Protein AF-D3AJA7-F1 (afdb_monomer_lite)

Secondary structure (DSSP, 8-state):
-HHHHHHHHHHHHHHHHHHHHHHHHHHHHHHHHHHTTSS---------PPPP----S--S-----------------------------------------------------------------------------------PPP----------PPPP----------S------S-TTHHHHHHHHHHHHHHHHHHHHTTBTTSSSEE---HHIIIIIHHHHHHHHHHHHHT--SSEESSSTT-EEHHHHIIIII--GGGGGGGGS-GGGHHHHHHHHHHHHHHHHHHHHHHHHHHHTT---TTHHHHHHHHHTSHHHHHHTT-TTTHHHHHHHHHHHHHHHHHHHH---HHHHHHHHHHHHH-HHHHHHHHHHHHHHHHHHHHHH----HHHHHHHHHHHHHHHHHHHHHHHHHHHHHHHHHHTSGGG-----SS--B-S-HHHHHHTTSTTPPPP-SSS--------THHHHHHHHHHH-SSS-HHHHHHHHHHHHHHHHHHHBHHHHHHHTTSS--SSS--TTHHHHHHHHHHHHHHHHHTTTTS-HHHHHHHHHHHHHHHHHHHHH---TT--THHHHHHHHHHHHHHHHHHHHHTT--HHHHHHHHHHHHHHHHHHHHHHHT---EEHHHHHTTHHHHHHHHHT----S------SS-SSTTGGG-

Structure (mmCIF, N/CA/C/O backbone):
data_AF-D3AJA7-F1
#
_entry.id   AF-D3AJA7-F1
#
loop_
_atom_site.group_PDB
_atom_site.id
_atom_site.type_symbol
_atom_site.label_atom_id
_atom_site.label_alt_id
_atom_site.label_comp_id
_atom_site.label_asym_id
_atom_site.label_entity_id
_atom_site.label_seq_id
_atom_site.pdbx_PDB_ins_code
_atom_site.Cartn_x
_atom_site.Cartn_y
_atom_site.Cartn_z
_atom_site.occupancy
_atom_site.B_iso_or_equiv
_atom_site.auth_seq_id
_atom_site.auth_comp_id
_atom_site.auth_asym_id
_atom_site.auth_atom_id
_atom_site.pdbx_PDB_model_num
ATOM 1 N N . MET A 1 1 ? -11.560 19.816 -73.214 1.00 52.53 1 MET A N 1
ATOM 2 C CA . MET A 1 1 ? -13.009 19.749 -72.965 1.00 52.53 1 MET A CA 1
ATOM 3 C C . MET A 1 1 ? -13.245 18.634 -71.970 1.00 52.53 1 MET A C 1
ATOM 5 O O . MET A 1 1 ? -12.706 18.800 -70.894 1.00 52.53 1 MET A O 1
ATOM 9 N N . GLU A 1 2 ? -13.870 17.495 -72.294 1.00 52.22 2 GLU A N 1
ATOM 10 C CA . GLU A 1 2 ? -14.417 16.573 -71.267 1.00 52.22 2 GLU A CA 1
ATOM 11 C C . GLU A 1 2 ? -13.467 16.217 -70.099 1.00 52.22 2 GLU A C 1
ATOM 13 O O . GLU A 1 2 ? -13.897 16.171 -68.954 1.00 52.22 2 GLU A O 1
ATOM 18 N N . ARG A 1 3 ? -12.163 16.036 -70.357 1.00 49.78 3 ARG A N 1
ATOM 19 C CA . ARG A 1 3 ? -11.159 15.722 -69.318 1.00 49.78 3 ARG A CA 1
ATOM 20 C C . ARG A 1 3 ? -10.663 16.924 -68.501 1.00 49.78 3 ARG A C 1
ATOM 22 O O . ARG A 1 3 ? -10.130 16.741 -67.416 1.00 49.78 3 ARG A O 1
ATOM 29 N N . ASP A 1 4 ? -10.797 18.130 -69.039 1.00 57.09 4 ASP A N 1
ATOM 30 C CA . ASP A 1 4 ? -10.479 19.392 -68.365 1.00 57.09 4 ASP A CA 1
ATOM 31 C C . ASP A 1 4 ? -11.672 19.828 -67.493 1.00 57.09 4 ASP A C 1
ATOM 33 O O . ASP A 1 4 ? -11.483 20.263 -66.359 1.00 57.09 4 ASP A O 1
ATOM 37 N N . ASP A 1 5 ? -12.898 19.604 -67.987 1.00 65.44 5 ASP A N 1
ATOM 38 C CA . ASP A 1 5 ? -14.156 19.874 -67.279 1.00 65.44 5 ASP A CA 1
ATOM 39 C C . ASP A 1 5 ? -14.273 19.027 -65.985 1.00 65.44 5 ASP A C 1
ATOM 41 O O . ASP A 1 5 ? -14.721 19.520 -64.946 1.00 65.44 5 ASP A O 1
ATOM 45 N N . GLU A 1 6 ? -13.812 17.766 -66.005 1.00 67.50 6 GLU A N 1
ATOM 46 C CA . GLU A 1 6 ? -13.711 16.919 -64.801 1.00 67.50 6 GLU A CA 1
ATOM 47 C C . GLU A 1 6 ? -12.672 17.433 -63.789 1.00 67.50 6 GLU A C 1
ATOM 49 O O . GLU A 1 6 ? -12.925 17.406 -62.583 1.00 67.50 6 GLU A O 1
ATOM 54 N N . ILE A 1 7 ? -11.522 17.938 -64.254 1.00 71.81 7 ILE A N 1
ATOM 55 C CA . ILE A 1 7 ? -10.470 18.481 -63.379 1.00 71.81 7 ILE A CA 1
ATOM 56 C C . ILE A 1 7 ? -10.940 19.782 -62.716 1.00 71.81 7 ILE A C 1
ATOM 58 O O . ILE A 1 7 ? -10.755 19.947 -61.508 1.00 71.81 7 ILE A O 1
ATOM 62 N N . GLU A 1 8 ? -11.599 20.678 -63.459 1.00 73.00 8 GLU A N 1
ATOM 63 C CA . GLU A 1 8 ? -12.176 21.902 -62.887 1.00 73.00 8 GLU A CA 1
ATOM 64 C C . GLU A 1 8 ? -13.274 21.570 -61.859 1.00 73.00 8 GLU A C 1
ATOM 66 O O . GLU A 1 8 ? -13.312 22.174 -60.784 1.00 73.00 8 GLU A O 1
ATOM 71 N N . LYS A 1 9 ? -14.109 20.550 -62.117 1.00 76.06 9 LYS A N 1
ATOM 72 C CA . LYS A 1 9 ? -15.113 20.070 -61.151 1.00 76.06 9 LYS A CA 1
ATOM 73 C C . LYS A 1 9 ? -14.478 19.541 -59.860 1.00 76.06 9 LYS A C 1
ATOM 75 O O . LYS A 1 9 ? -14.893 19.953 -58.778 1.00 76.06 9 LYS A O 1
ATOM 80 N N . ILE A 1 10 ? -13.465 18.676 -59.960 1.00 77.06 10 ILE A N 1
ATOM 81 C CA . ILE A 1 10 ? -12.766 18.106 -58.792 1.00 77.06 10 ILE A CA 1
ATOM 82 C C . ILE A 1 10 ? -12.056 19.203 -57.988 1.00 77.06 10 ILE A C 1
ATOM 84 O O . ILE A 1 10 ? -12.138 19.211 -56.760 1.00 77.06 10 ILE A O 1
ATOM 88 N N . SER A 1 11 ? -11.414 20.167 -58.659 1.00 73.12 11 SER A N 1
ATOM 89 C CA . SER A 1 11 ? -10.784 21.316 -57.993 1.00 73.12 11 SER A CA 1
ATOM 90 C C . SER A 1 11 ? -11.795 22.132 -57.181 1.00 73.12 11 SER A C 1
ATOM 92 O O . SER A 1 11 ? -11.486 22.581 -56.080 1.00 73.12 11 SER A O 1
ATOM 94 N N . LYS A 1 12 ? -13.014 22.296 -57.702 1.00 78.88 12 LYS A N 1
ATOM 95 C CA . LYS A 1 12 ? -14.083 23.082 -57.075 1.00 78.88 12 LYS A CA 1
ATOM 96 C C . LYS A 1 12 ? -14.707 22.380 -55.869 1.00 78.88 12 LYS A C 1
ATOM 98 O O . LYS A 1 12 ? -14.936 23.013 -54.844 1.00 78.88 12 LYS A O 1
ATOM 103 N N . GLU A 1 13 ? -14.909 21.065 -55.960 1.00 78.88 13 GLU A N 1
ATOM 104 C CA . GLU A 1 13 ? -15.339 20.242 -54.820 1.00 78.88 13 GLU A CA 1
ATOM 105 C C . GLU A 1 13 ? -14.287 20.258 -53.690 1.00 78.88 13 GLU A C 1
ATOM 107 O O . GLU A 1 13 ? -14.645 20.346 -52.515 1.00 78.88 13 GLU A O 1
ATOM 112 N N . LEU A 1 14 ? -12.992 20.279 -54.030 1.00 71.19 14 LEU A N 1
ATOM 113 C CA . LEU A 1 14 ? -11.893 20.461 -53.071 1.00 71.19 14 LEU A CA 1
ATOM 114 C C . LEU A 1 14 ? -11.886 21.848 -52.405 1.00 71.19 14 LEU A C 1
ATOM 116 O O . LEU A 1 14 ? -11.694 21.929 -51.189 1.00 71.19 14 LEU A O 1
ATOM 120 N N . GLU A 1 15 ? -12.120 22.927 -53.158 1.00 77.69 15 GLU A N 1
ATOM 121 C CA . GLU A 1 15 ? -12.237 24.280 -52.593 1.00 77.69 15 GLU A CA 1
ATOM 122 C C . GLU A 1 15 ? -13.431 24.407 -51.634 1.00 77.69 15 GLU A C 1
ATOM 124 O O . GLU A 1 15 ? -13.269 24.948 -50.538 1.00 77.69 15 GLU A O 1
ATOM 129 N N . ASP A 1 16 ? -14.602 23.861 -51.979 1.00 77.00 16 ASP A N 1
ATOM 130 C CA . ASP A 1 16 ? -15.779 23.896 -51.099 1.00 77.00 16 ASP A CA 1
ATOM 131 C C . ASP A 1 16 ? -15.587 23.034 -49.830 1.00 77.00 16 ASP A C 1
ATOM 133 O O . ASP A 1 16 ? -16.001 23.444 -48.740 1.00 77.00 16 ASP A O 1
ATOM 137 N N . ILE A 1 17 ? -14.890 21.891 -49.911 1.00 74.69 17 ILE A N 1
ATOM 138 C CA . ILE A 1 17 ? -14.510 21.081 -48.733 1.00 74.69 17 ILE A CA 1
ATOM 139 C C . ILE A 1 17 ? -13.532 21.839 -47.821 1.00 74.69 17 ILE A C 1
ATOM 141 O O . ILE A 1 17 ? -13.727 21.881 -46.598 1.00 74.69 17 ILE A O 1
ATOM 145 N N . LEU A 1 18 ? -12.497 22.471 -48.384 1.00 66.06 18 LEU A N 1
ATOM 146 C CA . LEU A 1 18 ? -11.562 23.309 -47.622 1.00 66.06 18 LEU A CA 1
ATOM 147 C C . LEU A 1 18 ? -12.278 24.501 -46.975 1.00 66.06 18 LEU A C 1
ATOM 149 O O . LEU A 1 18 ? -12.030 24.816 -45.807 1.00 66.06 18 LEU A O 1
ATOM 153 N N . ARG A 1 19 ? -13.219 25.118 -47.692 1.00 68.31 19 ARG A N 1
ATOM 154 C CA . ARG A 1 19 ? -14.025 26.232 -47.194 1.00 68.31 19 ARG A CA 1
ATOM 155 C C . ARG A 1 19 ? -14.917 25.816 -46.027 1.00 68.31 19 ARG A C 1
ATOM 157 O O . ARG A 1 19 ? -14.822 26.438 -44.968 1.00 68.31 19 ARG A O 1
ATOM 164 N N . MET A 1 20 ? -15.688 24.735 -46.164 1.00 67.00 20 MET A N 1
ATOM 165 C CA . MET A 1 20 ? -16.503 24.184 -45.071 1.00 67.00 20 MET A CA 1
ATOM 166 C C . MET A 1 20 ? -15.651 23.800 -43.853 1.00 67.00 20 MET A C 1
ATOM 168 O O . MET A 1 20 ? -16.057 24.030 -42.713 1.00 67.00 20 MET A O 1
ATOM 172 N N . THR A 1 21 ? -14.438 23.285 -44.073 1.00 60.31 21 THR A N 1
ATOM 173 C CA . THR A 1 21 ? -13.483 22.978 -42.996 1.00 60.31 21 THR A CA 1
ATOM 174 C C . THR A 1 21 ? -13.000 24.252 -42.289 1.00 60.31 21 THR A C 1
ATOM 176 O O . THR A 1 21 ? -12.935 24.285 -41.057 1.00 60.31 21 THR A O 1
ATOM 179 N N . SER A 1 22 ? -12.734 25.329 -43.036 1.00 58.16 22 SER A N 1
ATOM 180 C CA . SER A 1 22 ? -12.351 26.631 -42.473 1.00 58.16 22 SER A CA 1
ATOM 181 C C . SER A 1 22 ? -13.490 27.295 -41.686 1.00 58.16 22 SER A C 1
ATOM 183 O O . SER A 1 22 ? -13.262 27.806 -40.590 1.00 58.16 22 SER A O 1
ATOM 185 N N . GLU A 1 23 ? -14.729 27.230 -42.187 1.00 63.06 23 GLU A N 1
ATOM 186 C CA . GLU A 1 23 ? -15.913 27.805 -41.537 1.00 63.06 23 GLU A CA 1
ATOM 187 C C . GLU A 1 23 ? -16.284 27.010 -40.273 1.00 63.06 23 GLU A C 1
ATOM 189 O O . GLU A 1 23 ? -16.563 27.606 -39.229 1.00 63.06 23 GLU A O 1
ATOM 194 N N . LYS A 1 24 ? -16.153 25.674 -40.299 1.00 53.88 24 LYS A N 1
ATOM 195 C CA . LYS A 1 24 ? -16.289 24.825 -39.105 1.00 53.88 24 LYS A CA 1
ATOM 196 C C . LYS A 1 24 ? -15.238 25.178 -38.046 1.00 53.88 24 LYS A C 1
ATOM 198 O O . LYS A 1 24 ? -15.613 25.400 -36.895 1.00 53.88 24 LYS A O 1
ATOM 203 N N . LYS A 1 25 ? -13.960 25.319 -38.428 1.00 45.94 25 LYS A N 1
ATOM 204 C CA . LYS A 1 25 ? -12.872 25.701 -37.505 1.00 45.94 25 LYS A CA 1
ATOM 205 C C . LYS A 1 25 ? -13.099 27.086 -36.880 1.00 45.94 25 LYS A C 1
ATOM 207 O O . LYS A 1 25 ? -12.955 27.248 -35.668 1.00 45.94 25 LYS A O 1
ATOM 212 N N . ARG A 1 26 ? -13.563 28.047 -37.682 1.00 44.53 26 ARG A N 1
ATOM 213 C CA . ARG A 1 26 ? -13.934 29.394 -37.228 1.00 44.53 26 ARG A CA 1
ATOM 214 C C . ARG A 1 26 ? -15.110 29.383 -36.246 1.00 44.53 26 ARG A C 1
ATOM 216 O O . ARG A 1 26 ? -15.057 30.083 -35.242 1.00 44.53 26 ARG A O 1
ATOM 223 N N . SER A 1 27 ? -16.123 28.540 -36.470 1.00 42.38 27 SER A N 1
ATOM 224 C CA . SER A 1 27 ? -17.245 28.384 -35.527 1.00 42.38 27 SER A CA 1
ATOM 225 C C . SER A 1 27 ? -16.817 27.803 -34.170 1.00 42.38 27 SER A C 1
ATOM 227 O O . SER A 1 27 ? -17.319 28.237 -33.131 1.00 42.38 27 SER A O 1
ATOM 229 N N . SER A 1 28 ? -15.842 26.881 -34.140 1.00 41.78 28 SER A N 1
ATOM 230 C CA . SER A 1 28 ? -15.259 26.392 -32.881 1.00 41.78 28 SER A CA 1
ATOM 231 C C . SER A 1 28 ? -14.443 27.468 -32.157 1.00 41.78 28 SER A C 1
ATOM 233 O O . SER A 1 28 ? -14.598 27.620 -30.947 1.00 41.78 28 SER A O 1
ATOM 235 N N . GLU A 1 29 ? -13.649 28.265 -32.879 1.00 42.56 29 GLU A N 1
ATOM 236 C CA . GLU A 1 29 ? -12.887 29.390 -32.310 1.00 42.56 29 GLU A CA 1
ATOM 237 C C . GLU A 1 29 ? -13.812 30.495 -31.762 1.00 42.56 29 GLU A C 1
ATOM 239 O O . GLU A 1 29 ? -13.568 31.029 -30.676 1.00 42.56 29 GLU A O 1
ATOM 244 N N . GLU A 1 30 ? -14.917 30.807 -32.446 1.00 41.81 30 GLU A N 1
ATOM 245 C CA . GLU A 1 30 ? -15.933 31.749 -31.953 1.00 41.81 30 GLU A CA 1
ATOM 246 C C . GLU A 1 30 ? -16.659 31.200 -30.706 1.00 41.81 30 GLU A C 1
ATOM 248 O O . GLU A 1 30 ? -16.821 31.933 -29.727 1.00 41.81 30 GLU A O 1
ATOM 253 N N . THR A 1 31 ? -16.977 29.898 -30.667 1.00 41.03 31 THR A N 1
ATOM 254 C CA . THR A 1 31 ? -17.593 29.236 -29.494 1.00 41.03 31 THR A CA 1
ATOM 255 C C . THR A 1 31 ? -16.651 29.202 -28.278 1.00 41.03 31 THR A C 1
ATOM 257 O O . THR A 1 31 ? -17.079 29.430 -27.142 1.00 41.03 31 THR A O 1
ATOM 260 N N . GLU A 1 32 ? -15.352 28.961 -28.484 1.00 39.91 32 GLU A N 1
ATOM 261 C CA . GLU A 1 32 ? -14.335 29.111 -27.432 1.00 39.91 32 GLU A CA 1
ATOM 262 C C . GLU A 1 32 ? -14.218 30.563 -26.950 1.00 39.91 32 GLU A C 1
ATOM 264 O O . GLU A 1 32 ? -14.095 30.817 -25.749 1.00 39.91 32 GLU A O 1
ATOM 269 N N . THR A 1 33 ? -14.270 31.522 -27.876 1.00 37.59 33 THR A N 1
ATOM 270 C CA . THR A 1 33 ? -14.135 32.952 -27.573 1.00 37.59 33 THR A CA 1
ATOM 271 C C . THR A 1 33 ? -15.334 33.487 -26.787 1.00 37.59 33 THR A C 1
ATOM 273 O O . THR A 1 33 ? -15.154 34.349 -25.924 1.00 37.59 33 THR A O 1
ATOM 276 N N . GLU A 1 34 ? -16.546 32.969 -27.011 1.00 35.19 34 GLU A N 1
ATOM 277 C CA . GLU A 1 34 ? -17.700 33.270 -26.152 1.00 35.19 34 GLU A CA 1
ATOM 278 C C . GLU A 1 34 ? -17.560 32.659 -24.753 1.00 35.19 34 GLU A C 1
ATOM 280 O O . GLU A 1 34 ? -17.741 33.375 -23.765 1.00 35.19 34 GLU A O 1
ATOM 285 N N . LYS A 1 35 ? -17.139 31.391 -24.631 1.00 36.75 35 LYS A N 1
ATOM 286 C CA . LYS A 1 35 ? -16.870 30.780 -23.313 1.00 36.75 35 LYS A CA 1
ATOM 287 C C . LYS A 1 35 ? -15.794 31.543 -22.525 1.00 36.75 35 LYS A C 1
ATOM 289 O O . LYS A 1 35 ? -15.940 31.732 -21.318 1.00 36.75 35 LYS A O 1
ATOM 294 N N . LYS A 1 36 ? -14.754 32.048 -23.197 1.00 35.28 36 LYS A N 1
ATOM 295 C CA . LYS A 1 36 ? -13.668 32.843 -22.588 1.00 35.28 36 LYS A CA 1
ATOM 296 C C . LYS A 1 36 ? -14.061 34.283 -22.203 1.00 35.28 36 LYS A C 1
ATOM 298 O O . LYS A 1 36 ? -13.282 34.939 -21.518 1.00 35.28 36 LYS A O 1
ATOM 303 N N . LYS A 1 37 ? -15.252 34.782 -22.569 1.00 30.97 37 LYS A N 1
ATOM 304 C CA . LYS A 1 37 ? -15.730 36.140 -22.212 1.00 30.97 37 LYS A CA 1
ATOM 305 C C . LYS A 1 37 ? -16.478 36.244 -20.876 1.00 30.97 37 LYS A C 1
ATOM 307 O O . LYS A 1 37 ? -16.827 37.351 -20.474 1.00 30.97 37 LYS A O 1
ATOM 312 N N . LEU A 1 38 ? -16.735 35.130 -20.188 1.00 32.12 38 LEU A N 1
ATOM 313 C CA . LEU A 1 38 ? -17.608 35.082 -19.003 1.00 32.12 38 LEU A CA 1
ATOM 314 C C . LEU A 1 38 ? -16.889 35.200 -17.642 1.00 32.12 38 LEU A C 1
ATOM 316 O O . LEU A 1 38 ? -17.522 35.039 -16.601 1.00 32.12 38 LEU A O 1
ATOM 320 N N . ILE A 1 39 ? -15.591 35.526 -17.632 1.00 32.84 39 ILE A N 1
ATOM 321 C CA . ILE A 1 39 ? -14.811 35.834 -16.420 1.00 32.84 39 ILE A CA 1
ATOM 322 C C . ILE A 1 39 ? -14.049 37.154 -16.652 1.00 32.84 39 ILE A C 1
ATOM 324 O O . ILE A 1 39 ? -13.351 37.267 -17.661 1.00 32.84 39 ILE A O 1
ATOM 328 N N . PRO A 1 40 ? -14.169 38.167 -15.770 1.00 27.66 40 PRO A N 1
ATOM 329 C CA . PRO A 1 40 ? -13.496 39.450 -15.956 1.00 27.66 40 PRO A CA 1
ATOM 330 C C . PRO A 1 40 ? -11.992 39.361 -15.663 1.00 27.66 40 PRO A C 1
ATOM 332 O O . PRO A 1 40 ? -11.565 38.699 -14.719 1.00 27.66 40 PRO A O 1
ATOM 335 N N . SER A 1 41 ? -11.202 40.095 -16.446 1.00 27.59 41 SER A N 1
ATOM 336 C CA . SER A 1 41 ? -9.765 40.299 -16.245 1.00 27.59 41 SER A CA 1
ATOM 337 C C . SER A 1 41 ? -9.478 41.794 -16.131 1.00 27.59 41 SER A C 1
ATOM 339 O O . SER A 1 41 ? -9.967 42.573 -16.951 1.00 27.59 41 SER A O 1
ATOM 341 N N . GLU A 1 42 ? -8.677 42.193 -15.142 1.00 29.75 42 GLU A N 1
ATOM 342 C CA . GLU A 1 42 ? -8.142 43.551 -15.035 1.00 29.75 42 GLU A CA 1
ATOM 343 C C . GLU A 1 42 ? -6.626 43.570 -15.267 1.00 29.75 42 GLU A C 1
ATOM 345 O O . GLU A 1 42 ? -5.869 42.989 -14.499 1.00 29.75 42 GLU A O 1
ATOM 350 N N . ASN A 1 43 ? -6.229 44.351 -16.278 1.00 29.31 43 ASN A N 1
ATOM 351 C CA . ASN A 1 43 ? -5.001 45.153 -16.369 1.00 29.31 43 ASN A CA 1
ATOM 352 C C . ASN A 1 43 ? -3.621 44.463 -16.261 1.00 29.31 43 ASN A C 1
ATOM 354 O O . ASN A 1 43 ? -3.245 43.899 -15.240 1.00 29.31 43 ASN A O 1
ATOM 358 N N . GLY A 1 44 ? -2.771 44.677 -17.276 1.00 26.58 44 GLY A N 1
ATOM 359 C CA . GLY A 1 44 ? -1.339 44.354 -17.187 1.00 26.58 44 GLY A CA 1
ATOM 360 C C . GLY A 1 44 ? -0.633 44.179 -18.530 1.00 26.58 44 GLY A C 1
ATOM 361 O O . GLY A 1 44 ? -0.200 43.080 -18.857 1.00 26.58 44 GLY A O 1
ATOM 362 N N . THR A 1 45 ? -0.513 45.237 -19.335 1.00 26.97 45 THR A N 1
ATOM 363 C CA . THR A 1 45 ? 0.275 45.182 -20.578 1.00 26.97 45 THR A CA 1
ATOM 364 C C . THR A 1 45 ? 1.775 45.196 -20.302 1.00 26.97 45 THR A C 1
ATOM 366 O O . THR A 1 45 ? 2.250 46.149 -19.690 1.00 26.97 45 THR A O 1
ATOM 369 N N . ASP A 1 46 ? 2.528 44.289 -20.928 1.00 26.61 46 ASP A N 1
ATOM 370 C CA . ASP A 1 46 ? 3.694 44.727 -21.704 1.00 26.61 46 ASP A CA 1
ATOM 371 C C . ASP A 1 46 ? 4.035 43.758 -22.853 1.00 26.61 46 ASP A C 1
ATOM 373 O O . ASP A 1 46 ? 3.705 42.572 -22.798 1.00 26.61 46 ASP A O 1
ATOM 377 N N . LYS A 1 47 ? 4.673 44.259 -23.918 1.00 29.73 47 LYS A N 1
ATOM 378 C CA . LYS A 1 47 ? 5.068 43.463 -25.099 1.00 29.73 47 LYS A CA 1
ATOM 379 C C . LYS A 1 47 ? 6.586 43.340 -25.198 1.00 29.73 47 LYS A C 1
ATOM 381 O O . LYS A 1 47 ? 7.261 44.331 -25.467 1.00 29.73 47 LYS A O 1
ATOM 386 N N . LYS A 1 48 ? 7.111 42.111 -25.160 1.00 26.34 48 LYS A N 1
ATOM 387 C CA . LYS A 1 48 ? 8.440 41.786 -25.710 1.00 26.34 48 LYS A CA 1
ATOM 388 C C . LYS A 1 48 ? 8.403 40.483 -26.501 1.00 26.34 48 LYS A C 1
ATOM 390 O O . LYS A 1 48 ? 7.908 39.471 -26.022 1.00 26.34 48 LYS A O 1
ATOM 395 N N . THR A 1 49 ? 8.936 40.530 -27.716 1.00 25.17 49 THR A N 1
ATOM 396 C CA . THR A 1 49 ? 9.219 39.360 -28.555 1.00 25.17 49 THR A CA 1
ATOM 397 C C . THR A 1 49 ? 10.463 38.632 -28.037 1.00 25.17 49 THR A C 1
ATOM 399 O O . THR A 1 49 ? 11.470 39.310 -27.807 1.00 25.17 49 THR A O 1
ATOM 402 N N . PRO A 1 50 ? 10.455 37.296 -27.898 1.00 25.52 50 PRO A N 1
ATOM 403 C CA . PRO A 1 50 ? 11.670 36.543 -27.614 1.00 25.52 50 PRO A CA 1
ATOM 404 C C . PRO A 1 50 ? 12.565 36.462 -28.860 1.00 25.52 50 PRO A C 1
ATOM 406 O O . PRO A 1 50 ? 12.090 36.256 -29.977 1.00 25.52 50 PRO A O 1
ATOM 409 N N . SER A 1 51 ? 13.872 36.616 -28.663 1.00 21.55 51 SER A N 1
ATOM 410 C CA . SER A 1 51 ? 14.907 36.230 -29.627 1.00 21.55 51 SER A CA 1
ATOM 411 C C . SER A 1 51 ? 15.255 34.750 -29.448 1.00 21.55 51 SER A C 1
ATOM 413 O O . SER A 1 51 ? 15.308 34.281 -28.315 1.00 21.55 51 SER A O 1
ATOM 415 N N . ALA A 1 52 ? 15.531 34.027 -30.534 1.00 26.66 52 ALA A N 1
ATOM 416 C CA . ALA A 1 52 ? 15.850 32.600 -30.471 1.00 26.66 52 ALA A CA 1
ATOM 417 C C . ALA A 1 52 ? 17.221 32.319 -29.824 1.00 26.66 52 ALA A C 1
ATOM 419 O O . ALA A 1 52 ? 18.226 32.901 -30.238 1.00 26.66 52 ALA A O 1
ATOM 420 N N . SER A 1 53 ? 17.269 31.379 -28.873 1.00 21.83 53 SER A N 1
ATOM 421 C CA . SER A 1 53 ? 18.509 30.741 -28.407 1.00 21.83 53 SER A CA 1
ATOM 422 C C . SER A 1 53 ? 18.241 29.459 -27.601 1.00 21.83 53 SER A C 1
ATOM 424 O O . SER A 1 53 ? 17.819 29.569 -26.455 1.00 21.83 53 SER A O 1
ATOM 426 N N . LEU A 1 54 ? 18.600 28.303 -28.181 1.00 23.36 54 LEU A N 1
ATOM 427 C CA . LEU A 1 54 ? 18.777 26.970 -27.564 1.00 23.36 54 LEU A CA 1
ATOM 428 C C . LEU A 1 54 ? 17.552 26.335 -26.863 1.00 23.36 54 LEU A C 1
ATOM 430 O O . LEU A 1 54 ? 16.864 26.952 -26.063 1.00 23.36 54 LEU A O 1
ATOM 434 N N . GLU A 1 55 ? 17.295 25.070 -27.201 1.00 25.84 55 GLU A N 1
ATOM 435 C CA . GLU A 1 55 ? 15.992 24.407 -27.037 1.00 25.84 55 GLU A CA 1
ATOM 436 C C . GLU A 1 55 ? 15.880 23.515 -25.785 1.00 25.84 55 GLU A C 1
ATOM 438 O O . GLU A 1 55 ? 16.873 23.091 -25.189 1.00 25.84 55 GLU A O 1
ATOM 443 N N . ASP A 1 56 ? 14.632 23.249 -25.394 1.00 24.95 56 ASP A N 1
ATOM 444 C CA . ASP A 1 56 ? 14.223 22.655 -24.120 1.00 24.95 56 ASP A CA 1
ATOM 445 C C . ASP A 1 56 ? 14.690 21.209 -23.870 1.00 24.95 56 ASP A C 1
ATOM 447 O O . ASP A 1 56 ? 14.487 20.302 -24.677 1.00 24.95 56 ASP A O 1
ATOM 451 N N . PHE A 1 57 ? 15.197 20.953 -22.659 1.00 27.38 57 PHE A N 1
ATOM 452 C CA . PHE A 1 57 ? 15.632 19.623 -22.205 1.00 27.38 57 PHE A CA 1
ATOM 453 C C . PHE A 1 57 ? 14.550 18.874 -21.391 1.00 27.38 57 PHE A C 1
ATOM 455 O O . PHE A 1 57 ? 14.847 18.211 -20.398 1.00 27.38 57 PHE A O 1
ATOM 462 N N . SER A 1 58 ? 13.273 19.008 -21.774 1.00 26.81 58 SER A N 1
ATOM 463 C CA . SER A 1 58 ? 12.105 18.528 -21.002 1.00 26.81 58 SER A CA 1
ATOM 464 C C . SER A 1 58 ? 11.232 17.466 -21.701 1.00 26.81 58 SER A C 1
ATOM 466 O O . SER A 1 58 ? 10.347 16.889 -21.069 1.00 26.81 58 SER A O 1
ATOM 468 N N . LEU A 1 59 ? 11.486 17.137 -22.976 1.00 26.34 59 LEU A N 1
ATOM 469 C CA . LEU A 1 59 ? 10.637 16.255 -23.803 1.00 26.34 59 LEU A CA 1
ATOM 470 C C . LEU A 1 59 ? 10.838 14.733 -23.580 1.00 26.34 59 LEU A C 1
ATOM 472 O O . LEU A 1 59 ? 11.109 13.955 -24.507 1.00 26.34 59 LEU A O 1
ATOM 476 N N . ILE A 1 60 ? 10.637 14.271 -22.339 1.00 27.55 60 ILE A N 1
ATOM 477 C CA . ILE A 1 60 ? 10.452 12.836 -22.014 1.00 27.55 60 ILE A CA 1
ATOM 478 C C . ILE A 1 60 ? 9.173 12.574 -21.186 1.00 27.55 60 ILE A C 1
ATOM 480 O O . ILE A 1 60 ? 9.097 11.620 -20.419 1.00 27.55 60 ILE A O 1
ATOM 484 N N . LEU A 1 61 ? 8.127 13.373 -21.407 1.00 29.81 61 LEU A N 1
ATOM 485 C CA . LEU A 1 61 ? 6.733 12.987 -21.156 1.00 29.81 61 LEU A CA 1
ATOM 486 C C . LEU A 1 61 ? 5.888 13.433 -22.350 1.00 29.81 61 LEU A C 1
ATOM 488 O O . LEU A 1 61 ? 5.320 14.517 -22.356 1.00 29.81 61 LEU A O 1
ATOM 492 N N . ASP A 1 62 ? 5.870 12.587 -23.375 1.00 23.80 62 ASP A N 1
ATOM 493 C CA . ASP A 1 62 ? 5.038 12.744 -24.564 1.00 23.80 62 ASP A CA 1
ATOM 494 C C . ASP A 1 62 ? 4.239 11.444 -24.701 1.00 23.80 62 ASP A C 1
ATOM 496 O O . ASP A 1 62 ? 4.797 10.393 -25.035 1.00 23.80 62 ASP A O 1
ATOM 500 N N . LEU A 1 63 ? 2.978 11.490 -24.269 1.00 28.81 63 LEU A N 1
ATOM 501 C CA . LEU A 1 63 ? 2.042 10.370 -24.331 1.00 28.81 63 LEU A CA 1
ATOM 502 C C . LEU A 1 63 ? 1.337 10.455 -25.682 1.00 28.81 63 LEU A C 1
ATOM 504 O O . LEU A 1 63 ? 0.486 11.318 -25.870 1.00 28.81 63 LEU A O 1
ATOM 508 N N . GLY A 1 64 ? 1.707 9.581 -26.617 1.00 24.47 64 GLY A N 1
ATOM 509 C CA . GLY A 1 64 ? 1.024 9.509 -27.907 1.00 24.47 64 GLY A CA 1
ATOM 510 C C . GLY A 1 64 ? -0.440 9.110 -27.726 1.00 24.47 64 GLY A C 1
ATOM 511 O O . GLY A 1 64 ? -0.724 8.150 -27.006 1.00 24.47 64 GLY A O 1
ATOM 512 N N . ASP A 1 65 ? -1.346 9.834 -28.386 1.00 24.19 65 ASP A N 1
ATOM 513 C CA . ASP A 1 65 ? -2.784 9.557 -28.366 1.00 24.19 65 ASP A CA 1
ATOM 514 C C . ASP A 1 65 ? -3.072 8.111 -28.800 1.00 24.19 65 ASP A C 1
ATOM 516 O O . ASP A 1 65 ? -2.794 7.700 -29.930 1.00 24.19 65 ASP A O 1
ATOM 520 N N . GLY A 1 66 ? -3.630 7.326 -27.878 1.00 25.11 66 GLY A N 1
ATOM 521 C CA . GLY A 1 66 ? -4.073 5.961 -28.132 1.00 25.11 66 GLY A CA 1
ATOM 522 C C . GLY A 1 66 ? -5.536 5.936 -28.553 1.00 25.11 66 GLY A C 1
ATOM 523 O O . GLY A 1 66 ? -6.408 5.800 -27.697 1.00 25.11 66 GLY A O 1
ATOM 524 N N . ASP A 1 67 ? -5.806 6.039 -29.857 1.00 23.02 67 ASP A N 1
ATOM 525 C CA . ASP A 1 67 ? -7.160 5.879 -30.406 1.00 23.02 67 ASP A CA 1
ATOM 526 C C . ASP A 1 67 ? -7.746 4.508 -30.020 1.00 23.02 67 ASP A C 1
ATOM 528 O O . ASP A 1 67 ? -7.275 3.451 -30.455 1.00 23.02 67 ASP A O 1
ATOM 532 N N . VAL A 1 68 ? -8.806 4.518 -29.206 1.00 23.22 68 VAL A N 1
ATOM 533 C CA . VAL A 1 68 ? -9.514 3.306 -28.770 1.00 23.22 68 VAL A CA 1
ATOM 534 C C . VAL A 1 68 ? -10.417 2.812 -29.900 1.00 23.22 68 VAL A C 1
ATOM 536 O O . VAL A 1 68 ? -11.619 3.078 -29.940 1.00 23.22 68 VAL A O 1
ATOM 539 N N . VAL A 1 69 ? -9.836 2.062 -30.837 1.00 22.98 69 VAL A N 1
ATOM 540 C CA . VAL A 1 69 ? -10.596 1.362 -31.879 1.00 22.98 69 VAL A CA 1
ATOM 541 C C . VAL A 1 69 ? -11.226 0.101 -31.285 1.00 22.98 69 VAL A C 1
ATOM 543 O O . VAL A 1 69 ? -10.577 -0.929 -31.108 1.00 22.98 69 VAL A O 1
ATOM 546 N N . SER A 1 70 ? -12.521 0.182 -30.985 1.00 22.80 70 SER A N 1
ATOM 547 C CA . SER A 1 70 ? -13.348 -0.966 -30.609 1.00 22.80 70 SER A CA 1
ATOM 548 C C . SER A 1 70 ? -13.368 -2.024 -31.720 1.00 22.80 70 SER A C 1
ATOM 550 O O . SER A 1 70 ? -13.613 -1.691 -32.880 1.00 22.80 70 SER A O 1
ATOM 552 N N . SER A 1 71 ? -13.177 -3.301 -31.377 1.00 21.55 71 SER A N 1
ATOM 553 C CA . SER A 1 71 ? -13.300 -4.403 -32.337 1.00 21.55 71 SER A CA 1
ATOM 554 C C . SER A 1 71 ? -14.755 -4.620 -32.755 1.00 21.55 71 SER A C 1
ATOM 556 O O . SER A 1 71 ? -15.564 -5.057 -31.934 1.00 21.55 71 SER A O 1
ATOM 558 N N . ASP A 1 72 ? -15.056 -4.392 -34.032 1.00 22.19 72 ASP A N 1
ATOM 559 C CA . ASP A 1 72 ? -16.331 -4.765 -34.648 1.00 22.19 72 ASP A CA 1
ATOM 560 C C . ASP A 1 72 ? -16.150 -5.936 -35.630 1.00 22.19 72 ASP A C 1
ATOM 562 O O . ASP A 1 72 ? -15.063 -6.153 -36.174 1.00 22.19 72 ASP A O 1
ATOM 566 N N . SER A 1 73 ? -17.194 -6.747 -35.804 1.00 23.86 73 SER A N 1
ATOM 567 C CA . SER A 1 73 ? -17.078 -8.081 -36.420 1.00 23.86 73 SER A CA 1
ATOM 568 C C . SER A 1 73 ? -17.404 -8.085 -37.916 1.00 23.86 73 SER A C 1
ATOM 570 O O . SER A 1 73 ? -18.463 -7.612 -38.321 1.00 23.86 73 SER A O 1
ATOM 572 N N . ALA A 1 74 ? -16.550 -8.709 -38.735 1.00 23.30 74 ALA A N 1
ATOM 573 C CA . ALA A 1 74 ? -16.808 -8.930 -40.159 1.00 23.30 74 ALA A CA 1
ATOM 574 C C . ALA A 1 74 ? -16.416 -10.352 -40.598 1.00 23.30 74 ALA A C 1
ATOM 576 O O . ALA A 1 74 ? -15.246 -10.732 -40.575 1.00 23.30 74 ALA A O 1
ATOM 577 N N . GLU A 1 75 ? -17.407 -11.138 -41.019 1.00 23.30 75 GLU A N 1
ATOM 578 C CA . GLU A 1 75 ? -17.212 -12.461 -41.620 1.00 23.30 75 GLU A CA 1
ATOM 579 C C . GLU A 1 75 ? -16.720 -12.334 -43.071 1.00 23.30 75 GLU A C 1
ATOM 581 O O . GLU A 1 75 ? -17.256 -11.538 -43.843 1.00 23.30 75 GLU A O 1
ATOM 586 N N . VAL A 1 76 ? -15.775 -13.181 -43.494 1.00 23.67 76 VAL A N 1
ATOM 587 C CA . VAL A 1 76 ? -15.470 -13.396 -44.921 1.00 23.67 76 VAL A CA 1
ATOM 588 C C . VAL A 1 76 ? -15.327 -14.894 -45.189 1.00 23.67 76 VAL A C 1
ATOM 590 O O . VAL A 1 76 ? -14.451 -15.557 -44.639 1.00 23.67 76 VAL A O 1
ATOM 593 N N . SER A 1 77 ? -16.200 -15.428 -46.046 1.00 23.12 77 SER A N 1
ATOM 594 C CA . SER A 1 77 ? -16.138 -16.813 -46.541 1.00 23.12 77 SER A CA 1
ATOM 595 C C . SER A 1 77 ? -15.267 -16.925 -47.805 1.00 23.12 77 SER A C 1
ATOM 597 O O . SER A 1 77 ? -15.126 -15.940 -48.531 1.00 23.12 77 SER A O 1
ATOM 599 N N . PRO A 1 78 ? -14.674 -18.100 -48.096 1.00 27.52 78 PRO A N 1
ATOM 600 C CA . PRO A 1 78 ? -13.603 -18.213 -49.083 1.00 27.52 78 PRO A CA 1
ATOM 601 C C . PRO A 1 78 ? -14.070 -18.401 -50.535 1.00 27.52 78 PRO A C 1
ATOM 603 O O . PRO A 1 78 ? -15.032 -19.111 -50.826 1.00 27.52 78 PRO A O 1
ATOM 606 N N . ALA A 1 79 ? -13.256 -17.876 -51.448 1.00 24.61 79 ALA A N 1
ATOM 607 C CA . ALA A 1 79 ? -13.025 -18.397 -52.794 1.00 24.61 79 ALA A CA 1
ATOM 608 C C . ALA A 1 79 ? -11.493 -18.464 -52.988 1.00 24.61 79 ALA A C 1
ATOM 610 O O . ALA A 1 79 ? -10.774 -17.660 -52.401 1.00 24.61 79 ALA A O 1
ATOM 611 N N . GLY A 1 80 ? -10.905 -19.387 -53.746 1.00 23.62 80 GLY A N 1
ATOM 612 C CA . GLY A 1 80 ? -11.490 -20.312 -54.717 1.00 23.62 80 GLY A CA 1
ATOM 613 C C . GLY A 1 80 ? -10.741 -20.150 -56.041 1.00 23.62 80 GLY A C 1
ATOM 614 O O . GLY A 1 80 ? -11.034 -19.226 -56.795 1.00 23.62 80 GLY A O 1
ATOM 615 N N . GLY A 1 81 ? -9.740 -20.997 -56.288 1.00 24.61 81 GLY A N 1
ATOM 616 C CA . GLY A 1 81 ? -8.846 -20.876 -57.442 1.00 24.61 81 GLY A CA 1
ATOM 617 C C . GLY A 1 81 ? -7.670 -21.845 -57.354 1.00 24.61 81 GLY A C 1
ATOM 618 O O . GLY A 1 81 ? -6.708 -21.597 -56.631 1.00 24.61 81 GLY A O 1
ATOM 619 N N . ASP A 1 82 ? -7.775 -22.955 -58.075 1.00 24.67 82 ASP A N 1
ATOM 620 C CA . ASP A 1 82 ? -6.853 -24.088 -58.007 1.00 24.67 82 ASP A CA 1
ATOM 621 C C . ASP A 1 82 ? -5.546 -23.862 -58.783 1.00 24.67 82 ASP A C 1
ATOM 623 O O . ASP A 1 82 ? -5.522 -23.163 -59.804 1.00 24.67 82 ASP A O 1
ATOM 627 N N . ARG A 1 83 ? -4.486 -24.575 -58.374 1.00 25.12 83 ARG A N 1
ATOM 628 C CA . ARG A 1 83 ? -3.557 -25.240 -59.305 1.00 25.12 83 ARG A CA 1
ATOM 629 C C . ARG A 1 83 ? -2.749 -26.338 -58.617 1.00 25.12 83 ARG A C 1
ATOM 631 O O . ARG A 1 83 ? -2.185 -26.130 -57.549 1.00 25.12 83 ARG A O 1
ATOM 638 N N . GLU A 1 84 ? -2.718 -27.495 -59.263 1.00 25.84 84 GLU A N 1
ATOM 639 C CA . GLU A 1 84 ? -1.988 -28.694 -58.853 1.00 25.84 84 GLU A CA 1
ATOM 640 C C . GLU A 1 84 ? -0.546 -28.658 -59.384 1.00 25.84 84 GLU A C 1
ATOM 642 O O . GLU A 1 84 ? -0.334 -28.223 -60.514 1.00 25.84 84 GLU A O 1
ATOM 647 N N . GLU A 1 85 ? 0.417 -29.188 -58.621 1.00 24.94 85 GLU A N 1
ATOM 648 C CA . GLU A 1 85 ? 1.508 -30.032 -59.144 1.00 24.94 85 GLU A CA 1
ATOM 649 C C . GLU A 1 85 ? 2.199 -30.789 -57.984 1.00 24.94 85 GLU A C 1
ATOM 651 O O . GLU A 1 85 ? 2.458 -30.227 -56.921 1.00 24.94 85 GLU A O 1
ATOM 656 N N . GLU A 1 86 ? 2.460 -32.086 -58.172 1.00 24.56 86 GLU A N 1
ATOM 657 C CA . GLU A 1 86 ? 2.975 -33.044 -57.171 1.00 24.56 86 GLU A CA 1
ATOM 658 C C . GLU A 1 86 ? 3.640 -34.234 -57.915 1.00 24.56 86 GLU A C 1
ATOM 660 O O . GLU A 1 86 ? 3.309 -34.441 -59.088 1.00 24.56 86 GLU A O 1
ATOM 665 N N . PRO A 1 87 ? 4.456 -35.120 -57.296 1.00 37.47 87 PRO A N 1
ATOM 666 C CA . PRO A 1 87 ? 5.400 -34.981 -56.175 1.00 37.47 87 PRO A CA 1
ATOM 667 C C . PRO A 1 87 ? 6.864 -35.345 -56.574 1.00 37.47 87 PRO A C 1
ATOM 669 O O . PRO A 1 87 ? 7.131 -35.789 -57.689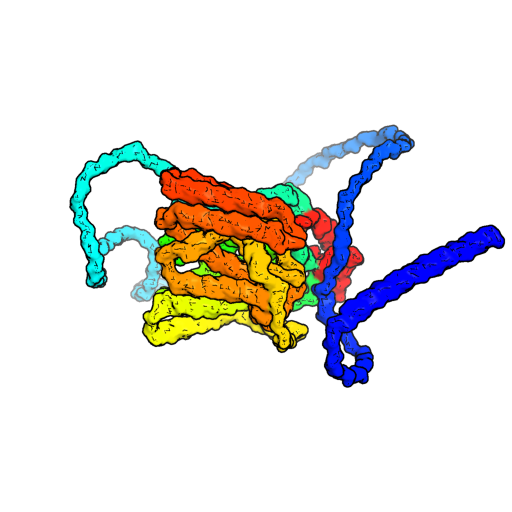 1.00 37.47 87 PRO A O 1
ATOM 672 N N . GLY A 1 88 ? 7.836 -35.212 -55.649 1.00 25.39 88 GLY A N 1
ATOM 673 C CA . GLY A 1 88 ? 9.280 -35.186 -55.981 1.00 25.39 88 GLY A CA 1
ATOM 674 C C . GLY A 1 88 ? 10.293 -35.995 -55.139 1.00 25.39 88 GLY A C 1
ATOM 675 O O . GLY A 1 88 ? 11.400 -35.513 -54.955 1.00 25.39 88 GLY A O 1
ATOM 676 N N . THR A 1 89 ? 9.985 -37.234 -54.730 1.00 24.55 89 THR A N 1
ATOM 677 C CA . THR A 1 89 ? 10.955 -38.300 -54.319 1.00 24.55 89 THR A CA 1
ATOM 678 C C . THR A 1 89 ? 11.783 -38.151 -53.014 1.00 24.55 89 THR A C 1
ATOM 680 O O . THR A 1 89 ? 12.350 -37.119 -52.682 1.00 24.55 89 THR A O 1
ATOM 683 N N . VAL A 1 90 ? 11.904 -39.273 -52.290 1.00 26.53 90 VAL A N 1
ATOM 684 C CA . VAL A 1 90 ? 12.653 -39.485 -51.030 1.00 26.53 90 VAL A CA 1
ATOM 685 C C . VAL A 1 90 ? 14.090 -39.969 -51.284 1.00 26.53 90 VAL A C 1
ATOM 687 O O . VAL A 1 90 ? 14.251 -40.861 -52.113 1.00 26.53 90 VAL A O 1
ATOM 690 N N . GLN A 1 91 ? 15.086 -39.535 -50.485 1.00 25.14 91 GLN A N 1
ATOM 691 C CA . GLN A 1 91 ? 16.134 -40.437 -49.945 1.00 25.14 91 GLN A CA 1
ATOM 692 C C . GLN A 1 91 ? 17.038 -39.826 -48.852 1.00 25.14 91 GLN A C 1
ATOM 694 O O . GLN A 1 91 ? 17.507 -38.698 -48.960 1.00 25.14 91 GLN A O 1
ATOM 699 N N . SER A 1 92 ? 17.334 -40.636 -47.828 1.00 25.22 92 SER A N 1
ATOM 700 C CA . SER A 1 92 ? 18.532 -40.525 -46.973 1.00 25.22 92 SER A CA 1
ATOM 701 C C . SER A 1 92 ? 19.670 -41.378 -47.562 1.00 25.22 92 SER A C 1
ATOM 703 O O . SER A 1 92 ? 19.420 -42.190 -48.456 1.00 25.22 92 SER A O 1
ATOM 705 N N . PRO A 1 93 ? 20.901 -41.271 -47.034 1.00 35.06 93 PRO A N 1
ATOM 706 C CA . PRO A 1 93 ? 21.397 -42.418 -46.257 1.00 35.06 93 PRO A CA 1
ATOM 707 C C . PRO A 1 93 ? 22.182 -42.022 -44.988 1.00 35.06 93 PRO A C 1
ATOM 709 O O . PRO A 1 93 ? 22.343 -40.844 -44.679 1.00 35.06 93 PRO A O 1
ATOM 712 N N . ALA A 1 94 ? 22.658 -43.030 -44.252 1.00 26.39 94 ALA A N 1
ATOM 713 C CA . ALA A 1 94 ? 23.445 -42.910 -43.024 1.00 26.39 94 ALA A CA 1
ATOM 714 C C . ALA A 1 94 ? 24.662 -43.870 -43.041 1.00 26.39 94 ALA A C 1
ATOM 716 O O . ALA A 1 94 ? 24.877 -44.566 -44.030 1.00 26.39 94 ALA A O 1
ATOM 717 N N . GLU A 1 95 ? 25.373 -43.939 -41.906 1.00 28.83 95 GLU A N 1
ATOM 718 C CA . GLU A 1 95 ? 26.449 -44.891 -41.541 1.00 28.83 95 GLU A CA 1
ATOM 719 C C . GLU A 1 95 ? 27.850 -44.672 -42.160 1.00 28.83 95 GLU A C 1
ATOM 721 O O . GLU A 1 95 ? 27.994 -44.273 -43.312 1.00 28.83 95 GLU A O 1
ATOM 726 N N . GLY A 1 96 ? 28.911 -44.929 -41.367 1.00 26.06 96 GLY A N 1
ATOM 727 C CA . GLY A 1 96 ? 30.309 -44.780 -41.821 1.00 26.06 96 GLY A CA 1
ATOM 728 C C . GLY A 1 96 ? 31.415 -44.576 -40.763 1.00 26.06 96 GLY A C 1
ATOM 729 O O . GLY A 1 96 ? 32.283 -43.734 -40.970 1.00 26.06 96 GLY A O 1
ATOM 730 N N . GLY A 1 97 ? 31.418 -45.306 -39.637 1.00 23.72 97 GLY A N 1
ATOM 731 C CA . GLY A 1 97 ? 32.627 -45.468 -38.787 1.00 23.72 97 GLY A CA 1
ATOM 732 C C . GLY A 1 97 ? 33.441 -46.723 -39.181 1.00 23.72 97 GLY A C 1
ATOM 733 O O . GLY A 1 97 ? 33.135 -47.288 -40.234 1.00 23.72 97 GLY A O 1
ATOM 734 N N . PRO A 1 98 ? 34.366 -47.264 -38.343 1.00 42.66 98 PRO A N 1
ATOM 735 C CA . PRO A 1 98 ? 34.801 -46.796 -37.005 1.00 42.66 98 PRO A CA 1
ATOM 736 C C . PRO A 1 98 ? 36.322 -47.026 -36.664 1.00 42.66 98 PRO A C 1
ATOM 738 O O . PRO A 1 98 ? 37.049 -47.566 -37.488 1.00 42.66 98 PRO A O 1
ATOM 741 N N . VAL A 1 99 ? 36.747 -46.765 -35.399 1.00 27.97 99 VAL A N 1
ATOM 742 C CA . VAL A 1 99 ? 37.974 -47.311 -34.703 1.00 27.97 99 VAL A CA 1
ATOM 743 C C . VAL A 1 99 ? 39.347 -46.812 -35.262 1.00 27.97 99 VAL A C 1
ATOM 745 O O . VAL A 1 99 ? 39.413 -46.412 -36.414 1.00 27.97 99 VAL A O 1
ATOM 748 N N . SER A 1 100 ? 40.494 -46.664 -34.559 1.00 26.23 100 SER A N 1
ATOM 749 C CA . SER A 1 100 ? 41.087 -47.063 -33.241 1.00 26.23 100 SER A CA 1
ATOM 750 C C . SER A 1 100 ? 42.032 -45.926 -32.748 1.00 26.23 100 SER A C 1
ATOM 752 O O . SER A 1 100 ? 42.614 -45.267 -33.601 1.00 26.23 100 SER A O 1
ATOM 754 N N . SER A 1 101 ? 42.107 -45.508 -31.470 1.00 25.94 101 SER A N 1
ATOM 755 C CA . SER A 1 101 ? 42.767 -46.077 -30.255 1.00 25.94 101 SER A CA 1
ATOM 756 C C . SER A 1 101 ? 44.260 -45.711 -30.049 1.00 25.94 101 SER A C 1
ATOM 758 O O . SER A 1 101 ? 44.958 -45.450 -31.015 1.00 25.94 101 SER A O 1
ATOM 760 N N . GLU A 1 102 ? 44.724 -45.761 -28.784 1.00 28.08 102 GLU A N 1
ATOM 761 C CA . GLU A 1 102 ? 46.075 -45.397 -28.265 1.00 28.08 102 GLU A CA 1
ATOM 762 C C . GLU A 1 102 ? 46.411 -43.879 -28.213 1.00 28.08 102 GLU A C 1
ATOM 764 O O . GLU A 1 102 ? 45.877 -43.090 -28.982 1.00 28.08 102 GLU A O 1
ATOM 769 N N . GLY A 1 103 ? 47.257 -43.371 -27.297 1.00 25.27 103 GLY A N 1
ATOM 770 C CA . GLY A 1 103 ? 47.757 -43.988 -26.055 1.00 25.27 103 GLY A CA 1
ATOM 771 C C . GLY A 1 103 ? 49.150 -43.529 -25.573 1.00 25.27 103 GLY A C 1
ATOM 772 O O . GLY A 1 103 ? 50.144 -44.088 -26.011 1.00 25.27 103 GLY A O 1
ATOM 773 N N . GLY A 1 104 ? 49.221 -42.644 -24.564 1.00 25.73 104 GLY A N 1
ATOM 774 C CA . GLY A 1 104 ? 50.319 -42.648 -23.573 1.00 25.73 104 GLY A CA 1
ATOM 775 C C . GLY A 1 104 ? 51.449 -41.592 -23.635 1.00 25.73 104 GLY A C 1
ATOM 776 O O . GLY A 1 104 ? 52.246 -41.559 -24.560 1.00 25.73 104 GLY A O 1
ATOM 777 N N . GLN A 1 105 ? 51.595 -40.892 -22.499 1.00 27.17 105 GLN A N 1
ATOM 778 C CA . GLN A 1 105 ? 52.848 -40.498 -21.816 1.00 27.17 105 GLN A CA 1
ATOM 779 C C . GLN A 1 105 ? 53.761 -39.354 -22.325 1.00 27.17 105 GLN A C 1
ATOM 781 O O . GLN A 1 105 ? 53.758 -38.923 -23.471 1.00 27.17 105 GLN A O 1
ATOM 786 N N . VAL A 1 106 ? 54.526 -38.852 -21.345 1.00 29.44 106 VAL A N 1
ATOM 787 C CA . VAL A 1 106 ? 55.439 -37.694 -21.318 1.00 29.44 106 VAL A CA 1
ATOM 788 C C . VAL A 1 106 ? 56.874 -38.198 -21.083 1.00 29.44 106 VAL A C 1
ATOM 790 O O . VAL A 1 106 ? 57.041 -39.236 -20.438 1.00 29.44 106 VAL A O 1
ATOM 793 N N . PRO A 1 107 ? 57.909 -37.461 -21.523 1.00 37.66 107 PRO A N 1
ATOM 794 C CA . PRO A 1 107 ? 59.160 -37.366 -20.761 1.00 37.66 107 PRO A CA 1
ATOM 795 C C . PRO A 1 107 ? 59.585 -35.906 -20.480 1.00 37.66 107 PRO A C 1
ATOM 797 O O . PRO A 1 107 ? 59.001 -34.965 -21.013 1.00 37.66 107 PRO A O 1
ATOM 800 N N . ASP A 1 108 ? 60.592 -35.731 -19.620 1.00 26.53 108 ASP A N 1
ATOM 801 C CA . ASP A 1 108 ? 60.863 -34.498 -18.857 1.00 26.53 108 ASP A CA 1
ATOM 802 C C . ASP A 1 108 ? 62.367 -34.090 -18.859 1.00 26.53 108 ASP A C 1
ATOM 804 O O . ASP A 1 108 ? 63.225 -34.901 -19.215 1.00 26.53 108 ASP A O 1
ATOM 808 N N . ALA A 1 109 ? 62.652 -32.875 -18.363 1.00 28.28 109 ALA A N 1
ATOM 809 C CA . ALA A 1 109 ? 63.904 -32.362 -17.765 1.00 28.28 109 ALA A CA 1
ATOM 810 C C . ALA A 1 109 ? 65.114 -31.823 -18.598 1.00 28.28 109 ALA A C 1
ATOM 812 O O . ALA A 1 109 ? 65.500 -32.351 -19.637 1.00 28.28 109 ALA A O 1
ATOM 813 N N . ALA A 1 110 ? 65.785 -30.834 -17.959 1.00 27.31 110 ALA A N 1
ATOM 814 C CA . ALA A 1 110 ? 67.228 -30.463 -17.968 1.00 27.31 110 ALA A CA 1
ATOM 815 C C . ALA A 1 110 ? 67.810 -29.359 -18.916 1.00 27.31 110 ALA A C 1
ATOM 817 O O . ALA A 1 110 ? 68.298 -29.653 -20.001 1.00 27.31 110 ALA A O 1
ATOM 818 N N . GLU A 1 111 ? 67.787 -28.087 -18.457 1.00 27.77 111 GLU A N 1
ATOM 819 C CA . GLU A 1 111 ? 68.908 -27.223 -17.936 1.00 27.77 111 GLU A CA 1
ATOM 820 C C . GLU A 1 111 ? 70.416 -27.448 -18.323 1.00 27.77 111 GLU A C 1
ATOM 822 O O . GLU A 1 111 ? 70.698 -28.458 -18.966 1.00 27.77 111 GLU A O 1
ATOM 827 N N . PRO A 1 112 ? 71.434 -26.597 -17.934 1.00 46.25 112 PRO A N 1
ATOM 828 C CA . PRO A 1 112 ? 71.486 -25.445 -16.975 1.00 46.25 112 PRO A CA 1
ATOM 829 C C . PRO A 1 112 ? 72.311 -24.173 -17.412 1.00 46.25 112 PRO A C 1
ATOM 831 O O . PRO A 1 112 ? 72.780 -24.103 -18.547 1.00 46.25 112 PRO A O 1
ATOM 834 N N . LEU A 1 113 ? 72.570 -23.243 -16.449 1.00 27.00 113 LEU A N 1
ATOM 835 C CA . LEU A 1 113 ? 73.663 -22.215 -16.283 1.00 27.00 113 LEU A CA 1
ATOM 836 C C . LEU A 1 113 ? 73.194 -20.727 -16.201 1.00 27.00 113 LEU A C 1
ATOM 838 O O . LEU A 1 113 ? 72.366 -20.316 -17.002 1.00 27.00 113 LEU A O 1
ATOM 842 N N . SER A 1 114 ? 73.711 -19.833 -15.323 1.00 27.12 114 SER A N 1
ATOM 843 C CA . SER A 1 114 ? 74.692 -19.966 -14.209 1.00 27.12 114 SER A CA 1
ATOM 844 C C . SER A 1 114 ? 74.799 -18.728 -13.269 1.00 27.12 114 SER A C 1
ATOM 846 O O . SER A 1 114 ? 75.038 -17.636 -13.779 1.00 27.12 114 SER A O 1
ATOM 848 N N . GLY A 1 115 ? 74.830 -18.935 -11.935 1.00 27.12 115 GLY A N 1
ATOM 849 C CA . GLY A 1 115 ? 75.500 -18.074 -10.915 1.00 27.12 115 GLY A CA 1
ATOM 850 C C . GLY A 1 115 ? 74.887 -16.692 -10.588 1.00 27.12 115 GLY A C 1
ATOM 851 O O . GLY A 1 115 ? 74.156 -16.152 -11.406 1.00 27.12 115 GLY A O 1
ATOM 852 N N . LEU A 1 116 ? 75.138 -16.002 -9.459 1.00 27.48 116 LEU A N 1
ATOM 853 C CA . LEU A 1 116 ? 75.818 -16.186 -8.141 1.00 27.48 116 LEU A CA 1
ATOM 854 C C . LEU A 1 116 ? 75.289 -15.025 -7.229 1.00 27.48 116 LEU A C 1
ATOM 856 O O . LEU A 1 116 ? 74.745 -14.071 -7.784 1.00 27.48 116 LEU A O 1
ATOM 860 N N . ASP A 1 117 ? 75.365 -14.918 -5.892 1.00 26.73 117 ASP A N 1
ATOM 861 C CA . ASP A 1 117 ? 75.883 -15.656 -4.708 1.00 26.73 117 ASP A CA 1
ATOM 862 C C . ASP A 1 117 ? 74.934 -15.263 -3.525 1.00 26.73 117 ASP A C 1
ATOM 864 O O . ASP A 1 117 ? 74.395 -14.157 -3.549 1.00 26.73 117 ASP A O 1
ATOM 868 N N . SER A 1 118 ? 74.484 -16.099 -2.573 1.00 24.97 118 SER A N 1
ATOM 869 C CA . SER A 1 118 ? 75.124 -16.931 -1.522 1.00 24.97 118 SER A CA 1
ATOM 870 C C . SER A 1 118 ? 75.431 -16.229 -0.170 1.00 24.97 118 SER A C 1
ATOM 872 O O . SER A 1 118 ? 76.320 -15.393 -0.073 1.00 24.97 118 SER A O 1
ATOM 874 N N . VAL A 1 119 ? 74.677 -16.610 0.882 1.00 25.30 119 VAL A N 1
ATOM 875 C CA . VAL A 1 119 ? 75.072 -16.856 2.299 1.00 25.30 119 VAL A CA 1
ATOM 876 C C . VAL A 1 119 ? 74.016 -17.821 2.882 1.00 25.30 119 VAL A C 1
ATOM 878 O O . VAL A 1 119 ? 72.841 -17.710 2.534 1.00 25.30 119 VAL A O 1
ATOM 881 N N . GLN A 1 120 ? 74.416 -18.773 3.731 1.00 24.06 120 GLN A N 1
ATOM 882 C CA . GLN A 1 120 ? 73.580 -19.862 4.264 1.00 24.06 120 GLN A CA 1
ATOM 883 C C . GLN A 1 120 ? 74.116 -20.317 5.633 1.00 24.06 120 GLN A C 1
ATOM 885 O O . GLN A 1 120 ? 75.333 -20.385 5.778 1.00 24.06 120 GLN A O 1
ATOM 890 N N . GLU A 1 121 ? 73.249 -20.694 6.585 1.00 24.53 121 GLU A N 1
ATOM 891 C CA . GLU A 1 121 ? 73.596 -21.611 7.693 1.00 24.53 121 GLU A CA 1
ATOM 892 C C . GLU A 1 121 ? 72.336 -22.197 8.379 1.00 24.53 121 GLU A C 1
ATOM 894 O O . GLU A 1 121 ? 71.366 -21.480 8.605 1.00 24.53 121 GLU A O 1
ATOM 899 N N . ASP A 1 122 ? 72.384 -23.495 8.703 1.00 24.69 122 ASP A N 1
ATOM 900 C CA . ASP A 1 122 ? 71.380 -24.347 9.381 1.00 24.69 122 ASP A CA 1
ATOM 901 C C . ASP A 1 122 ? 72.154 -25.436 10.176 1.00 24.69 122 ASP A C 1
ATOM 903 O O . ASP A 1 122 ? 73.302 -25.726 9.823 1.00 24.69 122 ASP A O 1
ATOM 907 N N . PRO A 1 123 ? 71.535 -26.201 11.097 1.00 44.06 123 PRO A N 1
ATOM 908 C CA . PRO A 1 123 ? 70.939 -25.826 12.380 1.00 44.06 123 PRO A CA 1
ATOM 909 C C . PRO A 1 123 ? 71.739 -26.479 13.548 1.00 44.06 123 PRO A C 1
ATOM 911 O O . PRO A 1 123 ? 72.869 -26.936 13.351 1.00 44.06 123 PRO A O 1
ATOM 914 N N . PRO A 1 124 ? 71.196 -26.559 14.780 1.00 29.80 124 PRO A N 1
ATOM 915 C CA . PRO A 1 124 ? 71.006 -27.912 15.341 1.00 29.80 124 PRO A CA 1
ATOM 916 C C . PRO A 1 124 ? 69.758 -28.093 16.234 1.00 29.80 124 PRO A C 1
ATOM 918 O O . PRO A 1 124 ? 69.219 -27.141 16.793 1.00 29.80 124 PRO A O 1
ATOM 921 N N . ASP A 1 125 ? 69.350 -29.353 16.415 1.00 28.27 125 ASP A N 1
ATOM 922 C CA . ASP A 1 125 ? 68.205 -29.773 17.236 1.00 28.27 125 ASP A CA 1
ATOM 923 C C . ASP A 1 125 ? 68.468 -29.858 18.759 1.00 28.27 125 ASP A C 1
ATOM 925 O O . ASP A 1 125 ? 69.588 -30.092 19.215 1.00 28.27 125 ASP A O 1
ATOM 929 N N . LEU A 1 126 ? 67.348 -29.866 19.501 1.00 25.61 126 LEU A N 1
ATOM 930 C CA . LEU A 1 126 ? 67.111 -30.567 20.779 1.00 25.61 126 LEU A CA 1
ATOM 931 C C . LEU A 1 126 ? 67.680 -29.969 22.092 1.00 25.61 126 LEU A C 1
ATOM 933 O O . LEU A 1 126 ? 68.835 -30.185 22.444 1.00 25.61 126 LEU A O 1
ATOM 937 N N . PHE A 1 127 ? 66.808 -29.372 22.923 1.00 24.80 127 PHE A N 1
ATOM 938 C CA . PHE A 1 127 ? 66.232 -30.037 24.118 1.00 24.80 127 PHE A CA 1
ATOM 939 C C . PHE A 1 127 ? 65.094 -29.207 24.771 1.00 24.80 127 PHE A C 1
ATOM 941 O O . PHE A 1 127 ? 64.822 -28.082 24.364 1.00 24.80 127 PHE A O 1
ATOM 948 N N . LEU A 1 128 ? 64.378 -29.810 25.731 1.00 26.97 128 LEU A N 1
ATOM 949 C CA . LEU A 1 128 ? 63.089 -29.368 26.300 1.00 26.97 128 LEU A CA 1
ATOM 950 C C . LEU A 1 128 ? 63.231 -28.478 27.554 1.00 26.97 128 LEU A C 1
ATOM 952 O O . LEU A 1 128 ? 64.047 -28.794 28.413 1.00 26.97 128 LEU A O 1
ATOM 956 N N . GLU A 1 129 ? 62.371 -27.461 27.718 1.00 24.91 129 GLU A N 1
ATOM 957 C CA . GLU A 1 129 ? 61.225 -27.451 28.668 1.00 24.91 129 GLU A CA 1
ATOM 958 C C . GLU A 1 129 ? 60.386 -26.138 28.545 1.00 24.91 129 GLU A C 1
ATOM 960 O O . GLU A 1 129 ? 60.840 -25.206 27.876 1.00 24.91 129 GLU A O 1
ATOM 965 N N . PRO A 1 130 ? 59.130 -26.070 29.053 1.00 29.03 130 PRO A N 1
ATOM 966 C CA . PRO A 1 130 ? 58.097 -25.178 28.492 1.00 29.03 130 PRO A CA 1
ATOM 967 C C . PRO A 1 130 ? 57.741 -23.924 29.319 1.00 29.03 130 PRO A C 1
ATOM 969 O O . PRO A 1 130 ? 57.865 -23.915 30.541 1.00 29.03 130 PRO A O 1
ATOM 972 N N . VAL A 1 131 ? 57.152 -22.919 28.649 1.00 26.70 131 VAL A N 1
ATOM 973 C CA . VAL A 1 131 ? 56.294 -21.882 29.262 1.00 26.70 131 VAL A CA 1
ATOM 974 C C . VAL A 1 131 ? 55.087 -21.581 28.356 1.00 26.70 131 VAL A C 1
ATOM 976 O O . VAL A 1 131 ? 55.240 -21.020 27.278 1.00 26.70 131 VAL A O 1
ATOM 979 N N . GLU A 1 132 ? 53.913 -21.988 28.838 1.00 24.47 132 GLU A N 1
ATOM 980 C CA . GLU A 1 132 ? 52.567 -21.404 28.669 1.00 24.47 132 GLU A CA 1
ATOM 981 C C . GLU A 1 132 ? 52.213 -20.633 27.374 1.00 24.47 132 GLU A C 1
ATOM 983 O O . GLU A 1 132 ? 52.513 -19.451 27.208 1.00 24.47 132 GLU A O 1
ATOM 988 N N . SER A 1 133 ? 51.377 -21.268 26.545 1.00 24.70 133 SER A N 1
ATOM 989 C CA . SER A 1 133 ? 50.407 -20.601 25.666 1.00 24.70 133 SER A CA 1
ATOM 990 C C . SER A 1 133 ? 49.060 -21.320 25.791 1.00 24.70 133 SER A C 1
ATOM 992 O O . SER A 1 133 ? 48.954 -22.473 25.377 1.00 24.70 133 SER A O 1
ATOM 994 N N . GLU A 1 134 ? 48.046 -20.681 26.383 1.00 25.73 134 GLU A N 1
ATOM 995 C CA . GLU A 1 134 ? 46.708 -21.281 26.482 1.00 25.73 134 GLU A CA 1
ATOM 996 C C . GLU A 1 134 ? 45.981 -21.224 25.134 1.00 25.73 134 GLU A C 1
ATOM 998 O O . GLU A 1 134 ? 45.639 -20.154 24.628 1.00 25.73 134 GLU A O 1
ATOM 1003 N N . GLU A 1 135 ? 45.725 -22.405 24.582 1.00 23.59 135 GLU A N 1
ATOM 1004 C CA . GLU A 1 135 ? 44.847 -22.655 23.447 1.00 23.59 135 GLU A CA 1
ATOM 1005 C C . GLU A 1 135 ? 43.663 -23.481 23.970 1.00 23.59 135 GLU A C 1
ATOM 1007 O O . GLU A 1 135 ? 43.864 -24.480 24.660 1.00 23.59 135 GLU A O 1
ATOM 1012 N N . TYR A 1 136 ? 42.432 -23.050 23.684 1.00 26.61 136 TYR A N 1
ATOM 1013 C CA . TYR A 1 136 ? 41.215 -23.772 24.061 1.00 26.61 136 TYR A CA 1
ATOM 1014 C C . TYR A 1 136 ? 40.308 -23.907 22.842 1.00 26.61 136 TYR A C 1
ATOM 1016 O O . TYR A 1 136 ? 39.603 -22.967 22.472 1.00 26.61 136 TYR A O 1
ATOM 1024 N N . ASP A 1 137 ? 40.346 -25.091 22.236 1.00 23.39 137 ASP A N 1
ATOM 1025 C CA . ASP A 1 137 ? 39.354 -25.547 21.265 1.00 23.39 137 ASP A CA 1
ATOM 1026 C C . ASP A 1 137 ? 38.285 -26.417 21.965 1.00 23.39 137 ASP A C 1
ATOM 1028 O O . ASP A 1 137 ? 38.409 -26.752 23.147 1.00 23.39 137 ASP A O 1
ATOM 1032 N N . TYR A 1 138 ? 37.197 -26.726 21.264 1.00 29.48 138 TYR A N 1
ATOM 1033 C CA . TYR A 1 138 ? 35.993 -27.346 21.834 1.00 29.48 138 TYR A CA 1
ATOM 1034 C C . TYR A 1 138 ? 36.126 -28.852 22.112 1.00 29.48 138 TYR A C 1
ATOM 1036 O O . TYR A 1 138 ? 36.638 -29.587 21.274 1.00 29.48 138 TYR A O 1
ATOM 1044 N N . GLU A 1 139 ? 35.461 -29.331 23.172 1.00 25.30 139 GLU A N 1
ATOM 1045 C CA . GLU A 1 139 ? 34.571 -30.502 23.071 1.00 25.30 139 GLU A CA 1
ATOM 1046 C C . GLU A 1 139 ? 33.487 -30.501 24.179 1.00 25.30 139 GLU A C 1
ATOM 1048 O O . GLU A 1 139 ? 33.456 -29.613 25.034 1.00 25.30 139 GLU A O 1
ATOM 1053 N N . GLU A 1 140 ? 32.536 -31.435 24.091 1.00 28.66 140 GLU A N 1
ATOM 1054 C CA . GLU A 1 140 ? 31.360 -31.587 24.973 1.00 28.66 140 GLU A CA 1
ATOM 1055 C C . GLU A 1 140 ? 31.792 -32.125 26.374 1.00 28.66 140 GLU A C 1
ATOM 1057 O O . GLU A 1 140 ? 32.864 -32.706 26.512 1.00 28.66 140 GLU A O 1
ATOM 1062 N N . ASP A 1 141 ? 31.068 -31.965 27.494 1.00 24.69 141 ASP A N 1
ATOM 1063 C CA . ASP A 1 141 ? 29.647 -32.291 27.665 1.00 24.69 141 ASP A CA 1
ATOM 1064 C C . ASP A 1 141 ? 29.051 -31.830 29.036 1.00 24.69 141 ASP A C 1
ATOM 1066 O O . ASP A 1 141 ? 29.777 -31.620 30.007 1.00 24.69 141 ASP A O 1
ATOM 1070 N N . LEU A 1 142 ? 27.710 -31.812 29.110 1.00 25.58 142 LEU A N 1
ATOM 1071 C CA . LEU A 1 142 ? 26.814 -31.946 30.289 1.00 25.58 142 LEU A CA 1
ATOM 1072 C C . LEU A 1 142 ? 26.600 -30.878 31.414 1.00 25.58 142 LEU A C 1
ATOM 1074 O O . LEU A 1 142 ? 27.493 -30.256 31.972 1.00 25.58 142 LEU A O 1
ATOM 1078 N N . GLU A 1 143 ? 25.314 -30.867 31.815 1.00 24.89 143 GLU A N 1
ATOM 1079 C CA . GLU A 1 143 ? 24.639 -30.470 33.077 1.00 24.89 143 GLU A CA 1
ATOM 1080 C C . GLU A 1 143 ? 24.427 -28.985 33.485 1.00 24.89 143 GLU A C 1
ATOM 1082 O O . GLU A 1 143 ? 25.334 -28.183 33.685 1.00 24.89 143 GLU A O 1
ATOM 1087 N N . PHE A 1 144 ? 23.139 -28.648 33.686 1.00 26.39 144 PHE A N 1
ATOM 1088 C CA . PHE A 1 144 ? 22.621 -27.364 34.181 1.00 26.39 144 PHE A CA 1
ATOM 1089 C C . PHE A 1 144 ? 22.356 -27.420 35.701 1.00 26.39 144 PHE A C 1
ATOM 1091 O O . PHE A 1 144 ? 21.698 -28.363 36.144 1.00 26.39 144 PHE A O 1
ATOM 1098 N N . PRO A 1 145 ? 22.731 -26.393 36.487 1.00 28.14 145 PRO A N 1
ATOM 1099 C CA . PRO A 1 145 ? 22.213 -26.174 37.841 1.00 28.14 145 PRO A CA 1
ATOM 1100 C C . PRO A 1 145 ? 20.947 -25.283 37.866 1.00 28.14 145 PRO A C 1
ATOM 1102 O O . PRO A 1 145 ? 20.709 -24.483 36.960 1.00 28.14 145 PRO A O 1
ATOM 1105 N N . ASP A 1 146 ? 20.138 -25.434 38.920 1.00 27.38 146 ASP A N 1
ATOM 1106 C CA . ASP A 1 146 ? 18.753 -24.937 39.026 1.00 27.38 146 ASP A CA 1
ATOM 1107 C C . ASP A 1 146 ? 18.550 -23.421 39.267 1.00 27.38 146 ASP A C 1
ATOM 1109 O O . ASP A 1 146 ? 19.460 -22.666 39.610 1.00 27.38 146 ASP A O 1
ATOM 1113 N N . GLN A 1 147 ? 17.292 -22.980 39.114 1.00 32.16 147 GLN A N 1
ATOM 1114 C CA . GLN A 1 147 ? 16.834 -21.601 39.326 1.00 32.16 147 GLN A CA 1
ATOM 1115 C C . GLN A 1 147 ? 16.368 -21.316 40.769 1.00 32.16 147 GLN A C 1
ATOM 1117 O O . GLN A 1 147 ? 15.254 -21.681 41.124 1.00 32.16 147 GLN A O 1
ATOM 1122 N N . GLU A 1 148 ? 17.121 -20.520 41.531 1.00 27.30 148 GLU A N 1
ATOM 1123 C CA . GLU A 1 148 ? 16.656 -19.694 42.669 1.00 27.30 148 GLU A CA 1
ATOM 1124 C C . GLU A 1 148 ? 17.684 -18.558 42.887 1.00 27.30 148 GLU A C 1
ATOM 1126 O O . GLU A 1 148 ? 18.874 -18.763 42.670 1.00 27.30 148 GLU A O 1
ATOM 1131 N N . ALA A 1 149 ? 17.360 -17.335 43.315 1.00 25.30 149 ALA A N 1
ATOM 1132 C CA . ALA A 1 149 ? 16.118 -16.560 43.265 1.00 25.30 149 ALA A CA 1
ATOM 1133 C C . ALA A 1 149 ? 16.500 -15.064 43.383 1.00 25.30 149 ALA A C 1
ATOM 1135 O O . ALA A 1 149 ? 17.489 -14.741 44.040 1.00 25.30 149 ALA A O 1
ATOM 1136 N N . LEU A 1 150 ? 15.738 -14.137 42.788 1.00 25.28 150 LEU A N 1
ATOM 1137 C CA . LEU A 1 150 ? 15.867 -12.697 43.073 1.00 25.28 150 LEU A CA 1
ATOM 1138 C C . LEU A 1 150 ? 14.524 -11.980 42.881 1.00 25.28 150 LEU A C 1
ATOM 1140 O O . LEU A 1 150 ? 13.772 -12.274 41.953 1.00 25.28 150 LEU A O 1
ATOM 1144 N N . GLU A 1 151 ? 14.213 -11.078 43.806 1.00 24.77 151 GLU A N 1
ATOM 1145 C CA . GLU A 1 151 ? 12.845 -10.646 44.105 1.00 24.77 151 GLU A CA 1
ATOM 1146 C C . GLU A 1 151 ? 12.353 -9.495 43.209 1.00 24.77 151 GLU A C 1
ATOM 1148 O O . GLU A 1 151 ? 13.103 -8.582 42.863 1.00 24.77 151 GLU A O 1
ATOM 1153 N N . PHE A 1 152 ? 11.048 -9.484 42.918 1.00 25.94 152 PHE A N 1
ATOM 1154 C CA . PHE A 1 152 ? 10.317 -8.291 42.480 1.00 25.94 152 PHE A CA 1
ATOM 1155 C C . PHE A 1 152 ? 9.100 -8.094 43.388 1.00 25.94 152 PHE A C 1
ATOM 1157 O O . PHE A 1 152 ? 8.357 -9.034 43.647 1.00 25.94 152 PHE A O 1
ATOM 1164 N N . SER A 1 153 ? 8.924 -6.873 43.892 1.00 24.70 153 SER A N 1
ATOM 1165 C CA . SER A 1 153 ? 7.973 -6.544 44.961 1.00 24.70 153 SER A CA 1
ATOM 1166 C C . SER A 1 153 ? 6.512 -6.485 44.502 1.00 24.70 153 SER A C 1
ATOM 1168 O O . SER A 1 153 ? 6.206 -5.795 43.525 1.00 24.70 153 SER A O 1
ATOM 1170 N N . ASP A 1 154 ? 5.614 -7.097 45.274 1.00 26.56 154 ASP A N 1
ATOM 1171 C CA . ASP A 1 154 ? 4.163 -7.074 45.061 1.00 26.56 154 ASP A CA 1
ATOM 1172 C C . ASP A 1 154 ? 3.527 -5.674 45.127 1.00 26.56 154 ASP A C 1
ATOM 1174 O O . ASP A 1 154 ? 3.860 -4.860 45.991 1.00 26.56 154 ASP A O 1
ATOM 1178 N N . GLN A 1 155 ? 2.503 -5.454 44.291 1.00 25.58 155 GLN A N 1
ATOM 1179 C CA . GLN A 1 155 ? 1.397 -4.523 44.560 1.00 25.58 155 GLN A CA 1
ATOM 1180 C 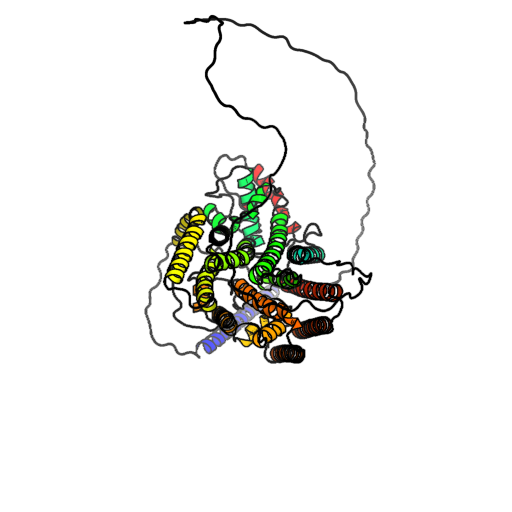C . GLN A 1 155 ? 0.058 -5.116 44.080 1.00 25.58 155 GLN A C 1
ATOM 1182 O O . GLN A 1 155 ? -0.363 -4.895 42.949 1.00 25.58 155 GLN A O 1
ATOM 1187 N N . GLU A 1 156 ? -0.568 -5.883 44.977 1.00 28.88 156 GLU A N 1
ATOM 1188 C CA . GLU A 1 156 ? -2.004 -6.215 45.097 1.00 28.88 156 GLU A CA 1
ATOM 1189 C C . GLU A 1 156 ? -2.890 -6.203 43.822 1.00 28.88 156 GLU A C 1
ATOM 1191 O O . GLU A 1 156 ? -3.466 -5.178 43.452 1.00 28.88 156 GLU A O 1
ATOM 1196 N N . GLU A 1 157 ? -3.171 -7.390 43.262 1.00 25.14 157 GLU A N 1
ATOM 1197 C CA . GLU A 1 157 ? -4.455 -7.652 42.582 1.00 25.14 157 GLU A CA 1
ATOM 1198 C C . GLU A 1 157 ? -5.475 -8.277 43.565 1.00 25.14 157 GLU A C 1
ATOM 1200 O O . GLU A 1 157 ? -5.092 -9.058 44.440 1.00 25.14 157 GLU A O 1
ATOM 1205 N N . PRO A 1 158 ? -6.785 -7.970 43.452 1.00 27.98 158 PRO A N 1
ATOM 1206 C CA . PRO A 1 158 ? -7.804 -8.492 44.363 1.00 27.98 158 PRO A CA 1
ATOM 1207 C C . PRO A 1 158 ? -8.182 -9.950 44.049 1.00 27.98 158 PRO A C 1
ATOM 1209 O O . PRO A 1 158 ? -8.576 -10.284 42.931 1.00 27.98 158 PRO A O 1
ATOM 1212 N N . ALA A 1 159 ? -8.130 -10.811 45.068 1.00 24.98 159 ALA A N 1
ATOM 1213 C CA . ALA A 1 159 ? -8.399 -12.243 44.939 1.00 24.98 159 ALA A CA 1
ATOM 1214 C C . ALA A 1 159 ? -9.859 -12.581 44.561 1.00 24.98 159 ALA A C 1
ATOM 1216 O O . ALA A 1 159 ? -10.811 -12.005 45.093 1.00 24.98 159 ALA A O 1
ATOM 1217 N N . TYR A 1 160 ? -10.024 -13.602 43.713 1.00 27.88 160 TYR A N 1
ATOM 1218 C CA . TYR A 1 160 ? -11.291 -14.310 43.487 1.00 27.88 160 TYR A CA 1
ATOM 1219 C C . TYR A 1 160 ? -11.300 -15.637 44.275 1.00 27.88 160 TYR A C 1
ATOM 1221 O O . TYR A 1 160 ? -10.295 -16.340 44.315 1.00 27.88 160 TYR A O 1
ATOM 1229 N N . ASP A 1 161 ? -12.428 -15.975 44.912 1.00 26.59 161 ASP A N 1
ATOM 1230 C CA . ASP A 1 161 ? -12.576 -17.136 45.815 1.00 26.59 161 ASP A CA 1
ATOM 1231 C C . ASP A 1 161 ? -12.737 -18.457 45.030 1.00 26.59 161 ASP A C 1
ATOM 1233 O O . ASP A 1 161 ? -13.756 -18.685 44.371 1.00 26.59 161 ASP A O 1
ATOM 1237 N N . GLU A 1 162 ? -11.739 -19.346 45.097 1.00 28.91 162 GLU A N 1
ATOM 1238 C CA . GLU A 1 162 ? -11.775 -20.676 44.465 1.00 28.91 162 GLU A CA 1
ATOM 1239 C C . GLU A 1 162 ? -12.698 -21.656 45.213 1.00 28.91 162 GLU A C 1
ATOM 1241 O O . GLU A 1 162 ? -12.249 -22.540 45.950 1.00 28.91 162 GLU A O 1
ATOM 1246 N N . ARG A 1 163 ? -14.017 -21.550 44.995 1.00 29.64 163 ARG A N 1
ATOM 1247 C CA . ARG A 1 163 ? -14.992 -22.553 45.470 1.00 29.64 163 ARG A CA 1
ATOM 1248 C C . ARG A 1 163 ? -16.151 -22.822 44.507 1.00 29.64 163 ARG A C 1
ATOM 1250 O O . ARG A 1 163 ? -17.272 -22.390 44.754 1.00 29.64 163 ARG A O 1
ATOM 1257 N N . ASP A 1 164 ? -15.924 -23.675 43.509 1.00 29.86 164 ASP A N 1
ATOM 1258 C CA . ASP A 1 164 ? -16.767 -24.878 43.378 1.00 29.86 164 ASP A CA 1
ATOM 1259 C C . ASP A 1 164 ? -16.047 -26.007 42.614 1.00 29.86 164 ASP A C 1
ATOM 1261 O O . ASP A 1 164 ? -15.138 -25.776 41.816 1.00 29.86 164 ASP A O 1
ATOM 1265 N N . GLY A 1 165 ? -16.424 -27.255 42.888 1.00 26.39 165 GLY A N 1
ATOM 1266 C CA . GLY A 1 165 ? -15.684 -28.444 42.472 1.00 26.39 165 GLY A CA 1
ATOM 1267 C C . GLY A 1 165 ? -16.202 -29.156 41.216 1.00 26.39 165 GLY A C 1
ATOM 1268 O O . GLY A 1 165 ? -17.382 -29.136 40.878 1.00 26.39 165 GLY A O 1
ATOM 1269 N N . LYS A 1 166 ? -15.290 -29.909 40.582 1.00 34.56 166 LYS A N 1
ATOM 1270 C CA . LYS A 1 166 ? -15.552 -31.093 39.732 1.00 34.56 166 LYS A CA 1
ATOM 1271 C C . LYS A 1 166 ? -16.776 -31.008 38.798 1.00 34.56 166 LYS A C 1
ATOM 1273 O O . LYS A 1 166 ? -17.786 -31.680 39.019 1.00 34.56 166 LYS A O 1
ATOM 1278 N N . ARG A 1 167 ? -16.622 -30.360 37.636 1.00 28.38 167 ARG A N 1
ATOM 1279 C CA . ARG A 1 167 ? -17.425 -30.706 36.445 1.00 28.38 167 ARG A CA 1
ATOM 1280 C C . ARG A 1 167 ? -16.619 -31.533 35.446 1.00 28.38 167 ARG A C 1
ATOM 1282 O O . ARG A 1 167 ? -15.423 -31.344 35.266 1.00 28.38 167 ARG A O 1
ATOM 1289 N N . ARG A 1 168 ? -17.304 -32.538 34.898 1.00 27.41 168 ARG A N 1
ATOM 1290 C CA . ARG A 1 168 ? -16.763 -33.694 34.169 1.00 27.41 168 ARG A CA 1
ATOM 1291 C C . ARG A 1 168 ? -15.859 -33.291 32.998 1.00 27.41 168 ARG A C 1
ATOM 1293 O O . ARG A 1 168 ? -16.216 -32.426 32.208 1.00 27.41 168 ARG A O 1
ATOM 1300 N N . ARG A 1 169 ? -14.745 -34.018 32.854 1.00 32.47 169 ARG A N 1
ATOM 1301 C CA . ARG A 1 169 ? -13.890 -34.067 31.658 1.00 32.47 169 ARG A CA 1
ATOM 1302 C C . ARG A 1 169 ? -14.674 -34.735 30.523 1.00 32.47 169 ARG A C 1
ATOM 1304 O O . ARG A 1 169 ? -14.603 -35.951 30.369 1.00 32.47 169 ARG A O 1
ATOM 1311 N N . ASP A 1 170 ? -15.488 -33.960 29.811 1.00 31.61 170 ASP A N 1
ATOM 1312 C CA . ASP A 1 170 ? -16.354 -34.484 28.752 1.00 31.61 170 ASP A CA 1
ATOM 1313 C C . ASP A 1 170 ? -15.567 -34.671 27.443 1.00 31.61 170 ASP A C 1
ATOM 1315 O O . ASP A 1 170 ? -14.852 -33.776 26.985 1.00 31.61 170 ASP A O 1
ATOM 1319 N N . GLY A 1 171 ? -15.633 -35.878 26.885 1.00 35.69 171 GLY A N 1
ATOM 1320 C CA . GLY A 1 171 ? -14.648 -36.409 25.938 1.00 35.69 171 GLY A CA 1
ATOM 1321 C C . GLY A 1 171 ? -14.849 -35.958 24.494 1.00 35.69 171 GLY A C 1
ATOM 1322 O O . GLY A 1 171 ? -15.089 -36.794 23.623 1.00 35.69 171 GLY A O 1
ATOM 1323 N N . ARG A 1 172 ? -14.763 -34.651 24.219 1.00 34.84 172 ARG A N 1
ATOM 1324 C CA . ARG A 1 172 ? -14.851 -34.128 22.846 1.00 34.84 172 ARG A CA 1
ATOM 1325 C C . ARG A 1 172 ? -13.887 -32.971 22.595 1.00 34.84 172 ARG A C 1
ATOM 1327 O O . ARG A 1 172 ? -14.290 -31.816 22.478 1.00 34.84 172 ARG A O 1
ATOM 1334 N N . GLU A 1 173 ? -12.605 -33.310 22.468 1.00 39.25 173 GLU A N 1
ATOM 1335 C CA . GLU A 1 173 ? -11.597 -32.407 21.908 1.00 39.25 173 GLU A CA 1
ATOM 1336 C C . GLU A 1 173 ? -12.016 -32.015 20.485 1.00 39.25 173 GLU A C 1
ATOM 1338 O O . GLU A 1 173 ? -11.970 -32.807 19.542 1.00 39.25 173 GLU A O 1
ATOM 1343 N N . SER A 1 174 ? -12.503 -30.785 20.332 1.00 45.56 174 SER A N 1
ATOM 1344 C CA . SER A 1 174 ? -12.878 -30.244 19.034 1.00 45.56 174 SER A CA 1
ATOM 1345 C C . SER A 1 174 ? -11.604 -29.937 18.254 1.00 45.56 174 SER A C 1
ATOM 1347 O O . SER A 1 174 ? -10.885 -28.992 18.575 1.00 45.56 174 SER A O 1
ATOM 1349 N N . ILE A 1 175 ? -11.321 -30.754 17.231 1.00 47.59 175 ILE A N 1
ATOM 1350 C CA . ILE A 1 175 ? -10.126 -30.626 16.386 1.00 47.59 175 ILE A CA 1
ATOM 1351 C C . ILE A 1 175 ? -10.018 -29.179 15.893 1.00 47.59 175 ILE A C 1
ATOM 1353 O O . ILE A 1 175 ? -10.803 -28.702 15.065 1.00 47.59 175 ILE A O 1
ATOM 1357 N N . CYS A 1 176 ? -9.047 -28.458 16.450 1.00 56.00 176 CYS A N 1
ATOM 1358 C CA . CYS A 1 176 ? -8.871 -27.035 16.220 1.00 56.00 176 CYS A CA 1
ATOM 1359 C C . CYS A 1 176 ? -8.105 -26.822 14.912 1.00 56.00 176 CYS A C 1
ATOM 1361 O O . CYS A 1 176 ? -6.927 -26.476 14.923 1.00 56.00 176 CYS A O 1
ATOM 1363 N N . LEU A 1 177 ? -8.801 -27.060 13.794 1.00 73.44 177 LEU A N 1
ATOM 1364 C CA . LEU A 1 177 ? -8.272 -27.027 12.425 1.00 73.44 177 LEU A CA 1
ATOM 1365 C C . LEU A 1 177 ? -7.481 -25.748 12.098 1.00 73.44 177 LEU A C 1
ATOM 1367 O O . LEU A 1 177 ? -6.561 -25.794 11.295 1.00 73.44 177 LEU A O 1
ATOM 1371 N N . ILE A 1 178 ? -7.847 -24.624 12.723 1.00 80.75 178 ILE A N 1
ATOM 1372 C CA . ILE A 1 178 ? -7.216 -23.315 12.541 1.00 80.75 178 ILE A CA 1
ATOM 1373 C C . ILE A 1 178 ? -6.546 -22.904 13.851 1.00 80.75 178 ILE A C 1
ATOM 1375 O O . ILE A 1 178 ? -7.208 -22.801 14.893 1.00 80.75 178 ILE A O 1
ATOM 1379 N N . ARG A 1 179 ? -5.242 -22.639 13.793 1.00 82.94 179 ARG A N 1
ATOM 1380 C CA . ARG A 1 179 ? -4.419 -22.153 14.903 1.00 82.94 179 ARG A CA 1
ATOM 1381 C C . ARG A 1 179 ? -4.223 -20.628 14.824 1.00 82.94 179 ARG A C 1
ATOM 1383 O O . ARG A 1 179 ? -4.247 -20.046 13.742 1.00 82.94 179 ARG A O 1
ATOM 1390 N N . PRO A 1 180 ? -3.931 -19.966 15.959 1.00 73.56 180 PRO A N 1
ATOM 1391 C CA . PRO A 1 180 ? -3.465 -18.576 16.007 1.00 73.56 180 PRO A CA 1
ATOM 1392 C C . PRO A 1 180 ? -2.322 -18.214 15.046 1.00 73.56 180 PRO A C 1
ATOM 1394 O O . PRO A 1 180 ? -2.282 -17.100 14.524 1.00 73.56 180 PRO A O 1
ATOM 1397 N N . SER A 1 181 ? -1.377 -19.124 14.801 1.00 79.50 181 SER A N 1
ATOM 1398 C CA . SER A 1 181 ? -0.274 -18.940 13.842 1.00 79.50 181 SER A CA 1
ATOM 1399 C C . SER A 1 181 ? -0.774 -18.561 12.447 1.00 79.50 181 SER A C 1
ATOM 1401 O O . SER A 1 181 ? -0.231 -17.660 11.805 1.00 79.50 181 SER A O 1
ATOM 1403 N N . ASP A 1 182 ? -1.859 -19.202 12.029 1.00 90.75 182 ASP A N 1
ATOM 1404 C CA . ASP A 1 182 ? -2.244 -19.351 10.630 1.00 90.75 182 ASP A CA 1
ATOM 1405 C C . ASP A 1 182 ? -2.823 -18.052 10.056 1.00 90.75 182 ASP A C 1
ATOM 1407 O O . ASP A 1 182 ? -2.846 -17.871 8.845 1.00 90.75 182 ASP A O 1
ATOM 1411 N N . GLY A 1 183 ? -3.213 -17.101 10.914 1.00 94.00 183 GLY A N 1
ATOM 1412 C CA . GLY A 1 183 ? -3.655 -15.771 10.489 1.00 94.00 183 GLY A CA 1
ATOM 1413 C C . GLY A 1 183 ? -2.552 -14.941 9.816 1.00 94.00 183 GLY A C 1
ATOM 1414 O O . GLY A 1 183 ? -2.850 -14.150 8.927 1.00 94.00 183 GLY A O 1
ATOM 1415 N N . LEU A 1 184 ? -1.276 -15.143 10.178 1.00 96.56 184 LEU A N 1
ATOM 1416 C CA . LEU A 1 184 ? -0.151 -14.525 9.455 1.00 96.56 184 LEU A CA 1
ATOM 1417 C C . LEU A 1 184 ? 0.124 -15.245 8.128 1.00 96.56 184 LEU A C 1
ATOM 1419 O O . LEU A 1 184 ? 0.390 -14.600 7.120 1.00 96.56 184 LEU A O 1
ATOM 1423 N N . VAL A 1 185 ? 0.014 -16.576 8.125 1.00 96.69 185 VAL A N 1
ATOM 1424 C CA . VAL A 1 185 ? 0.190 -17.411 6.927 1.00 96.69 185 VAL A CA 1
ATOM 1425 C C . VAL A 1 185 ? -0.870 -17.051 5.881 1.00 96.69 185 VAL A C 1
ATOM 1427 O O . VAL A 1 185 ? -0.532 -16.787 4.732 1.00 96.69 185 VAL A O 1
ATOM 1430 N N . ALA A 1 186 ? -2.136 -16.930 6.287 1.00 97.00 186 ALA A N 1
ATOM 1431 C CA . ALA A 1 186 ? -3.228 -16.489 5.426 1.00 97.00 186 ALA A CA 1
ATOM 1432 C C . ALA A 1 186 ? -3.038 -15.048 4.919 1.00 97.00 186 ALA A C 1
ATOM 1434 O O . ALA A 1 186 ? -3.261 -14.799 3.737 1.00 97.00 186 ALA A O 1
ATOM 1435 N N . ALA A 1 187 ? -2.571 -14.119 5.765 1.00 97.69 187 ALA A N 1
ATOM 1436 C CA . ALA A 1 187 ? -2.294 -12.736 5.359 1.00 97.69 187 ALA A CA 1
ATOM 1437 C C . ALA A 1 187 ? -1.222 -12.614 4.258 1.00 97.69 187 ALA A C 1
ATOM 1439 O O . ALA A 1 187 ? -1.261 -11.658 3.489 1.00 97.69 187 ALA A O 1
ATOM 1440 N N . PHE A 1 188 ? -0.288 -13.571 4.178 1.00 98.25 188 PHE A N 1
ATOM 1441 C CA . PHE A 1 188 ? 0.699 -13.662 3.100 1.00 98.25 188 PHE A CA 1
ATOM 1442 C C . PHE A 1 188 ? 0.165 -14.431 1.883 1.00 98.25 188 PHE A C 1
ATOM 1444 O O . PHE A 1 188 ? 0.160 -13.917 0.766 1.00 98.25 188 PHE A O 1
ATOM 1451 N N . PHE A 1 189 ? -0.280 -15.676 2.087 1.00 98.31 189 PHE A N 1
ATOM 1452 C CA . PHE A 1 189 ? -0.566 -16.595 0.985 1.00 98.31 189 PHE A CA 1
ATOM 1453 C C . PHE A 1 189 ? -1.892 -16.318 0.277 1.00 98.31 189 PHE A C 1
ATOM 1455 O O . PHE A 1 189 ? -1.978 -16.592 -0.914 1.00 98.31 189 PHE A O 1
ATOM 1462 N N . VAL A 1 190 ? -2.916 -15.774 0.944 1.00 98.25 190 VAL A N 1
ATOM 1463 C CA . VAL A 1 190 ? -4.209 -15.522 0.280 1.00 98.25 190 VAL A CA 1
ATOM 1464 C C . VAL A 1 190 ? -4.096 -14.424 -0.789 1.00 98.25 190 VAL A C 1
ATOM 1466 O O . VAL A 1 190 ? -4.507 -14.698 -1.916 1.00 98.25 190 VAL A O 1
ATOM 1469 N N . PRO A 1 191 ? -3.475 -13.250 -0.539 1.00 98.31 191 PRO A N 1
ATOM 1470 C CA . PRO A 1 191 ? -3.231 -12.262 -1.593 1.00 98.31 191 PRO A CA 1
ATOM 1471 C C . PRO A 1 191 ? -2.369 -12.802 -2.739 1.00 98.31 191 PRO A C 1
ATOM 1473 O O . PRO A 1 191 ? -2.677 -12.554 -3.901 1.00 98.31 191 PRO A O 1
ATOM 1476 N N . VAL A 1 192 ? -1.334 -13.593 -2.426 1.00 98.31 192 VAL A N 1
ATOM 1477 C CA . VAL A 1 192 ? -0.482 -14.245 -3.436 1.00 98.31 192 VAL A CA 1
ATOM 1478 C C . VAL A 1 192 ? -1.299 -15.203 -4.306 1.00 98.31 192 VAL A C 1
ATOM 1480 O O . VAL A 1 192 ? -1.270 -15.085 -5.525 1.00 98.31 192 VAL A O 1
ATOM 1483 N N . ILE A 1 193 ? -2.073 -16.113 -3.707 1.00 98.12 193 ILE A N 1
ATOM 1484 C CA . ILE A 1 193 ? -2.897 -17.088 -4.439 1.00 98.12 193 ILE A CA 1
ATOM 1485 C C . ILE A 1 193 ? -3.953 -16.381 -5.299 1.00 98.12 193 ILE A C 1
ATOM 1487 O O . ILE A 1 193 ? -4.146 -16.775 -6.446 1.00 98.12 193 ILE A O 1
ATOM 1491 N N . ILE A 1 194 ? -4.585 -15.316 -4.792 1.00 97.94 194 ILE A N 1
ATOM 1492 C CA . ILE A 1 194 ? -5.518 -14.489 -5.571 1.00 97.94 194 ILE A CA 1
ATOM 1493 C C . ILE A 1 194 ? -4.816 -13.904 -6.803 1.00 97.94 194 ILE A C 1
ATOM 1495 O O . ILE A 1 194 ? -5.292 -14.106 -7.917 1.00 97.94 194 ILE A O 1
ATOM 1499 N N . MET A 1 195 ? -3.661 -13.252 -6.636 1.00 97.06 195 MET A N 1
ATOM 1500 C CA . MET A 1 195 ? -2.913 -12.680 -7.762 1.00 97.06 195 MET A CA 1
ATOM 1501 C C . MET A 1 195 ? -2.470 -13.742 -8.780 1.00 97.06 195 MET A C 1
ATOM 1503 O O . MET A 1 195 ? -2.606 -13.516 -9.978 1.00 97.06 195 MET A O 1
ATOM 1507 N N . ILE A 1 196 ? -2.009 -14.916 -8.333 1.00 96.69 196 ILE A N 1
ATOM 1508 C CA . ILE A 1 196 ? -1.633 -16.030 -9.224 1.00 96.69 196 ILE A CA 1
ATOM 1509 C C . ILE A 1 196 ? -2.844 -16.562 -10.007 1.00 96.69 196 ILE A C 1
ATOM 1511 O O . ILE A 1 196 ? -2.721 -16.831 -11.201 1.00 96.69 196 ILE A O 1
ATOM 1515 N N . ILE A 1 197 ? -4.020 -16.673 -9.378 1.00 96.31 197 ILE A N 1
ATOM 1516 C CA . ILE A 1 197 ? -5.261 -17.072 -10.063 1.00 96.31 197 ILE A CA 1
ATOM 1517 C C . ILE A 1 197 ? -5.662 -16.026 -11.111 1.00 96.31 197 ILE A C 1
ATOM 1519 O O . ILE A 1 197 ? -5.995 -16.402 -12.234 1.00 96.31 197 ILE A O 1
ATOM 1523 N N . ILE A 1 198 ? -5.588 -14.731 -10.786 1.00 95.00 198 ILE A N 1
ATOM 1524 C CA . ILE A 1 198 ? -5.902 -13.655 -11.739 1.00 95.00 198 ILE A CA 1
ATOM 1525 C C . ILE A 1 198 ? -4.894 -13.654 -12.898 1.00 95.00 198 ILE A C 1
ATOM 1527 O O . ILE A 1 198 ? -5.293 -13.517 -14.050 1.00 95.00 198 ILE A O 1
ATOM 1531 N N . PHE A 1 199 ? -3.604 -13.873 -12.630 1.00 94.38 199 PHE A N 1
ATOM 1532 C CA . PHE A 1 199 ? -2.575 -13.976 -13.669 1.00 94.38 199 PHE A CA 1
ATOM 1533 C C . PHE A 1 199 ? -2.820 -15.170 -14.603 1.00 94.38 199 PHE A C 1
ATOM 1535 O O . PHE A 1 199 ? -2.729 -15.009 -15.818 1.00 94.38 199 PHE A O 1
ATOM 1542 N N . ALA A 1 200 ? -3.226 -16.326 -14.068 1.00 94.75 200 ALA A N 1
ATOM 1543 C CA . ALA A 1 200 ? -3.625 -17.476 -14.880 1.00 94.75 200 ALA A CA 1
ATOM 1544 C C . ALA A 1 200 ? -4.893 -17.205 -15.714 1.00 94.75 200 ALA A C 1
ATOM 1546 O O . ALA A 1 200 ? -4.940 -17.554 -16.890 1.00 94.75 200 ALA A O 1
ATOM 1547 N N . GLN A 1 201 ? -5.902 -16.533 -15.145 1.00 94.56 201 GLN A N 1
ATOM 1548 C CA . GLN A 1 201 ? -7.120 -16.124 -15.866 1.00 94.56 201 GLN A CA 1
ATOM 1549 C C . GLN A 1 201 ? -6.852 -15.089 -16.969 1.00 94.56 201 GLN A C 1
ATOM 1551 O O . GLN A 1 201 ? -7.559 -15.066 -17.973 1.00 94.56 201 GLN A O 1
ATOM 1556 N N . ARG A 1 202 ? -5.841 -14.234 -16.782 1.00 92.38 202 ARG A N 1
ATOM 1557 C CA . ARG A 1 202 ? -5.414 -13.193 -17.729 1.00 92.38 202 ARG A CA 1
ATOM 1558 C C . ARG A 1 202 ? -4.332 -13.673 -18.711 1.00 92.38 202 ARG A C 1
ATOM 1560 O O . ARG A 1 202 ? -3.816 -12.860 -19.465 1.00 92.38 202 ARG A O 1
ATOM 1567 N N . GLY A 1 203 ? -3.977 -14.963 -18.705 1.00 93.25 203 GLY A N 1
ATOM 1568 C CA . GLY A 1 203 ? -2.986 -15.542 -19.623 1.00 93.25 203 GLY A CA 1
ATOM 1569 C C . GLY A 1 203 ? -1.556 -15.024 -19.434 1.00 93.25 203 GLY A C 1
ATOM 1570 O O . GLY A 1 203 ? -0.752 -15.120 -20.359 1.00 93.25 203 GLY A O 1
ATOM 1571 N N . ILE A 1 204 ? -1.230 -14.458 -18.268 1.00 93.50 204 ILE A N 1
ATOM 1572 C CA . ILE A 1 204 ? 0.098 -13.901 -17.987 1.00 93.50 204 ILE A CA 1
ATOM 1573 C C . ILE A 1 204 ? 1.112 -15.045 -17.857 1.00 93.50 204 ILE A C 1
ATOM 1575 O O . ILE A 1 204 ? 0.851 -16.046 -17.183 1.00 93.50 204 ILE A O 1
ATOM 1579 N N . PHE A 1 205 ? 2.271 -14.901 -18.501 1.00 91.19 205 PHE A N 1
ATOM 1580 C CA . PHE A 1 205 ? 3.325 -15.915 -18.543 1.00 91.19 205 PHE A CA 1
ATOM 1581 C C . PHE A 1 205 ? 3.708 -16.433 -17.137 1.00 91.19 205 PHE A C 1
ATOM 1583 O O . PHE A 1 205 ? 3.881 -15.624 -16.223 1.00 91.19 205 PHE A O 1
ATOM 1590 N N . PRO A 1 206 ? 3.857 -17.763 -16.935 1.00 90.94 206 PRO A N 1
ATOM 1591 C CA . PRO A 1 206 ? 3.904 -18.833 -17.936 1.00 90.94 206 PRO A CA 1
ATOM 1592 C C . PRO A 1 206 ? 2.536 -19.466 -18.253 1.00 90.94 206 PRO A C 1
ATOM 1594 O O . PRO A 1 206 ? 2.488 -20.531 -18.863 1.00 90.94 206 PRO A O 1
ATOM 1597 N N . PHE A 1 207 ? 1.419 -18.860 -17.834 1.00 92.88 207 PHE A N 1
ATOM 1598 C CA . PHE A 1 207 ? 0.074 -19.381 -18.126 1.00 92.88 207 PHE A CA 1
ATOM 1599 C C . PHE A 1 207 ? -0.426 -19.025 -19.540 1.00 92.88 207 PHE A C 1
ATOM 1601 O O . PHE A 1 207 ? -1.462 -19.532 -19.967 1.00 92.88 207 PHE A O 1
ATOM 1608 N N . GLY A 1 208 ? 0.306 -18.175 -20.261 1.00 91.31 208 GLY A N 1
ATOM 1609 C CA . GLY A 1 208 ? 0.053 -17.777 -21.643 1.00 91.31 208 GLY A CA 1
ATOM 1610 C C . GLY A 1 208 ? 1.096 -16.768 -22.139 1.00 91.31 208 GLY A C 1
ATOM 1611 O O . GLY A 1 208 ? 2.164 -16.622 -21.544 1.00 91.31 208 GLY A O 1
ATOM 1612 N N . GLU A 1 209 ? 0.770 -16.075 -23.229 1.00 91.88 209 GLU A N 1
ATOM 1613 C CA . GLU A 1 209 ? 1.656 -15.143 -23.947 1.00 91.88 209 GLU A CA 1
ATOM 1614 C C . GLU A 1 209 ? 1.534 -13.672 -23.493 1.00 91.88 209 GLU A C 1
ATOM 1616 O O . GLU A 1 209 ? 2.130 -12.779 -24.099 1.00 91.88 209 GLU A O 1
ATOM 1621 N N . GLU A 1 210 ? 0.777 -13.392 -22.430 1.00 93.31 210 GLU A N 1
ATOM 1622 C CA . GLU A 1 210 ? 0.587 -12.036 -21.907 1.00 93.31 210 GLU A CA 1
ATOM 1623 C C . GLU A 1 210 ? 1.593 -11.685 -20.797 1.00 93.31 210 GLU A C 1
ATOM 1625 O O . GLU A 1 210 ? 2.243 -12.538 -20.186 1.00 93.31 210 GLU A O 1
ATOM 1630 N N . SER A 1 211 ? 1.713 -10.392 -20.515 1.00 90.00 211 SER A N 1
ATOM 1631 C CA . SER A 1 211 ? 2.587 -9.815 -19.497 1.00 90.00 211 SER A CA 1
ATOM 1632 C C . SER A 1 211 ? 1.845 -8.777 -18.654 1.00 90.00 211 SER A C 1
ATOM 1634 O O . SER A 1 211 ? 0.903 -8.140 -19.121 1.00 90.00 211 SER A O 1
ATOM 1636 N N . PHE A 1 212 ? 2.308 -8.562 -17.419 1.00 89.62 212 PHE A N 1
ATOM 1637 C CA . PHE A 1 212 ? 1.834 -7.490 -16.534 1.00 89.62 212 PHE A CA 1
ATOM 1638 C C . PHE A 1 212 ? 2.508 -6.128 -16.821 1.00 89.62 212 PHE A C 1
ATOM 1640 O O . PHE A 1 212 ? 2.239 -5.146 -16.126 1.00 89.62 212 PHE A O 1
ATOM 1647 N N . LEU A 1 213 ? 3.399 -6.050 -17.823 1.00 87.50 213 LEU A N 1
ATOM 1648 C CA . LEU A 1 213 ? 4.016 -4.798 -18.276 1.00 87.50 213 LEU A CA 1
ATOM 1649 C C . LEU A 1 213 ? 2.967 -3.813 -18.804 1.00 87.50 213 LEU A C 1
ATOM 1651 O O . LEU A 1 213 ? 2.172 -4.139 -19.679 1.00 87.50 213 LEU A O 1
ATOM 1655 N N . ARG A 1 214 ? 3.013 -2.578 -18.302 1.00 85.38 214 ARG A N 1
ATOM 1656 C CA . ARG A 1 214 ? 2.141 -1.468 -18.708 1.00 85.38 214 ARG A CA 1
ATOM 1657 C C . ARG A 1 214 ? 2.731 -0.130 -18.283 1.00 85.38 214 ARG A C 1
ATOM 1659 O O . ARG A 1 214 ? 3.524 -0.091 -17.339 1.00 85.38 214 ARG A O 1
ATOM 1666 N N . THR A 1 215 ? 2.336 0.939 -18.972 1.00 86.12 215 THR A N 1
ATOM 1667 C CA . THR A 1 215 ? 2.712 2.329 -18.656 1.00 86.12 215 THR A CA 1
ATOM 1668 C C . THR A 1 215 ? 4.233 2.442 -18.426 1.00 86.12 215 THR A C 1
ATOM 1670 O O . THR A 1 215 ? 5.020 1.861 -19.179 1.00 86.12 215 THR A O 1
ATOM 1673 N N . ASP A 1 216 ? 4.684 3.121 -17.373 1.00 88.19 216 ASP A N 1
ATOM 1674 C CA . ASP A 1 216 ? 6.107 3.303 -17.069 1.00 88.19 216 ASP A CA 1
ATOM 1675 C C . ASP A 1 216 ? 6.862 1.976 -16.867 1.00 88.19 216 ASP A C 1
ATOM 1677 O O . ASP A 1 216 ? 8.046 1.880 -17.194 1.00 88.19 216 ASP A O 1
ATOM 1681 N N . MET A 1 217 ? 6.192 0.909 -16.410 1.00 90.06 217 MET A N 1
ATOM 1682 C CA . MET A 1 217 ? 6.844 -0.394 -16.246 1.00 90.06 217 MET A CA 1
ATOM 1683 C C . MET A 1 217 ? 7.243 -1.016 -17.593 1.00 90.06 217 MET A C 1
ATOM 1685 O O . MET A 1 217 ? 8.290 -1.656 -17.676 1.00 90.06 217 MET A O 1
ATOM 1689 N N . TYR A 1 218 ? 6.461 -0.766 -18.648 1.00 90.06 218 TYR A N 1
ATOM 1690 C CA . TYR A 1 218 ? 6.749 -1.174 -20.029 1.00 90.06 218 TYR A CA 1
ATOM 1691 C C . TYR A 1 218 ? 7.834 -0.299 -20.681 1.00 90.06 218 TYR A C 1
ATOM 1693 O O . TYR A 1 218 ? 8.781 -0.822 -21.277 1.00 90.06 218 TYR A O 1
ATOM 1701 N N . HIS A 1 219 ? 7.709 1.031 -20.568 1.00 87.88 219 HIS A N 1
ATOM 1702 C CA . HIS A 1 219 ? 8.567 1.984 -21.289 1.00 87.88 219 HIS A CA 1
ATOM 1703 C C . HIS A 1 219 ? 9.891 2.319 -20.583 1.00 87.88 219 HIS A C 1
ATOM 1705 O O . HIS A 1 219 ? 10.835 2.761 -21.243 1.00 87.88 219 HIS A O 1
ATOM 1711 N N . GLN A 1 220 ? 9.965 2.160 -19.259 1.00 89.75 220 GLN A N 1
ATOM 1712 C CA . GLN A 1 220 ? 11.100 2.590 -18.437 1.00 89.75 220 GLN A CA 1
ATOM 1713 C C . GLN A 1 220 ? 11.624 1.463 -17.543 1.00 89.75 220 GLN A C 1
ATOM 1715 O O . GLN A 1 220 ? 12.795 1.103 -17.646 1.00 89.75 220 GLN A O 1
ATOM 1720 N N . TYR A 1 221 ? 10.784 0.877 -16.681 1.00 92.81 221 TYR A N 1
ATOM 1721 C CA . TYR A 1 221 ? 11.313 0.049 -15.589 1.00 92.81 221 TYR A CA 1
ATOM 1722 C C . TYR A 1 221 ? 11.880 -1.281 -16.094 1.00 92.81 221 TYR A C 1
ATOM 1724 O O . TYR A 1 221 ? 12.937 -1.688 -15.628 1.00 92.81 221 TYR A O 1
ATOM 1732 N N . ALA A 1 222 ? 11.245 -1.939 -17.068 1.00 92.62 222 ALA A N 1
ATOM 1733 C CA . ALA A 1 222 ? 11.777 -3.181 -17.628 1.00 92.62 222 ALA A CA 1
ATOM 1734 C C . ALA A 1 222 ? 13.141 -2.991 -18.342 1.00 92.62 222 ALA A C 1
ATOM 1736 O O . ALA A 1 222 ? 14.069 -3.737 -18.019 1.00 92.62 222 ALA A O 1
ATOM 1737 N N . PRO A 1 223 ? 13.348 -1.952 -19.182 1.00 91.81 223 PRO A N 1
ATOM 1738 C CA . PRO A 1 223 ? 14.682 -1.542 -19.633 1.00 91.81 223 PRO A CA 1
ATOM 1739 C C . PRO A 1 223 ? 15.675 -1.261 -18.491 1.00 91.81 223 PRO A C 1
ATOM 1741 O O . PRO A 1 223 ? 16.814 -1.723 -18.540 1.00 91.81 223 PRO A O 1
ATOM 1744 N N . PHE A 1 224 ? 15.262 -0.550 -17.433 1.00 93.62 224 PHE A N 1
ATOM 1745 C CA . PHE A 1 224 ? 16.148 -0.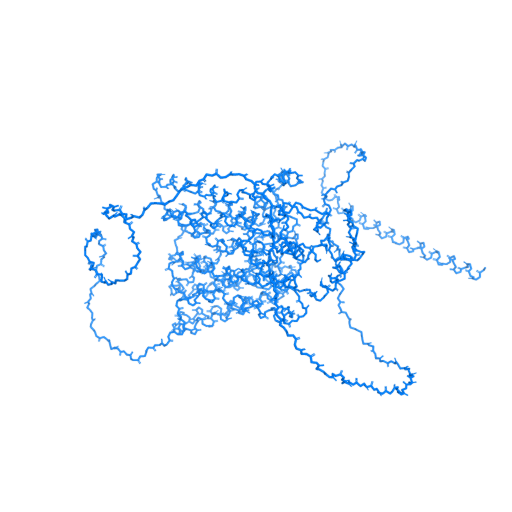230 -16.302 1.00 93.62 224 PHE A CA 1
ATOM 1746 C C . PHE A 1 224 ? 16.566 -1.480 -15.511 1.00 93.62 224 PHE A C 1
ATOM 1748 O O . PHE A 1 224 ? 17.716 -1.577 -15.085 1.00 93.62 224 PHE A O 1
ATOM 1755 N N . PHE A 1 225 ? 15.663 -2.450 -15.340 1.00 94.38 225 PHE A N 1
ATOM 1756 C CA . PHE A 1 225 ? 15.975 -3.750 -14.743 1.00 94.38 225 PHE A CA 1
ATOM 1757 C C . PHE A 1 225 ? 16.885 -4.588 -15.660 1.00 94.38 225 PHE A C 1
ATOM 1759 O O . PHE A 1 225 ? 17.785 -5.250 -15.150 1.00 94.38 225 PHE A O 1
ATOM 1766 N N . SER A 1 226 ? 16.718 -4.528 -16.987 1.00 92.88 226 SER A N 1
ATOM 1767 C CA . SER A 1 226 ? 17.610 -5.204 -17.944 1.00 92.88 226 SER A CA 1
ATOM 1768 C C . SER A 1 226 ? 19.057 -4.707 -17.841 1.00 92.88 226 SER A C 1
ATOM 1770 O O . SER A 1 226 ? 19.970 -5.505 -17.618 1.00 92.88 226 SER A O 1
ATOM 1772 N N . GLU A 1 227 ? 19.269 -3.389 -17.870 1.00 93.06 227 GLU A N 1
ATOM 1773 C CA . GLU A 1 227 ? 20.599 -2.799 -17.660 1.00 93.06 227 GLU A CA 1
ATOM 1774 C C . GLU A 1 227 ? 21.138 -3.073 -16.239 1.00 93.06 227 GLU A C 1
ATOM 1776 O O . GLU A 1 227 ? 22.322 -3.349 -16.060 1.00 93.06 227 GLU A O 1
ATOM 1781 N N . PHE A 1 228 ? 20.292 -3.065 -15.203 1.00 94.25 228 PHE A N 1
ATOM 1782 C CA . PHE A 1 228 ? 20.728 -3.402 -13.841 1.00 94.25 228 PHE A CA 1
ATOM 1783 C C . PHE A 1 228 ? 21.204 -4.859 -13.722 1.00 94.25 228 PHE A C 1
ATOM 1785 O O . PHE A 1 228 ? 22.254 -5.110 -13.128 1.00 94.25 228 PHE A O 1
ATOM 1792 N N . GLN A 1 229 ? 20.483 -5.810 -14.327 1.00 94.75 229 GLN A N 1
ATOM 1793 C CA . GLN A 1 229 ? 20.877 -7.222 -14.395 1.00 94.75 229 GLN A CA 1
ATOM 1794 C C . GLN A 1 229 ? 22.203 -7.385 -15.145 1.00 94.75 229 GLN A C 1
ATOM 1796 O O . GLN A 1 229 ? 23.100 -8.083 -14.663 1.00 94.75 229 GLN A O 1
ATOM 1801 N N . HIS A 1 230 ? 22.356 -6.691 -16.275 1.00 91.69 230 HIS A N 1
ATOM 1802 C CA . HIS A 1 230 ? 23.576 -6.697 -17.074 1.00 91.69 230 HIS A CA 1
ATOM 1803 C C . HIS A 1 230 ? 24.773 -6.149 -16.278 1.00 91.69 230 HIS A C 1
ATOM 1805 O O . HIS A 1 230 ? 25.775 -6.851 -16.127 1.00 91.69 230 HIS A O 1
ATOM 1811 N N . LYS A 1 231 ? 24.650 -4.965 -15.656 1.00 93.12 231 LYS A N 1
ATOM 1812 C CA . LYS A 1 231 ? 25.700 -4.388 -14.795 1.00 93.12 231 LYS A CA 1
ATOM 1813 C C . LYS A 1 231 ? 26.088 -5.305 -13.632 1.00 93.12 231 LYS A C 1
ATOM 1815 O O . LYS A 1 231 ? 27.282 -5.462 -13.379 1.00 93.12 231 LYS A O 1
ATOM 1820 N N . LEU A 1 232 ? 25.111 -5.915 -12.952 1.00 92.44 232 LEU A N 1
ATOM 1821 C CA . LEU A 1 232 ? 25.341 -6.845 -11.835 1.00 92.44 232 LEU A CA 1
ATOM 1822 C C . LEU A 1 232 ? 26.091 -8.117 -12.255 1.00 92.44 232 LEU A C 1
ATOM 1824 O O . LEU A 1 232 ? 26.877 -8.640 -11.470 1.00 92.44 232 LEU A O 1
ATOM 1828 N N . THR A 1 233 ? 25.846 -8.621 -13.467 1.00 92.19 233 THR A N 1
ATOM 1829 C CA . THR A 1 233 ? 26.411 -9.895 -13.946 1.00 92.19 233 THR A CA 1
ATOM 1830 C C . THR A 1 233 ? 27.716 -9.737 -14.730 1.00 92.19 233 THR A C 1
ATOM 1832 O O . THR A 1 233 ? 28.541 -10.646 -14.699 1.00 92.19 233 THR A O 1
ATOM 1835 N N . HIS A 1 234 ? 27.932 -8.591 -15.385 1.00 89.94 234 HIS A N 1
ATOM 1836 C CA . HIS A 1 234 ? 29.088 -8.334 -16.259 1.00 89.94 234 HIS A CA 1
ATOM 1837 C C . HIS A 1 234 ? 30.060 -7.265 -15.712 1.00 89.94 234 HIS A C 1
ATOM 1839 O O . HIS A 1 234 ? 31.090 -7.003 -16.328 1.00 89.94 234 HIS A O 1
ATOM 1845 N N . GLY A 1 235 ? 29.779 -6.660 -14.548 1.00 85.00 235 GLY A N 1
ATOM 1846 C CA . GLY A 1 235 ? 30.695 -5.729 -13.868 1.00 85.00 235 GLY A CA 1
ATOM 1847 C C . GLY A 1 235 ? 30.640 -4.279 -14.369 1.00 85.00 235 GLY A C 1
ATOM 1848 O O . GLY A 1 235 ? 31.660 -3.592 -14.406 1.00 85.00 235 GLY A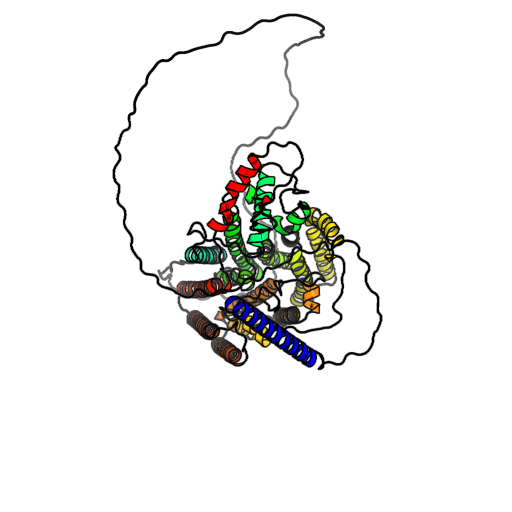 O 1
ATOM 1849 N N . GLY A 1 236 ? 29.459 -3.805 -14.775 1.00 86.44 236 GLY A N 1
ATOM 1850 C CA . GLY A 1 236 ? 29.274 -2.464 -15.343 1.00 86.44 236 GLY A CA 1
ATOM 1851 C C . GLY A 1 236 ? 29.277 -1.318 -14.315 1.00 86.44 236 GLY A C 1
ATOM 1852 O O . GLY A 1 236 ? 29.000 -1.504 -13.133 1.00 86.44 236 GLY A O 1
ATOM 1853 N N . SER A 1 237 ? 29.547 -0.089 -14.776 1.00 88.62 237 SER A N 1
ATOM 1854 C CA . SER A 1 237 ? 29.571 1.106 -13.912 1.00 88.62 237 SER A CA 1
ATOM 1855 C C . SER A 1 237 ? 28.188 1.468 -13.361 1.00 88.62 237 SER A C 1
ATOM 1857 O O . SER A 1 237 ? 27.261 1.732 -14.124 1.00 88.62 237 SER A O 1
ATOM 1859 N N . PHE A 1 238 ? 28.073 1.585 -12.037 1.00 88.75 238 PHE A N 1
ATOM 1860 C CA . PHE A 1 238 ? 26.858 2.058 -11.356 1.00 88.75 238 PHE A CA 1
ATOM 1861 C C . PHE A 1 238 ? 26.693 3.587 -11.356 1.00 88.75 238 PHE A C 1
ATOM 1863 O O . PHE A 1 238 ? 25.670 4.086 -10.898 1.00 88.75 238 PHE A O 1
ATOM 1870 N N . LEU A 1 239 ? 27.667 4.345 -11.874 1.00 89.62 239 LEU A N 1
ATOM 1871 C CA . LEU A 1 239 ? 27.579 5.809 -11.963 1.00 89.62 239 LEU A CA 1
ATOM 1872 C C . LEU A 1 239 ? 26.910 6.276 -13.264 1.00 89.62 239 LEU A C 1
ATOM 1874 O O . LEU A 1 239 ? 26.218 7.292 -13.275 1.00 89.62 239 LEU A O 1
ATOM 1878 N N . TYR A 1 240 ? 27.102 5.542 -14.363 1.00 90.44 240 TYR A N 1
ATOM 1879 C CA . TYR A 1 240 ? 26.624 5.927 -15.691 1.00 90.44 240 TYR A CA 1
ATOM 1880 C C . TYR A 1 240 ? 26.281 4.696 -16.547 1.00 90.44 240 TYR A C 1
ATOM 1882 O O . TYR A 1 240 ? 26.896 3.634 -16.417 1.00 90.44 240 TYR A O 1
ATOM 1890 N N . SER A 1 241 ? 25.298 4.844 -17.430 1.00 90.62 241 SER A N 1
ATOM 1891 C CA . SER A 1 241 ? 24.949 3.880 -18.482 1.00 90.62 241 SER A CA 1
ATOM 1892 C C . SER A 1 241 ? 25.008 4.598 -19.822 1.00 90.62 241 SER A C 1
ATOM 1894 O O . SER A 1 241 ? 24.566 5.745 -19.900 1.00 90.62 241 SER A O 1
ATOM 1896 N N . TRP A 1 242 ? 25.543 3.956 -20.860 1.00 88.19 242 TRP A N 1
ATOM 1897 C CA . TRP A 1 242 ? 25.519 4.486 -22.232 1.00 88.19 242 TRP A CA 1
ATOM 1898 C C . TRP A 1 242 ? 24.311 3.975 -23.031 1.00 88.19 242 TRP A C 1
ATOM 1900 O O . TRP A 1 242 ? 23.938 4.578 -24.042 1.00 88.19 242 TRP A O 1
ATOM 1910 N N . ASP A 1 243 ? 23.716 2.904 -22.515 1.00 85.00 243 ASP A N 1
ATOM 1911 C CA . ASP A 1 243 ? 22.879 1.900 -23.169 1.00 85.00 243 ASP A CA 1
ATOM 1912 C C . ASP A 1 243 ? 21.381 2.192 -22.946 1.00 85.00 243 ASP A C 1
ATOM 1914 O O . ASP A 1 243 ? 20.520 1.856 -23.759 1.00 85.00 243 ASP A O 1
ATOM 1918 N N . VAL A 1 244 ? 21.071 2.919 -21.866 1.00 86.38 244 VAL A N 1
ATOM 1919 C CA . VAL A 1 244 ? 19.755 3.514 -21.607 1.00 86.38 244 VAL A CA 1
ATOM 1920 C C . VAL A 1 244 ? 19.675 4.910 -22.245 1.00 86.38 244 VAL A C 1
ATOM 1922 O O . VAL A 1 244 ? 20.427 5.822 -21.892 1.00 86.38 244 VAL A O 1
ATOM 1925 N N . GLY A 1 245 ? 18.723 5.104 -23.162 1.00 82.69 245 GLY A N 1
ATOM 1926 C CA . GLY A 1 245 ? 18.437 6.396 -23.797 1.00 82.69 245 GLY A CA 1
ATOM 1927 C C . GLY A 1 245 ? 19.619 6.959 -24.600 1.00 82.69 245 GLY A C 1
ATOM 1928 O O . GLY A 1 245 ? 20.234 6.263 -25.401 1.00 82.69 245 GLY A O 1
ATOM 1929 N N . MET A 1 246 ? 19.955 8.236 -24.381 1.00 82.31 246 MET A N 1
ATOM 1930 C CA . MET A 1 246 ? 21.180 8.859 -24.919 1.00 82.31 246 MET A CA 1
ATOM 1931 C C . MET A 1 246 ? 22.363 8.771 -23.937 1.00 82.31 246 MET A C 1
ATOM 1933 O O . MET A 1 246 ? 23.308 9.555 -24.020 1.00 82.31 246 MET A O 1
ATOM 1937 N N . GLY A 1 247 ? 22.336 7.804 -23.022 1.00 87.19 247 GLY A N 1
ATOM 1938 C CA . GLY A 1 247 ? 23.215 7.725 -21.862 1.00 87.19 247 GLY A CA 1
ATOM 1939 C C . GLY A 1 247 ? 22.678 8.534 -20.675 1.00 87.19 247 GLY A C 1
ATOM 1940 O O . GLY A 1 247 ? 22.156 9.639 -20.838 1.00 87.19 247 GLY A O 1
ATOM 1941 N N . VAL A 1 248 ? 22.779 7.971 -19.470 1.00 87.50 248 VAL A N 1
ATOM 1942 C CA . VAL A 1 248 ? 22.124 8.484 -18.253 1.00 87.50 248 VAL A CA 1
ATOM 1943 C C . VAL A 1 248 ? 23.005 8.353 -17.014 1.00 87.50 248 VAL A C 1
ATOM 1945 O O . VAL A 1 248 ? 23.790 7.413 -16.880 1.00 87.50 248 VAL A O 1
ATOM 1948 N N . ASN A 1 249 ? 22.812 9.268 -16.057 1.00 89.06 249 ASN A N 1
ATOM 1949 C CA . ASN A 1 249 ? 23.311 9.121 -14.689 1.00 89.06 249 ASN A CA 1
ATOM 1950 C C . ASN A 1 249 ? 22.635 7.899 -14.043 1.00 89.06 249 ASN A C 1
ATOM 1952 O O . ASN A 1 249 ? 21.479 7.961 -13.619 1.00 89.06 249 ASN A O 1
ATOM 1956 N N . PHE A 1 250 ? 23.358 6.779 -13.990 1.00 90.19 250 PHE A N 1
ATOM 1957 C CA . PHE A 1 250 ? 22.812 5.524 -13.486 1.00 90.19 250 PHE A CA 1
ATOM 1958 C C . PHE A 1 250 ? 22.702 5.522 -11.958 1.00 90.19 250 PHE A C 1
ATOM 1960 O O . PHE A 1 250 ? 21.839 4.832 -11.429 1.00 90.19 250 PHE A O 1
ATOM 1967 N N . ALA A 1 251 ? 23.489 6.336 -11.245 1.00 88.44 251 ALA A N 1
ATOM 1968 C CA . ALA A 1 251 ? 23.364 6.459 -9.793 1.00 88.44 251 ALA A CA 1
ATOM 1969 C C . ALA A 1 251 ? 22.025 7.109 -9.397 1.00 88.44 251 ALA A C 1
ATOM 1971 O O . ALA A 1 251 ? 21.350 6.604 -8.502 1.00 88.44 251 ALA A O 1
ATOM 1972 N N . ALA A 1 252 ? 21.608 8.163 -10.109 1.00 86.00 252 ALA A N 1
ATOM 1973 C CA . ALA A 1 252 ? 20.299 8.806 -9.939 1.00 86.00 252 ALA A CA 1
ATOM 1974 C C . ALA A 1 252 ? 19.137 7.863 -10.309 1.00 86.00 252 ALA A C 1
ATOM 1976 O O . ALA A 1 252 ? 18.199 7.653 -9.539 1.00 86.00 252 ALA A O 1
ATOM 1977 N N . LEU A 1 253 ? 19.243 7.202 -11.468 1.00 88.81 253 LEU A N 1
ATOM 1978 C CA . LEU A 1 253 ? 18.273 6.199 -11.918 1.00 88.81 253 LEU A CA 1
ATOM 1979 C C . LEU A 1 253 ? 18.132 5.056 -10.895 1.00 88.81 253 LEU A C 1
ATOM 1981 O O . LEU A 1 253 ? 17.019 4.667 -10.537 1.00 88.81 253 LEU A O 1
ATOM 1985 N N . TYR A 1 254 ? 19.253 4.557 -10.370 1.00 90.25 254 TYR A N 1
ATOM 1986 C CA . TYR A 1 254 ? 19.269 3.530 -9.336 1.00 90.25 254 TYR A CA 1
ATOM 1987 C C . TYR A 1 254 ? 18.604 4.017 -8.040 1.00 90.25 254 TYR A C 1
ATOM 1989 O O . TYR A 1 254 ? 17.749 3.309 -7.503 1.00 90.25 254 TYR A O 1
ATOM 1997 N N . ALA A 1 255 ? 18.934 5.233 -7.587 1.00 87.62 255 ALA A N 1
ATOM 1998 C CA . ALA A 1 255 ? 18.410 5.851 -6.366 1.00 87.62 255 ALA A CA 1
ATOM 1999 C C . ALA A 1 255 ? 16.875 5.953 -6.323 1.00 87.62 255 ALA A C 1
ATOM 2001 O O . ALA A 1 255 ? 16.287 5.820 -5.250 1.00 87.62 255 ALA A O 1
ATOM 2002 N N . TYR A 1 256 ? 16.224 6.180 -7.470 1.00 86.44 256 TYR A N 1
ATOM 2003 C CA . TYR A 1 256 ? 14.763 6.278 -7.546 1.00 86.44 256 TYR A CA 1
ATOM 2004 C C . TYR A 1 256 ? 14.071 4.944 -7.872 1.00 86.44 256 TYR A C 1
ATOM 2006 O O . TYR A 1 256 ? 13.061 4.606 -7.245 1.00 86.44 256 TYR A O 1
ATOM 2014 N N . TYR A 1 257 ? 14.580 4.205 -8.868 1.00 90.88 257 TYR A N 1
ATOM 2015 C CA . TYR A 1 257 ? 13.865 3.079 -9.491 1.00 90.88 257 TYR A CA 1
ATOM 2016 C C . TYR A 1 257 ? 14.317 1.692 -9.017 1.00 90.88 257 TYR A C 1
ATOM 2018 O O . TYR A 1 257 ? 13.524 0.750 -9.076 1.00 90.88 257 TYR A O 1
ATOM 2026 N N . LEU A 1 258 ? 15.574 1.533 -8.582 1.00 92.44 258 LEU A N 1
ATOM 2027 C CA . LEU A 1 258 ? 16.202 0.211 -8.427 1.00 92.44 258 LEU A CA 1
ATOM 2028 C C . LEU A 1 258 ? 16.701 -0.104 -7.010 1.00 92.44 258 LEU A C 1
ATOM 2030 O O . LEU A 1 258 ? 16.895 -1.281 -6.713 1.00 92.44 258 LEU A O 1
ATOM 2034 N N . ALA A 1 259 ? 16.859 0.889 -6.132 1.00 91.44 259 ALA A N 1
ATOM 2035 C CA . ALA A 1 259 ? 17.514 0.763 -4.823 1.00 91.44 259 ALA A CA 1
ATOM 2036 C C . ALA A 1 259 ? 16.810 -0.127 -3.767 1.00 91.44 259 ALA A C 1
ATOM 2038 O O . ALA A 1 259 ? 17.324 -0.279 -2.657 1.00 91.44 259 ALA A O 1
ATOM 2039 N N . SER A 1 260 ? 15.674 -0.759 -4.090 1.00 92.00 260 SER A N 1
ATOM 2040 C CA . SER A 1 260 ? 15.062 -1.795 -3.242 1.00 92.00 260 SER A CA 1
ATOM 2041 C C . SER A 1 260 ? 16.045 -2.953 -2.985 1.00 92.00 260 SER A C 1
ATOM 2043 O O . SER A 1 260 ? 16.544 -3.555 -3.942 1.00 92.00 260 SER A O 1
ATOM 2045 N N . PRO A 1 261 ? 16.265 -3.366 -1.720 1.00 88.50 261 PRO A N 1
ATOM 2046 C CA . PRO A 1 261 ? 17.091 -4.531 -1.397 1.00 88.50 261 PRO A CA 1
ATOM 2047 C C . PRO A 1 261 ? 16.624 -5.834 -2.063 1.00 88.50 261 PRO A C 1
ATOM 2049 O O . PRO A 1 261 ? 17.435 -6.721 -2.312 1.00 88.50 261 PRO A O 1
ATOM 2052 N N . LEU A 1 262 ? 15.330 -5.960 -2.384 1.00 91.44 262 LEU A N 1
ATOM 2053 C CA . LEU A 1 262 ? 14.782 -7.146 -3.051 1.00 91.44 262 LEU A CA 1
ATOM 2054 C C . LEU A 1 262 ? 15.169 -7.221 -4.536 1.00 91.44 262 LEU A C 1
ATOM 2056 O O . LEU A 1 262 ? 15.227 -8.318 -5.092 1.00 91.44 262 LEU A O 1
ATOM 2060 N N . ASN A 1 263 ? 15.496 -6.091 -5.170 1.00 93.31 263 ASN A N 1
ATOM 2061 C CA . ASN A 1 263 ? 15.939 -6.067 -6.565 1.00 93.31 263 ASN A CA 1
ATOM 2062 C C . ASN A 1 263 ? 17.334 -6.690 -6.745 1.00 93.31 263 ASN A C 1
ATOM 2064 O O . ASN A 1 263 ? 17.653 -7.131 -7.842 1.00 93.31 263 ASN A O 1
ATOM 2068 N N . TRP A 1 264 ? 18.153 -6.803 -5.693 1.00 90.69 264 TRP A N 1
ATOM 2069 C CA . TRP A 1 264 ? 19.471 -7.456 -5.773 1.00 90.69 264 TRP A CA 1
ATOM 2070 C C . TRP A 1 264 ? 19.383 -8.961 -6.075 1.00 90.69 264 TRP A C 1
ATOM 2072 O O . TRP A 1 264 ? 20.325 -9.538 -6.616 1.00 90.69 264 TRP A O 1
ATOM 2082 N N . LEU A 1 265 ? 18.226 -9.590 -5.831 1.00 92.81 265 LEU A N 1
ATOM 2083 C CA . LEU A 1 265 ? 17.947 -10.968 -6.254 1.00 92.81 265 LEU A CA 1
ATOM 2084 C C . LEU A 1 265 ? 17.920 -11.129 -7.789 1.00 92.81 265 LEU A C 1
ATOM 2086 O O . LEU A 1 265 ? 18.019 -12.251 -8.282 1.00 92.81 265 LEU A O 1
ATOM 2090 N N . LEU A 1 266 ? 17.845 -10.028 -8.549 1.00 93.12 266 LEU A N 1
ATOM 2091 C CA . LEU A 1 266 ? 17.922 -10.023 -10.012 1.00 93.12 266 LEU A CA 1
ATOM 2092 C C . LEU A 1 266 ? 19.281 -10.526 -10.534 1.00 93.12 266 LEU A C 1
ATOM 2094 O O . LEU A 1 266 ? 19.339 -11.046 -11.643 1.00 93.12 266 LEU A O 1
ATOM 2098 N N . ALA A 1 267 ? 20.349 -10.472 -9.726 1.00 90.62 267 ALA A N 1
ATOM 2099 C CA . ALA A 1 267 ? 21.641 -11.086 -10.058 1.00 90.62 267 ALA A CA 1
ATOM 2100 C C . ALA A 1 267 ? 21.556 -12.615 -10.268 1.00 90.62 267 ALA A C 1
ATOM 2102 O O . ALA A 1 267 ? 22.415 -13.194 -10.926 1.00 90.62 267 ALA A O 1
ATOM 2103 N N . LEU A 1 268 ? 20.516 -13.268 -9.731 1.00 92.00 268 LEU A N 1
ATOM 2104 C CA . LEU A 1 268 ? 20.235 -14.698 -9.915 1.00 92.00 268 LEU A CA 1
ATOM 2105 C C . LEU A 1 268 ? 19.267 -14.972 -11.085 1.00 92.00 268 LEU A C 1
ATOM 2107 O O . LEU A 1 268 ? 18.938 -16.126 -11.356 1.00 92.00 268 LEU A O 1
ATOM 2111 N N . CYS A 1 269 ? 18.770 -13.930 -11.759 1.00 92.75 269 CYS A N 1
ATOM 2112 C CA . CYS A 1 269 ? 17.780 -14.035 -12.826 1.00 92.75 269 CYS A CA 1
ATOM 2113 C C . CYS A 1 269 ? 18.451 -14.021 -14.215 1.00 92.75 269 CYS A C 1
ATOM 2115 O O . CYS A 1 269 ? 19.219 -13.100 -14.505 1.00 92.75 269 CYS A O 1
ATOM 2117 N N . PRO A 1 270 ? 18.158 -14.983 -15.112 1.00 91.12 270 PRO A N 1
ATOM 2118 C CA . PRO A 1 270 ? 18.571 -14.906 -16.514 1.00 91.12 270 PRO A CA 1
ATOM 2119 C C . PRO A 1 270 ? 17.881 -13.745 -17.249 1.00 91.12 270 PRO A C 1
ATOM 2121 O O . PRO A 1 270 ? 16.690 -13.511 -17.044 1.00 91.12 270 PRO A O 1
ATOM 2124 N N . LYS A 1 271 ? 18.584 -13.077 -18.179 1.00 86.44 271 LYS A N 1
ATOM 2125 C CA . LYS A 1 271 ? 18.073 -11.898 -18.918 1.00 86.44 271 LYS A CA 1
ATOM 2126 C C . LYS A 1 271 ? 16.712 -12.133 -19.602 1.00 86.44 271 LYS A C 1
ATOM 2128 O O . LYS A 1 271 ? 15.863 -11.248 -19.625 1.00 86.44 271 LYS A O 1
ATOM 2133 N N . ALA A 1 272 ? 16.463 -13.358 -20.073 1.00 87.81 272 ALA A N 1
ATOM 2134 C CA . ALA A 1 272 ? 15.209 -13.771 -20.712 1.00 87.81 272 ALA A CA 1
ATOM 2135 C C . ALA A 1 272 ? 13.967 -13.802 -19.786 1.00 87.81 272 ALA A C 1
ATOM 2137 O O . ALA A 1 272 ? 12.851 -13.918 -20.296 1.00 87.81 272 ALA A O 1
ATOM 2138 N N . TYR A 1 273 ? 14.149 -13.707 -18.459 1.00 92.19 273 TYR A N 1
ATOM 2139 C CA . TYR A 1 273 ? 13.086 -13.810 -17.445 1.00 92.19 273 TYR A CA 1
ATOM 2140 C C . TYR A 1 273 ? 12.945 -12.568 -16.544 1.00 92.19 273 TYR A C 1
ATOM 2142 O O . TYR A 1 273 ? 12.294 -12.618 -15.500 1.00 92.19 273 TYR A O 1
ATOM 2150 N N . ILE A 1 274 ? 13.532 -11.429 -16.928 1.00 93.44 274 ILE A N 1
ATOM 2151 C CA . ILE A 1 274 ? 13.476 -10.186 -16.133 1.00 93.44 274 ILE A CA 1
ATOM 2152 C C . ILE A 1 274 ? 12.034 -9.665 -15.994 1.00 93.44 274 ILE A C 1
ATOM 2154 O O . ILE A 1 274 ? 11.634 -9.205 -14.924 1.00 93.44 274 ILE A O 1
ATOM 2158 N N . ILE A 1 275 ? 11.231 -9.806 -17.052 1.00 93.19 275 ILE A N 1
ATOM 2159 C CA . ILE A 1 275 ? 9.807 -9.439 -17.087 1.00 93.19 275 ILE A CA 1
ATOM 2160 C C . ILE A 1 275 ? 9.020 -10.242 -16.040 1.00 93.19 275 ILE A C 1
ATOM 2162 O O . ILE A 1 275 ? 8.215 -9.694 -15.279 1.00 93.19 275 ILE A O 1
ATOM 2166 N N . GLU A 1 276 ? 9.300 -11.540 -15.958 1.00 94.00 276 GLU A N 1
ATOM 2167 C CA . GLU A 1 276 ? 8.689 -12.467 -15.007 1.00 94.00 276 GLU A CA 1
ATOM 2168 C C . GLU A 1 276 ? 9.160 -12.179 -13.583 1.00 94.00 276 GLU A C 1
ATOM 2170 O O . GLU A 1 276 ? 8.338 -12.132 -12.669 1.00 94.00 276 GLU A O 1
ATOM 2175 N N . PHE A 1 277 ? 10.457 -11.916 -13.388 1.00 95.06 277 PHE A N 1
ATOM 2176 C CA . PHE A 1 277 ? 11.008 -11.519 -12.092 1.00 95.06 277 PHE A CA 1
ATOM 2177 C C . PHE A 1 277 ? 10.292 -10.282 -11.542 1.00 95.06 277 PHE A C 1
ATOM 2179 O O . PHE A 1 277 ? 9.828 -10.312 -10.405 1.00 95.06 277 PHE A O 1
ATOM 2186 N N . MET A 1 278 ? 10.130 -9.223 -12.343 1.00 94.69 278 MET A N 1
ATOM 2187 C CA . MET A 1 278 ? 9.390 -8.021 -11.933 1.00 94.69 278 MET A CA 1
ATOM 2188 C C . MET A 1 278 ? 7.927 -8.345 -11.595 1.00 94.69 278 MET A C 1
ATOM 2190 O O . MET A 1 278 ? 7.427 -7.956 -10.537 1.00 94.69 278 MET A O 1
ATOM 2194 N N . THR A 1 279 ? 7.262 -9.110 -12.464 1.00 93.81 279 THR A N 1
ATOM 2195 C CA . THR A 1 279 ? 5.849 -9.498 -12.326 1.00 93.81 279 THR A CA 1
ATOM 2196 C C . THR A 1 279 ? 5.595 -10.301 -11.043 1.00 93.81 279 THR A C 1
ATOM 2198 O O . THR A 1 279 ? 4.677 -9.986 -10.282 1.00 93.81 279 THR A O 1
ATOM 2201 N N . TYR A 1 280 ? 6.439 -11.288 -10.730 1.00 95.00 280 TYR A N 1
ATOM 2202 C CA . TYR A 1 280 ? 6.317 -12.084 -9.505 1.00 95.00 280 TYR A CA 1
ATOM 2203 C C . TYR A 1 280 ? 6.856 -11.379 -8.257 1.00 95.00 280 TYR A C 1
ATOM 2205 O O . TYR A 1 280 ? 6.328 -11.600 -7.165 1.00 95.00 280 TYR A O 1
ATOM 2213 N N . MET A 1 281 ? 7.828 -10.474 -8.394 1.00 96.00 281 MET A N 1
ATOM 2214 C CA . MET A 1 281 ? 8.283 -9.617 -7.296 1.00 96.00 281 MET A CA 1
ATOM 2215 C C . MET A 1 281 ? 7.162 -8.685 -6.810 1.00 96.00 281 MET A C 1
ATOM 2217 O O . MET A 1 281 ? 7.022 -8.486 -5.603 1.00 96.00 281 MET A O 1
ATOM 2221 N N . ILE A 1 282 ? 6.305 -8.179 -7.705 1.00 95.75 282 ILE A N 1
ATOM 2222 C CA . ILE A 1 282 ? 5.097 -7.427 -7.321 1.00 95.75 282 ILE A CA 1
ATOM 2223 C C . ILE A 1 282 ? 4.158 -8.305 -6.480 1.00 95.75 282 ILE A C 1
ATOM 2225 O O . ILE A 1 282 ? 3.781 -7.910 -5.377 1.00 95.75 282 ILE A O 1
ATOM 2229 N N . VAL A 1 283 ? 3.846 -9.525 -6.933 1.00 96.94 283 VAL A N 1
ATOM 2230 C CA . VAL A 1 283 ? 3.000 -10.476 -6.178 1.00 96.94 283 VAL A CA 1
ATOM 2231 C C . VAL A 1 283 ? 3.603 -10.813 -4.807 1.00 96.94 283 VAL A C 1
ATOM 2233 O O . VAL A 1 283 ? 2.887 -10.866 -3.803 1.00 96.94 283 VAL A O 1
ATOM 2236 N N . PHE A 1 284 ? 4.924 -10.976 -4.731 1.00 97.69 284 PHE A N 1
ATOM 2237 C CA . PHE A 1 284 ? 5.637 -11.218 -3.479 1.00 97.69 284 PHE A CA 1
ATOM 2238 C C . PHE A 1 284 ? 5.566 -10.013 -2.524 1.00 97.69 284 PHE A C 1
ATOM 2240 O O . PHE A 1 284 ? 5.225 -10.186 -1.350 1.00 97.69 284 PHE A O 1
ATOM 2247 N N . LYS A 1 285 ? 5.793 -8.784 -3.013 1.00 97.88 285 LYS A N 1
ATOM 2248 C CA . LYS A 1 285 ? 5.657 -7.546 -2.218 1.00 97.88 285 LYS A CA 1
ATOM 2249 C C . LYS A 1 285 ? 4.207 -7.299 -1.763 1.00 97.88 285 LYS A C 1
ATOM 2251 O O . LYS A 1 285 ? 4.003 -6.818 -0.646 1.00 97.88 285 LYS A O 1
ATOM 2256 N N . ILE A 1 286 ? 3.202 -7.696 -2.551 1.00 98.00 286 ILE A N 1
ATOM 2257 C CA . ILE A 1 286 ? 1.779 -7.701 -2.153 1.00 98.00 286 ILE A CA 1
ATOM 2258 C C . ILE A 1 286 ? 1.552 -8.639 -0.954 1.00 98.00 286 ILE A C 1
ATOM 2260 O O . ILE A 1 286 ? 1.019 -8.208 0.073 1.00 98.00 286 ILE A O 1
ATOM 2264 N N . GLY A 1 287 ? 2.025 -9.889 -1.029 1.00 98.31 287 GLY A N 1
ATOM 2265 C CA . GLY A 1 287 ? 1.956 -10.843 0.088 1.00 98.31 287 GLY A CA 1
ATOM 2266 C C . GLY A 1 287 ? 2.682 -10.347 1.344 1.00 98.31 287 GLY A C 1
ATOM 2267 O O . GLY A 1 287 ? 2.135 -10.402 2.450 1.00 98.31 287 GLY A O 1
ATOM 2268 N N . LEU A 1 288 ? 3.893 -9.796 1.188 1.00 98.50 288 LEU A N 1
ATOM 2269 C CA . LEU A 1 288 ? 4.652 -9.195 2.291 1.00 98.50 288 LEU A CA 1
ATOM 2270 C C . LEU A 1 288 ? 3.928 -7.997 2.921 1.00 98.50 288 LEU A C 1
ATOM 2272 O O . LEU A 1 288 ? 3.989 -7.833 4.139 1.00 98.50 288 LEU A O 1
ATOM 2276 N N . SER A 1 289 ? 3.212 -7.192 2.135 1.00 98.50 289 SER A N 1
ATOM 2277 C CA . SER A 1 289 ? 2.430 -6.057 2.643 1.00 98.50 289 SER A CA 1
ATOM 2278 C C . SER A 1 289 ? 1.289 -6.523 3.553 1.00 98.50 289 SER A C 1
ATOM 2280 O O . SER A 1 289 ? 1.130 -6.002 4.661 1.00 98.50 289 SER A O 1
ATOM 2282 N N . GLY A 1 290 ? 0.544 -7.556 3.143 1.00 98.31 290 GLY A N 1
ATOM 2283 C CA . GLY A 1 290 ? -0.514 -8.156 3.964 1.00 98.31 290 GLY A CA 1
ATOM 2284 C C . GLY A 1 290 ? 0.018 -8.795 5.248 1.00 98.31 290 GLY A C 1
ATOM 2285 O O . GLY A 1 290 ? -0.515 -8.551 6.335 1.00 98.31 290 GLY A O 1
ATOM 2286 N N . LEU A 1 291 ? 1.125 -9.538 5.145 1.00 98.44 291 LEU A N 1
ATOM 2287 C CA . LEU A 1 291 ? 1.840 -10.118 6.286 1.00 98.44 291 LEU A CA 1
ATOM 2288 C C . LEU A 1 291 ? 2.327 -9.048 7.276 1.00 98.44 291 LEU A C 1
ATOM 2290 O O . LEU A 1 291 ? 2.136 -9.192 8.485 1.00 98.44 291 LEU A O 1
ATOM 2294 N N . SER A 1 292 ? 2.933 -7.976 6.765 1.00 98.50 292 SER A N 1
ATOM 2295 C CA . SER A 1 292 ? 3.463 -6.856 7.546 1.00 98.50 292 SER A CA 1
ATOM 2296 C C . SER A 1 292 ? 2.362 -6.154 8.341 1.00 98.50 292 SER A C 1
ATOM 2298 O O . SER A 1 292 ? 2.493 -5.953 9.554 1.00 98.50 292 SER A O 1
ATOM 2300 N N . PHE A 1 293 ? 1.222 -5.872 7.705 1.00 98.69 293 PHE A N 1
ATOM 2301 C CA . PHE A 1 293 ? 0.089 -5.250 8.382 1.00 98.69 293 PHE A CA 1
ATOM 2302 C C . PHE A 1 293 ? -0.588 -6.187 9.397 1.00 98.69 293 PHE A C 1
ATOM 2304 O O . PHE A 1 293 ? -0.861 -5.774 10.527 1.00 98.69 293 PHE A O 1
ATOM 2311 N N . ALA A 1 294 ? -0.762 -7.473 9.076 1.00 98.31 294 ALA A N 1
ATOM 2312 C CA . ALA A 1 294 ? -1.260 -8.457 10.041 1.00 98.31 294 ALA A CA 1
ATOM 2313 C C . ALA A 1 294 ? -0.311 -8.623 11.250 1.00 98.31 294 ALA A C 1
ATOM 2315 O O . ALA A 1 294 ? -0.766 -8.763 12.391 1.00 98.31 294 ALA A O 1
ATOM 2316 N N . TYR A 1 295 ? 1.007 -8.545 11.034 1.00 98.12 295 TYR A N 1
ATOM 2317 C CA . TYR A 1 295 ? 2.012 -8.545 12.099 1.00 98.12 295 TYR A CA 1
ATOM 2318 C C . TYR A 1 295 ? 1.969 -7.266 12.954 1.00 98.12 295 TYR A C 1
ATOM 2320 O O . TYR A 1 295 ? 2.053 -7.363 14.184 1.00 98.12 295 TYR A O 1
ATOM 2328 N N . TYR A 1 296 ? 1.762 -6.091 12.344 1.00 98.50 296 TYR A N 1
ATOM 2329 C CA . TYR A 1 296 ? 1.496 -4.846 13.073 1.00 98.50 296 TYR A CA 1
ATOM 2330 C C . TYR A 1 296 ? 0.267 -4.995 13.978 1.00 98.50 296 TYR A C 1
ATOM 2332 O O . TYR A 1 296 ? 0.402 -4.831 15.191 1.00 98.50 296 TYR A O 1
ATOM 2340 N N . LEU A 1 297 ? -0.890 -5.409 13.441 1.00 97.81 297 LEU A N 1
ATOM 2341 C CA . LEU A 1 297 ? -2.122 -5.601 14.223 1.00 97.81 297 LEU A CA 1
ATOM 2342 C C . LEU A 1 297 ? -1.917 -6.586 15.387 1.00 97.81 297 LEU A C 1
ATOM 2344 O O . LEU A 1 297 ? -2.301 -6.299 16.523 1.00 97.81 297 LEU A O 1
ATOM 2348 N N . ARG A 1 298 ? -1.230 -7.711 15.139 1.00 96.25 298 ARG A N 1
ATOM 2349 C CA . ARG A 1 298 ? -0.853 -8.701 16.164 1.00 96.25 298 ARG A CA 1
ATOM 2350 C C . ARG A 1 298 ? -0.045 -8.095 17.314 1.00 96.25 298 ARG A C 1
ATOM 2352 O O . ARG A 1 298 ? -0.283 -8.451 18.470 1.00 96.25 298 ARG A O 1
ATOM 2359 N N . LYS A 1 299 ? 0.915 -7.210 17.027 1.00 96.44 299 LYS A N 1
ATOM 2360 C CA . LYS A 1 299 ? 1.788 -6.604 18.050 1.00 96.44 299 LYS A CA 1
ATOM 2361 C C . LYS A 1 299 ? 1.162 -5.372 18.717 1.00 96.44 299 LYS A C 1
ATOM 2363 O O . LYS A 1 299 ? 1.260 -5.267 19.937 1.00 96.44 299 LYS A O 1
ATOM 2368 N N . HIS A 1 300 ? 0.484 -4.506 17.964 1.00 94.75 300 HIS A N 1
ATOM 2369 C CA . HIS A 1 300 ? -0.216 -3.315 18.462 1.00 94.75 300 HIS A CA 1
ATOM 2370 C C . HIS A 1 300 ? -1.394 -3.699 19.375 1.00 94.75 300 HIS A C 1
ATOM 2372 O O . HIS A 1 300 ? -1.426 -3.310 20.541 1.00 94.75 300 HIS A O 1
ATOM 2378 N N . CYS A 1 301 ? -2.308 -4.556 18.903 1.00 92.94 301 CYS A N 1
ATOM 2379 C CA . CYS A 1 301 ? -3.450 -5.034 19.693 1.00 92.94 301 CYS A CA 1
ATOM 2380 C C . CYS A 1 301 ? -3.122 -6.219 20.624 1.00 92.94 301 CYS A C 1
ATOM 2382 O O . CYS A 1 301 ? -4.036 -6.761 21.240 1.00 92.94 301 CYS A O 1
ATOM 2384 N N . ARG A 1 302 ? -1.849 -6.643 20.719 1.00 91.81 302 ARG A N 1
ATOM 2385 C CA . ARG A 1 302 ? -1.364 -7.751 21.576 1.00 91.81 302 ARG A CA 1
ATOM 2386 C C . ARG A 1 302 ? -2.224 -9.022 21.478 1.00 91.81 302 ARG A C 1
ATOM 2388 O O . ARG A 1 302 ? -2.619 -9.607 22.481 1.00 91.81 302 ARG A O 1
ATOM 2395 N N . THR A 1 303 ? -2.526 -9.436 20.250 1.00 91.38 303 THR A N 1
ATOM 2396 C CA . THR A 1 303 ? -3.592 -10.400 19.941 1.00 91.38 303 THR A CA 1
ATOM 2397 C C . THR A 1 303 ? -3.104 -11.593 19.124 1.00 91.38 303 THR A C 1
ATOM 2399 O O . THR A 1 303 ? -2.309 -11.473 18.186 1.00 91.38 303 THR A O 1
ATOM 2402 N N . SER A 1 304 ? -3.615 -12.768 19.481 1.00 86.75 304 SER A N 1
ATOM 2403 C CA . SER A 1 304 ? -3.380 -14.044 18.807 1.00 86.75 304 SER A CA 1
ATOM 2404 C C . SER A 1 304 ? -4.530 -14.452 17.874 1.00 86.75 304 SER A C 1
ATOM 2406 O O . SER A 1 304 ? -4.466 -15.522 17.272 1.00 86.75 304 SER A O 1
ATOM 2408 N N . ASP A 1 305 ? -5.570 -13.623 17.717 1.00 90.12 305 ASP A N 1
ATOM 2409 C CA . ASP A 1 305 ? -6.725 -13.970 16.882 1.00 90.12 305 ASP A CA 1
ATOM 2410 C C . ASP A 1 305 ? -6.362 -14.124 15.393 1.00 90.12 305 ASP A C 1
ATOM 2412 O O . ASP A 1 305 ? -5.445 -13.473 14.880 1.00 90.12 305 ASP A O 1
ATOM 2416 N N . PHE A 1 306 ? -7.108 -14.982 14.692 1.00 93.81 306 PHE A N 1
ATOM 2417 C CA . PHE A 1 306 ? -6.940 -15.210 13.255 1.00 93.81 306 PHE A CA 1
ATOM 2418 C C . PHE A 1 306 ? -7.363 -13.994 12.421 1.00 93.81 306 PHE A C 1
ATOM 2420 O O . PHE A 1 306 ? -6.803 -13.768 11.352 1.00 93.81 306 PHE A O 1
ATOM 2427 N N . GLY A 1 307 ? -8.312 -13.183 12.907 1.00 93.69 307 GLY A N 1
ATOM 2428 C CA . GLY A 1 307 ? -8.943 -12.109 12.141 1.00 93.69 307 GLY A CA 1
ATOM 2429 C C . GLY A 1 307 ? -7.996 -11.038 11.604 1.00 93.69 307 GLY A C 1
ATOM 2430 O O . GLY A 1 307 ? -8.364 -10.356 10.656 1.00 93.69 307 GLY A O 1
ATOM 2431 N N . ILE A 1 308 ? -6.761 -10.939 12.118 1.00 96.88 308 ILE A N 1
ATOM 2432 C CA . ILE A 1 308 ? -5.688 -10.132 11.505 1.00 96.88 308 ILE A CA 1
ATOM 2433 C C . ILE A 1 308 ? -5.481 -10.462 10.014 1.00 96.88 308 ILE A C 1
ATOM 2435 O O . ILE A 1 308 ? -5.098 -9.580 9.251 1.00 96.88 308 ILE A O 1
ATOM 2439 N N . ALA A 1 309 ? -5.780 -11.699 9.595 1.00 97.69 309 ALA A N 1
ATOM 2440 C CA . ALA A 1 309 ? -5.703 -12.147 8.209 1.00 97.69 309 ALA A CA 1
ATOM 2441 C C . ALA A 1 309 ? -6.606 -11.327 7.284 1.00 97.69 309 ALA A C 1
ATOM 2443 O O . ALA A 1 309 ? -6.162 -10.902 6.225 1.00 97.69 309 ALA A O 1
ATOM 2444 N N . PHE A 1 310 ? -7.850 -11.067 7.697 1.00 97.81 310 PHE A N 1
ATOM 2445 C CA . PHE A 1 310 ? -8.842 -10.375 6.871 1.00 97.81 310 PHE A CA 1
ATOM 2446 C C . PHE A 1 310 ? -8.385 -8.951 6.531 1.00 97.81 310 PHE A C 1
ATOM 2448 O O . PHE A 1 310 ? -8.418 -8.531 5.380 1.00 97.81 310 PHE A O 1
ATOM 2455 N N . PHE A 1 311 ? -7.873 -8.236 7.532 1.00 98.38 311 PHE A N 1
ATOM 2456 C CA . PHE A 1 311 ? -7.377 -6.869 7.378 1.00 98.38 311 PHE A CA 1
ATOM 2457 C C . PHE A 1 311 ? -6.004 -6.831 6.687 1.00 98.38 311 PHE A C 1
ATOM 2459 O O . PHE A 1 311 ? -5.731 -5.890 5.950 1.00 98.38 311 PHE A O 1
ATOM 2466 N N . GLY A 1 312 ? -5.174 -7.871 6.846 1.00 98.25 312 GLY A N 1
ATOM 2467 C CA . GLY A 1 312 ? -3.970 -8.078 6.033 1.00 98.25 312 GLY A CA 1
ATOM 2468 C C . GLY A 1 312 ? -4.290 -8.239 4.543 1.00 98.25 312 GLY A C 1
ATOM 2469 O O . GLY A 1 312 ? -3.678 -7.568 3.716 1.00 98.25 312 GLY A O 1
ATOM 2470 N N . ILE A 1 313 ? -5.299 -9.051 4.203 1.00 98.62 313 ILE A N 1
ATOM 2471 C CA . ILE A 1 313 ? -5.775 -9.232 2.821 1.00 98.62 313 ILE A CA 1
ATOM 2472 C C . ILE A 1 313 ? -6.309 -7.909 2.254 1.00 98.62 313 ILE A C 1
ATOM 2474 O O . ILE A 1 313 ? -5.898 -7.516 1.165 1.00 98.62 313 ILE A O 1
ATOM 2478 N N . PHE A 1 314 ? -7.145 -7.179 3.002 1.00 98.56 314 PHE A N 1
ATOM 2479 C CA . PHE A 1 314 ? -7.653 -5.870 2.567 1.00 98.56 314 PHE A CA 1
ATOM 2480 C C . PHE A 1 314 ? -6.573 -4.787 2.421 1.00 98.56 314 PHE A C 1
ATOM 2482 O O . PHE A 1 314 ? -6.749 -3.879 1.615 1.00 98.56 314 PHE A O 1
ATOM 2489 N N . TYR A 1 315 ? -5.464 -4.858 3.167 1.00 98.62 315 TYR A N 1
ATOM 2490 C CA . TYR A 1 315 ? -4.323 -3.955 2.970 1.00 98.62 315 TYR A CA 1
ATOM 2491 C C . TYR A 1 315 ? -3.545 -4.324 1.697 1.00 98.62 315 TYR A C 1
ATOM 2493 O O . TYR A 1 315 ? -3.274 -3.458 0.862 1.00 98.62 315 TYR A O 1
ATOM 2501 N N . ALA A 1 316 ? -3.249 -5.617 1.522 1.00 98.19 316 ALA A N 1
ATOM 2502 C CA . ALA A 1 316 ? -2.532 -6.155 0.367 1.00 98.19 316 ALA A CA 1
ATOM 2503 C C . ALA A 1 316 ? -3.276 -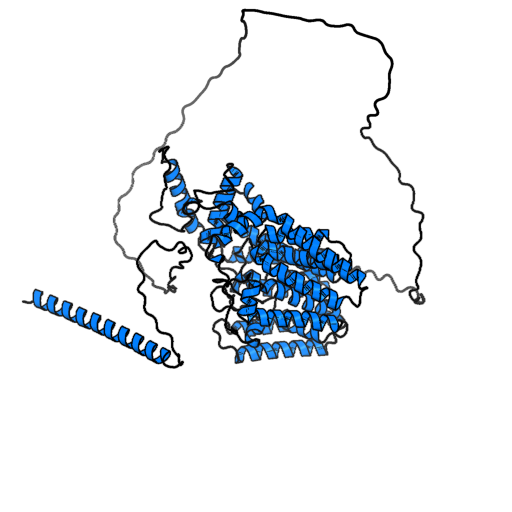5.947 -0.961 1.00 98.19 316 ALA A C 1
ATOM 2505 O O . ALA A 1 316 ? -2.644 -5.630 -1.959 1.00 98.19 316 ALA A O 1
ATOM 2506 N N . LEU A 1 317 ? -4.602 -6.098 -0.973 1.00 97.75 317 LEU A N 1
ATOM 2507 C CA . LEU A 1 317 ? -5.464 -5.955 -2.156 1.00 97.75 317 LEU A CA 1
ATOM 2508 C C . LEU A 1 317 ? -6.356 -4.701 -2.063 1.00 97.75 317 LEU A C 1
ATOM 2510 O O . LEU A 1 317 ? -7.523 -4.703 -2.449 1.00 97.75 317 LEU A O 1
ATOM 2514 N N . SER A 1 318 ? -5.792 -3.624 -1.513 1.00 97.56 318 SER A N 1
ATOM 2515 C CA . SER A 1 318 ? -6.427 -2.305 -1.432 1.00 97.56 318 SER A CA 1
ATOM 2516 C C . SER A 1 318 ? -6.462 -1.581 -2.785 1.00 97.56 318 SER A C 1
ATOM 2518 O O . SER A 1 318 ? -5.699 -1.897 -3.698 1.00 97.56 318 SER A O 1
ATOM 2520 N N . GLY A 1 319 ? -7.304 -0.551 -2.904 1.00 95.94 319 GLY A N 1
ATOM 2521 C CA . GLY A 1 319 ? -7.411 0.300 -4.096 1.00 95.94 319 GLY A CA 1
ATOM 2522 C C . GLY A 1 319 ? -6.100 1.000 -4.461 1.00 95.94 319 GLY A C 1
ATOM 2523 O O . GLY A 1 319 ? -5.796 1.143 -5.640 1.00 95.94 319 GLY A O 1
ATOM 2524 N N . TYR A 1 320 ? -5.275 1.352 -3.468 1.00 96.31 320 TYR A N 1
ATOM 2525 C CA . TYR A 1 320 ? -3.912 1.837 -3.702 1.00 96.31 320 TYR A CA 1
ATOM 2526 C C . TYR A 1 320 ? -3.067 0.798 -4.453 1.00 96.31 320 TYR A C 1
ATOM 2528 O O . TYR A 1 320 ? -2.383 1.130 -5.418 1.00 96.31 320 TYR A O 1
ATOM 2536 N N . MET A 1 321 ? -3.131 -0.470 -4.030 1.00 96.44 321 MET A N 1
ATOM 2537 C CA . MET A 1 321 ? -2.391 -1.549 -4.683 1.00 96.44 321 MET A CA 1
ATOM 2538 C C . MET A 1 321 ? -2.961 -1.873 -6.069 1.00 96.44 321 MET A C 1
ATOM 2540 O O . MET A 1 321 ? -2.200 -2.160 -6.990 1.00 96.44 321 MET A O 1
ATOM 2544 N N . ALA A 1 322 ? -4.283 -1.791 -6.240 1.00 94.69 322 ALA A N 1
ATOM 2545 C CA . ALA A 1 322 ? -4.912 -1.947 -7.546 1.00 94.69 322 ALA A CA 1
ATOM 2546 C C . ALA A 1 322 ? -4.402 -0.892 -8.545 1.00 94.69 322 ALA A C 1
ATOM 2548 O O . ALA A 1 322 ? -3.907 -1.251 -9.610 1.00 94.69 322 ALA A O 1
ATOM 2549 N N . ALA A 1 323 ? -4.414 0.383 -8.145 1.00 93.25 323 ALA A N 1
ATOM 2550 C CA . ALA A 1 323 ? -3.977 1.501 -8.978 1.00 93.25 323 ALA A CA 1
ATOM 2551 C C . ALA A 1 323 ? -2.468 1.494 -9.280 1.00 93.25 323 ALA A C 1
ATOM 2553 O O . ALA A 1 323 ? -2.058 1.821 -10.388 1.00 93.25 323 ALA A O 1
ATOM 2554 N N . TYR A 1 324 ? -1.628 1.173 -8.287 1.00 94.00 324 TYR A N 1
ATOM 2555 C CA . TYR A 1 324 ? -0.196 1.502 -8.327 1.00 94.00 324 TYR A CA 1
ATOM 2556 C C . TYR A 1 324 ? 0.752 0.304 -8.181 1.00 94.00 324 TYR A C 1
ATOM 2558 O O . TYR A 1 324 ? 1.957 0.499 -8.031 1.00 94.00 324 TYR A O 1
ATOM 2566 N N . SER A 1 325 ? 0.257 -0.936 -8.272 1.00 93.38 325 SER A N 1
ATOM 2567 C CA . SER A 1 325 ? 1.089 -2.154 -8.196 1.00 93.38 325 SER A CA 1
ATOM 2568 C C . SER A 1 325 ? 2.208 -2.240 -9.244 1.00 93.38 325 SER A C 1
ATOM 2570 O O . SER A 1 325 ? 3.207 -2.909 -8.990 1.00 93.38 325 SER A O 1
ATOM 2572 N N . TRP A 1 326 ? 2.094 -1.553 -10.389 1.00 90.62 326 TRP A N 1
ATOM 2573 C CA . TRP A 1 326 ? 3.171 -1.486 -11.389 1.00 90.62 326 TRP A CA 1
ATOM 2574 C C . TRP A 1 326 ? 4.354 -0.600 -10.970 1.00 90.62 326 TRP A C 1
ATOM 2576 O O . TRP A 1 326 ? 5.454 -0.741 -11.507 1.00 90.62 326 TRP A O 1
ATOM 2586 N N . ASN A 1 327 ? 4.172 0.276 -9.977 1.00 93.25 327 ASN A N 1
ATOM 2587 C CA . ASN A 1 327 ? 5.242 1.078 -9.387 1.00 93.25 327 ASN A CA 1
ATOM 2588 C C . ASN A 1 327 ? 6.024 0.220 -8.380 1.00 93.25 327 ASN A C 1
ATOM 2590 O O . ASN A 1 327 ? 5.971 0.415 -7.165 1.00 93.25 327 ASN A O 1
ATOM 2594 N N . ILE A 1 328 ? 6.742 -0.776 -8.909 1.00 93.62 328 ILE A N 1
ATOM 2595 C CA . ILE A 1 328 ? 7.429 -1.854 -8.175 1.00 93.62 328 ILE A CA 1
ATOM 2596 C C . ILE A 1 328 ? 8.378 -1.372 -7.059 1.00 93.62 328 ILE A C 1
ATOM 2598 O O . ILE A 1 328 ? 8.602 -2.108 -6.095 1.00 93.62 328 ILE A O 1
ATOM 2602 N N . MET A 1 329 ? 8.908 -0.149 -7.171 1.00 92.88 329 MET A N 1
ATOM 2603 C CA . MET A 1 329 ? 9.783 0.521 -6.196 1.00 92.88 329 MET A CA 1
ATOM 2604 C C . MET A 1 329 ? 9.025 1.224 -5.054 1.00 92.88 329 MET A C 1
ATOM 2606 O O . MET A 1 329 ? 9.579 1.422 -3.977 1.00 92.88 329 MET A O 1
ATOM 2610 N N . TRP A 1 330 ? 7.750 1.586 -5.243 1.00 95.50 330 TRP A N 1
ATOM 2611 C CA . TRP A 1 330 ? 6.916 2.139 -4.166 1.00 95.50 330 TRP A CA 1
ATOM 2612 C C . TRP A 1 330 ? 6.516 1.047 -3.164 1.00 95.50 330 TRP A C 1
ATOM 2614 O O . TRP A 1 330 ? 6.364 1.316 -1.973 1.00 95.50 330 TRP A O 1
ATOM 2624 N N . LEU A 1 331 ? 6.368 -0.199 -3.628 1.00 96.31 331 LEU A N 1
ATOM 2625 C CA . LEU A 1 331 ? 5.827 -1.304 -2.829 1.00 96.31 331 LEU A CA 1
ATOM 2626 C C . LEU A 1 331 ? 6.687 -1.672 -1.609 1.00 96.31 331 LEU A C 1
ATOM 2628 O O . LEU A 1 331 ? 6.152 -2.152 -0.609 1.00 96.31 331 LEU A O 1
ATOM 2632 N N . ASP A 1 332 ? 7.993 -1.398 -1.642 1.00 95.75 332 ASP A N 1
ATOM 2633 C CA . ASP A 1 332 ? 8.880 -1.548 -0.481 1.00 95.75 332 ASP A CA 1
ATOM 2634 C C . ASP A 1 332 ? 8.477 -0.606 0.662 1.00 95.75 332 ASP A C 1
ATOM 2636 O O . ASP A 1 332 ? 8.418 -1.016 1.821 1.00 95.75 332 ASP A O 1
ATOM 2640 N N . CYS A 1 333 ? 8.102 0.637 0.348 1.00 97.00 333 CYS A N 1
ATOM 2641 C CA . CYS A 1 333 ? 7.591 1.581 1.337 1.00 97.00 333 CYS A CA 1
ATOM 2642 C C . CYS A 1 333 ? 6.258 1.102 1.935 1.00 97.00 333 CYS A C 1
ATOM 2644 O O . CYS A 1 333 ? 6.055 1.223 3.143 1.00 97.00 333 CYS A O 1
ATOM 2646 N N . ILE A 1 334 ? 5.372 0.498 1.131 1.00 97.44 334 ILE A N 1
ATOM 2647 C CA . ILE A 1 334 ? 4.068 -0.009 1.595 1.00 97.44 334 ILE A CA 1
ATOM 2648 C C . ILE A 1 334 ? 4.237 -1.236 2.504 1.00 97.44 334 ILE A C 1
ATOM 2650 O O . ILE A 1 334 ? 3.546 -1.320 3.528 1.00 97.44 334 ILE A O 1
ATOM 2654 N N . LEU A 1 335 ? 5.167 -2.150 2.191 1.00 97.19 335 LEU A N 1
ATOM 2655 C CA . LEU A 1 335 ? 5.449 -3.315 3.042 1.00 97.19 335 LEU A CA 1
ATOM 2656 C C . LEU A 1 335 ? 6.192 -2.918 4.327 1.00 97.19 335 LEU A C 1
ATOM 2658 O O . LEU A 1 335 ? 5.943 -3.504 5.383 1.00 97.19 335 LEU A O 1
ATOM 2662 N N . LEU A 1 336 ? 7.067 -1.908 4.277 1.00 98.12 336 LEU A N 1
ATOM 2663 C CA . LEU A 1 336 ? 7.781 -1.405 5.454 1.00 98.12 336 LEU A CA 1
ATOM 2664 C C . LEU A 1 336 ? 6.893 -0.548 6.365 1.00 98.12 336 LEU A C 1
ATOM 2666 O O . LEU A 1 336 ? 7.087 -0.577 7.580 1.00 98.12 336 LEU A O 1
ATOM 2670 N N . PHE A 1 337 ? 5.904 0.175 5.831 1.00 98.56 337 PHE A N 1
ATOM 2671 C CA . PHE A 1 337 ? 5.112 1.151 6.590 1.00 98.56 337 PHE A CA 1
ATOM 2672 C C . PHE A 1 337 ? 4.489 0.612 7.902 1.00 98.56 337 PHE A C 1
ATOM 2674 O O . PHE A 1 337 ? 4.677 1.255 8.941 1.00 98.56 337 PHE A O 1
ATOM 2681 N N . PRO A 1 338 ? 3.857 -0.582 7.954 1.00 98.50 338 PRO A N 1
ATOM 2682 C CA . PRO A 1 338 ? 3.383 -1.158 9.216 1.00 98.50 338 PRO A CA 1
ATOM 2683 C C . PRO A 1 338 ? 4.494 -1.458 10.236 1.00 98.50 338 PRO A C 1
ATOM 2685 O O . PRO A 1 338 ? 4.264 -1.388 11.447 1.00 98.50 338 PRO A O 1
ATOM 2688 N N . LEU A 1 339 ? 5.712 -1.760 9.775 1.00 98.50 339 LEU A N 1
ATOM 2689 C CA . LEU A 1 339 ? 6.873 -1.991 10.639 1.00 98.50 339 LEU A CA 1
ATOM 2690 C C . LEU A 1 339 ? 7.468 -0.675 11.155 1.00 98.50 339 LEU A C 1
ATOM 2692 O O . LEU A 1 339 ? 7.864 -0.618 12.320 1.00 98.50 339 LEU A O 1
ATOM 2696 N N . ILE A 1 340 ? 7.457 0.386 10.339 1.00 98.56 340 ILE A N 1
ATOM 2697 C CA . ILE A 1 340 ? 7.837 1.748 10.750 1.00 98.56 340 ILE A CA 1
ATOM 2698 C C . ILE A 1 340 ? 6.873 2.246 11.833 1.00 98.56 340 ILE A C 1
ATOM 2700 O O . ILE A 1 340 ? 7.318 2.719 12.879 1.00 98.56 340 ILE A O 1
ATOM 2704 N N . MET A 1 341 ? 5.563 2.050 11.643 1.00 98.31 341 MET A N 1
ATOM 2705 C CA . MET A 1 341 ? 4.532 2.368 12.640 1.00 98.31 341 MET A CA 1
ATOM 2706 C C . MET A 1 341 ? 4.742 1.597 13.952 1.00 98.31 341 MET A C 1
ATOM 2708 O O . MET A 1 341 ? 4.738 2.197 15.031 1.00 98.31 341 MET A O 1
ATOM 2712 N N . LEU A 1 342 ? 5.026 0.288 13.882 1.00 98.19 342 LEU A N 1
ATOM 2713 C CA . LEU A 1 342 ? 5.393 -0.507 15.063 1.00 98.19 342 LEU A CA 1
ATOM 2714 C C . LEU A 1 342 ? 6.681 0.002 15.733 1.00 98.19 342 LEU A C 1
ATOM 2716 O O . LEU A 1 342 ? 6.788 0.000 16.961 1.00 98.19 342 LEU A O 1
ATOM 2720 N N . GLY A 1 343 ? 7.663 0.425 14.936 1.00 97.75 343 GLY A N 1
ATOM 2721 C CA . GLY A 1 343 ? 8.916 1.010 15.398 1.00 97.75 343 GLY A CA 1
ATOM 2722 C C . GLY A 1 343 ? 8.702 2.320 16.150 1.00 97.75 343 GLY A C 1
ATOM 2723 O O . GLY A 1 343 ? 9.229 2.478 17.250 1.00 97.75 343 GLY A O 1
ATOM 2724 N N . LEU A 1 344 ? 7.903 3.236 15.599 1.00 97.56 344 LEU A N 1
ATOM 2725 C CA . LEU A 1 344 ? 7.612 4.535 16.206 1.00 97.56 344 LEU A CA 1
ATOM 2726 C C . LEU A 1 344 ? 6.843 4.382 17.527 1.00 97.56 344 LEU A C 1
ATOM 2728 O O . LEU A 1 344 ? 7.177 5.024 18.525 1.00 97.56 344 LEU A O 1
ATOM 2732 N N . GLU A 1 345 ? 5.877 3.464 17.587 1.00 96.44 345 GLU A N 1
ATOM 2733 C CA . GLU A 1 345 ? 5.194 3.135 18.842 1.00 96.44 345 GLU A CA 1
ATOM 2734 C C . GLU A 1 345 ? 6.157 2.568 19.895 1.00 96.44 345 GLU A C 1
ATOM 2736 O O . GLU A 1 345 ? 6.111 2.980 21.057 1.00 96.44 345 GLU A O 1
ATOM 2741 N N . ARG A 1 346 ? 7.076 1.678 19.498 1.00 95.69 346 ARG A N 1
ATOM 2742 C CA . ARG A 1 346 ? 8.122 1.137 20.383 1.00 95.69 346 ARG A CA 1
ATOM 2743 C C . ARG A 1 346 ? 9.138 2.188 20.825 1.00 95.69 346 ARG A C 1
ATOM 2745 O O . ARG A 1 346 ? 9.596 2.121 21.963 1.00 95.69 346 ARG A O 1
ATOM 2752 N N . LEU A 1 347 ? 9.454 3.178 19.995 1.00 95.38 347 LEU A N 1
ATOM 2753 C CA . LEU A 1 347 ? 10.281 4.326 20.372 1.00 95.38 347 LEU A CA 1
ATOM 2754 C C . LEU A 1 347 ? 9.587 5.161 21.465 1.00 95.38 347 LEU A C 1
ATOM 2756 O O . LEU A 1 347 ? 10.189 5.449 22.498 1.00 95.38 347 LEU A O 1
ATOM 2760 N N . VAL A 1 348 ? 8.299 5.483 21.293 1.00 93.50 348 VAL A N 1
ATOM 2761 C CA . VAL A 1 348 ? 7.532 6.355 22.212 1.00 93.50 348 VAL A CA 1
ATOM 2762 C C . VAL A 1 348 ? 7.114 5.665 23.524 1.00 93.50 348 VAL A C 1
ATOM 2764 O O . VAL A 1 348 ? 6.956 6.345 24.552 1.00 93.50 348 VAL A O 1
ATOM 2767 N N . ARG A 1 349 ? 6.913 4.338 23.497 1.00 91.88 349 ARG A N 1
ATOM 2768 C CA . ARG A 1 349 ? 6.379 3.535 24.619 1.00 91.88 349 ARG A CA 1
ATOM 2769 C C . ARG A 1 349 ? 7.409 2.630 25.295 1.00 91.88 349 ARG A C 1
ATOM 2771 O O . ARG A 1 349 ? 7.377 2.511 26.512 1.00 91.88 349 ARG A O 1
ATOM 2778 N N . GLU A 1 350 ? 8.310 2.014 24.531 1.00 91.50 350 GLU A N 1
ATOM 2779 C CA . GLU A 1 350 ? 9.305 1.045 25.030 1.00 91.50 350 GLU A CA 1
ATOM 2780 C C . GLU A 1 350 ? 10.752 1.574 24.973 1.00 91.50 350 GLU A C 1
ATOM 2782 O O . GLU A 1 350 ? 11.666 0.855 25.366 1.00 91.50 350 GLU A O 1
ATOM 2787 N N . LYS A 1 351 ? 10.979 2.797 24.460 1.00 91.19 351 LYS A N 1
ATOM 2788 C CA . LYS A 1 351 ? 12.306 3.392 24.174 1.00 91.19 351 LYS A CA 1
ATOM 2789 C C . LYS A 1 351 ? 13.178 2.565 23.202 1.00 91.19 351 LYS A C 1
ATOM 2791 O O . LYS A 1 351 ? 14.385 2.768 23.114 1.00 91.19 351 LYS A O 1
ATOM 2796 N N . LYS A 1 352 ? 12.582 1.639 22.436 1.00 93.56 352 LYS A N 1
ATOM 2797 C CA . LYS A 1 352 ? 13.291 0.725 21.515 1.00 93.56 352 LYS A CA 1
ATOM 2798 C C . LYS A 1 352 ? 13.352 1.301 20.100 1.00 93.56 352 LYS A C 1
ATOM 2800 O O . LYS A 1 352 ? 12.518 0.989 19.253 1.00 93.56 352 LYS A O 1
ATOM 2805 N N . CYS A 1 353 ? 14.360 2.129 19.847 1.00 92.88 353 CYS A N 1
ATOM 2806 C CA . CYS A 1 353 ? 14.464 2.929 18.623 1.00 92.88 353 CYS A CA 1
ATOM 2807 C C . CYS A 1 353 ? 14.985 2.176 17.381 1.00 92.88 353 CYS A C 1
ATOM 2809 O O . CYS A 1 353 ? 14.759 2.634 16.263 1.00 92.88 353 CYS A O 1
ATOM 2811 N N . PHE A 1 354 ? 15.658 1.029 17.548 1.00 95.19 354 PHE A N 1
ATOM 2812 C CA . PHE A 1 354 ? 16.323 0.308 16.448 1.00 95.19 354 PHE A CA 1
ATOM 2813 C C . PHE A 1 354 ? 15.372 -0.057 15.296 1.00 95.19 354 PHE A C 1
ATOM 2815 O O . PHE A 1 354 ? 15.666 0.240 14.142 1.00 95.19 354 PHE A O 1
ATOM 2822 N N . LEU A 1 355 ? 14.198 -0.629 15.603 1.00 96.88 355 LEU A N 1
ATOM 2823 C CA . LEU A 1 355 ? 13.218 -1.017 14.579 1.00 96.88 355 LEU A CA 1
ATOM 2824 C C . LEU A 1 355 ? 12.759 0.188 13.745 1.00 96.88 355 LEU A C 1
ATOM 2826 O O . LEU A 1 355 ? 12.672 0.076 12.527 1.00 96.88 355 LEU A O 1
ATOM 2830 N N . TYR A 1 356 ? 12.503 1.330 14.392 1.00 97.75 356 TYR A N 1
ATOM 2831 C CA . TYR A 1 356 ? 12.128 2.574 13.715 1.00 97.75 356 TYR A CA 1
ATOM 2832 C C . TYR A 1 356 ? 13.243 3.056 12.784 1.00 97.75 356 TYR A C 1
ATOM 2834 O O . TYR A 1 356 ? 13.005 3.251 11.598 1.00 97.75 356 TYR A O 1
ATOM 2842 N N . CYS A 1 357 ? 14.469 3.171 13.305 1.00 96.81 357 CYS A N 1
ATOM 2843 C CA . CYS A 1 357 ? 15.619 3.675 12.557 1.00 96.81 357 CYS A CA 1
ATOM 2844 C C . CYS A 1 357 ? 15.907 2.844 11.296 1.00 96.81 357 CYS A C 1
ATOM 2846 O O . CYS A 1 357 ? 16.074 3.403 10.214 1.00 96.81 357 CYS A O 1
ATOM 2848 N N . ILE A 1 358 ? 15.933 1.512 11.427 1.00 96.88 358 ILE A N 1
ATOM 2849 C CA . ILE A 1 358 ? 16.242 0.608 10.313 1.00 96.88 358 ILE A CA 1
ATOM 2850 C C . ILE A 1 358 ? 15.098 0.561 9.294 1.00 96.88 358 ILE A C 1
ATOM 2852 O O . ILE A 1 358 ? 15.352 0.687 8.102 1.00 96.88 358 ILE A O 1
ATOM 2856 N N . THR A 1 359 ? 13.839 0.418 9.723 1.00 97.38 359 THR A N 1
ATOM 2857 C CA . THR A 1 359 ? 12.718 0.313 8.764 1.00 97.38 359 THR A CA 1
ATOM 2858 C C . THR A 1 359 ? 12.441 1.628 8.040 1.00 97.38 359 THR A C 1
ATOM 2860 O O . THR A 1 359 ? 12.137 1.603 6.849 1.00 97.38 359 THR A O 1
ATOM 2863 N N . LEU A 1 360 ? 12.616 2.774 8.709 1.00 97.38 360 LEU A N 1
ATOM 2864 C CA . LEU A 1 360 ? 12.522 4.080 8.061 1.00 97.38 360 LEU A CA 1
ATOM 2865 C C . LEU A 1 360 ? 13.706 4.317 7.112 1.00 97.38 360 LEU A C 1
ATOM 2867 O O . LEU A 1 360 ? 13.488 4.744 5.982 1.00 97.38 360 LEU A O 1
ATOM 2871 N N . GLY A 1 361 ? 14.935 3.979 7.521 1.00 95.81 361 GLY A N 1
ATOM 2872 C CA . GLY A 1 361 ? 16.120 4.102 6.665 1.00 95.81 361 GLY A CA 1
ATOM 2873 C C . GLY A 1 361 ? 16.036 3.233 5.407 1.00 95.81 361 GLY A C 1
ATOM 2874 O O . GLY A 1 361 ? 16.306 3.717 4.313 1.00 95.81 361 GLY A O 1
ATOM 2875 N N . LEU A 1 362 ? 15.565 1.986 5.535 1.00 95.31 362 LEU A N 1
ATOM 2876 C CA . LEU A 1 362 ? 15.312 1.096 4.395 1.00 95.31 362 LEU A CA 1
ATOM 2877 C C . LEU A 1 362 ? 14.205 1.617 3.470 1.00 95.31 362 LEU A C 1
ATOM 2879 O O . LEU A 1 362 ? 14.317 1.457 2.258 1.00 95.31 362 LEU A O 1
ATOM 2883 N N . SER A 1 363 ? 13.164 2.262 4.007 1.00 96.00 363 SER A N 1
ATOM 2884 C CA . SER A 1 363 ? 12.127 2.900 3.185 1.00 96.00 363 SER A CA 1
ATOM 2885 C C . SER A 1 363 ? 12.711 4.059 2.381 1.00 96.00 363 SER A C 1
ATOM 2887 O O . SER A 1 363 ? 12.547 4.097 1.163 1.00 96.00 363 SER A O 1
ATOM 2889 N N . ILE A 1 364 ? 13.440 4.963 3.047 1.00 94.62 364 ILE A N 1
ATOM 2890 C CA . ILE A 1 364 ? 14.069 6.132 2.416 1.00 94.62 364 ILE A CA 1
ATOM 2891 C C . ILE A 1 364 ? 15.087 5.699 1.348 1.00 94.62 364 ILE A C 1
ATOM 2893 O O . ILE A 1 364 ? 15.145 6.317 0.289 1.00 94.62 364 ILE A O 1
ATOM 2897 N N . LEU A 1 365 ? 15.839 4.623 1.603 1.00 92.56 365 LEU A N 1
ATOM 2898 C CA . LEU A 1 365 ? 16.774 4.023 0.649 1.00 92.56 365 LEU A CA 1
ATOM 2899 C C . LEU A 1 365 ? 16.066 3.368 -0.549 1.00 92.56 365 LEU A C 1
ATOM 2901 O O . LEU A 1 365 ? 16.545 3.507 -1.667 1.00 92.56 365 LEU A O 1
ATOM 2905 N N . SER A 1 366 ? 14.952 2.658 -0.329 1.00 92.69 366 SER A N 1
ATOM 2906 C CA . SER A 1 366 ? 14.245 1.926 -1.397 1.00 92.69 366 SER A CA 1
ATOM 2907 C C . SER A 1 366 ? 13.489 2.863 -2.339 1.00 92.69 366 SER A C 1
ATOM 2909 O O . SER A 1 366 ? 13.499 2.654 -3.550 1.00 92.69 366 SER A O 1
ATOM 2911 N N . ASN A 1 367 ? 12.835 3.890 -1.786 1.00 92.81 367 ASN A N 1
ATOM 2912 C CA . ASN A 1 367 ? 12.285 5.003 -2.548 1.00 92.81 367 ASN A CA 1
ATOM 2913 C C . ASN A 1 367 ? 12.133 6.241 -1.645 1.00 92.81 367 ASN A C 1
ATOM 2915 O O . ASN A 1 367 ? 11.258 6.313 -0.771 1.00 92.81 367 ASN A O 1
ATOM 2919 N N . TYR A 1 368 ? 12.971 7.253 -1.879 1.00 89.69 368 TYR A N 1
ATOM 2920 C CA . TYR A 1 368 ? 12.955 8.485 -1.087 1.00 89.69 368 TYR A CA 1
ATOM 2921 C C . TYR A 1 368 ? 11.640 9.261 -1.236 1.00 89.69 368 TYR A C 1
ATOM 2923 O O . TYR A 1 368 ? 11.189 9.901 -0.288 1.00 89.69 368 TYR A O 1
ATOM 2931 N N . TYR A 1 369 ? 10.996 9.169 -2.402 1.00 90.56 369 TYR A N 1
ATOM 2932 C CA . TYR A 1 369 ? 9.832 9.971 -2.760 1.00 90.56 369 TYR A CA 1
ATOM 2933 C C . TYR A 1 369 ? 8.571 9.594 -1.965 1.00 90.56 369 TYR A C 1
ATOM 2935 O O . TYR A 1 369 ? 7.999 10.446 -1.283 1.00 90.56 369 TYR A O 1
ATOM 2943 N N . ILE A 1 370 ? 8.172 8.317 -1.952 1.00 94.75 370 ILE A N 1
ATOM 2944 C CA . ILE A 1 370 ? 7.085 7.846 -1.070 1.00 94.75 370 ILE A CA 1
ATOM 2945 C C . ILE A 1 370 ? 7.484 8.003 0.408 1.00 94.75 370 ILE A C 1
ATOM 2947 O O . ILE A 1 370 ? 6.643 8.280 1.269 1.00 94.75 370 ILE A O 1
ATOM 2951 N N . SER A 1 371 ? 8.780 7.925 0.713 1.00 95.19 371 SER A N 1
ATOM 2952 C CA . SER A 1 371 ? 9.276 8.134 2.073 1.00 95.19 371 SER A CA 1
ATOM 2953 C C . SER A 1 371 ? 9.168 9.582 2.570 1.00 95.19 371 SER A C 1
ATOM 2955 O O . SER A 1 371 ? 9.069 9.767 3.781 1.00 95.19 371 SER A O 1
ATOM 2957 N N . ILE A 1 372 ? 9.071 10.601 1.703 1.00 93.81 372 ILE A N 1
ATOM 2958 C CA . ILE A 1 372 ? 8.697 11.973 2.115 1.00 93.81 372 ILE A CA 1
ATOM 2959 C C . ILE A 1 372 ? 7.315 11.958 2.782 1.00 93.81 372 ILE A C 1
ATOM 2961 O O . ILE A 1 372 ? 7.147 12.500 3.877 1.00 93.81 372 ILE A O 1
ATOM 2965 N N . MET A 1 373 ? 6.345 11.267 2.175 1.00 96.12 373 MET A N 1
ATOM 2966 C CA . MET A 1 373 ? 4.987 11.134 2.714 1.00 96.12 373 MET A CA 1
ATOM 2967 C C . MET A 1 373 ? 4.999 10.364 4.041 1.00 96.12 373 MET A C 1
ATOM 2969 O O . MET A 1 373 ? 4.379 10.794 5.014 1.00 96.12 373 MET A O 1
ATOM 2973 N N . ILE A 1 374 ? 5.770 9.275 4.128 1.00 97.94 374 ILE A N 1
ATOM 2974 C CA . ILE A 1 374 ? 5.941 8.527 5.383 1.00 97.94 374 ILE A CA 1
ATOM 2975 C C . ILE A 1 374 ? 6.555 9.420 6.470 1.00 97.94 374 ILE A C 1
ATOM 2977 O O . ILE A 1 374 ? 6.016 9.461 7.573 1.00 97.94 374 ILE A O 1
ATOM 2981 N N . CYS A 1 375 ? 7.611 10.185 6.179 1.00 97.00 375 CYS A N 1
ATOM 2982 C CA . CYS A 1 375 ? 8.252 11.102 7.129 1.00 97.00 375 CYS A CA 1
ATOM 2983 C C . CYS A 1 375 ? 7.305 12.206 7.628 1.00 97.00 375 CYS A C 1
ATOM 2985 O O . CYS A 1 375 ? 7.223 12.431 8.838 1.00 97.00 375 CYS A O 1
ATOM 2987 N N . ILE A 1 376 ? 6.542 12.848 6.732 1.00 96.75 376 ILE A N 1
ATOM 2988 C CA . ILE A 1 376 ? 5.499 13.823 7.103 1.00 96.75 376 ILE A CA 1
ATOM 2989 C C . ILE A 1 376 ? 4.492 13.167 8.058 1.00 96.75 376 ILE A C 1
ATOM 2991 O O . ILE A 1 376 ? 4.185 13.714 9.122 1.00 96.75 376 ILE A O 1
ATOM 2995 N N . PHE A 1 377 ? 4.024 11.960 7.730 1.00 98.00 377 PHE A N 1
ATOM 2996 C CA . PHE A 1 377 ? 3.086 11.247 8.586 1.00 98.00 377 PHE A CA 1
ATOM 2997 C C . PHE A 1 377 ? 3.703 10.767 9.910 1.00 98.00 377 PHE A C 1
ATOM 2999 O O . PHE A 1 377 ? 3.007 10.788 10.923 1.00 98.00 377 PHE A O 1
ATOM 3006 N N . MET A 1 378 ? 4.991 10.408 9.966 1.00 97.94 378 MET A N 1
ATOM 3007 C CA . MET A 1 378 ? 5.666 10.050 11.224 1.00 97.94 378 MET A CA 1
ATOM 3008 C C . MET A 1 378 ? 5.654 11.211 12.218 1.00 97.94 378 MET A C 1
ATOM 3010 O O . MET A 1 378 ? 5.417 10.982 13.402 1.00 97.94 378 MET A O 1
ATOM 3014 N N . VAL A 1 379 ? 5.835 12.456 11.762 1.00 97.38 379 VAL A N 1
ATOM 3015 C CA . VAL A 1 379 ? 5.724 13.643 12.631 1.00 97.38 379 VAL A CA 1
ATOM 3016 C C . VAL A 1 379 ? 4.294 13.793 13.164 1.00 97.38 379 VAL A C 1
ATOM 3018 O O . VAL A 1 379 ? 4.094 13.958 14.370 1.00 97.38 379 VAL A O 1
ATOM 3021 N N . LEU A 1 380 ? 3.288 13.670 12.292 1.00 97.12 380 LEU A N 1
ATOM 3022 C CA . LEU A 1 380 ? 1.873 13.760 12.673 1.00 97.12 380 LEU A CA 1
ATOM 3023 C C . LEU A 1 380 ? 1.459 12.635 13.639 1.00 97.12 380 LEU A C 1
ATOM 3025 O O . LEU A 1 380 ? 0.781 12.894 14.635 1.00 97.12 380 LEU A O 1
ATOM 3029 N N . TYR A 1 381 ? 1.900 11.398 13.393 1.00 97.50 381 TYR A N 1
ATOM 3030 C CA . TYR A 1 381 ? 1.594 10.242 14.235 1.00 97.50 381 TYR A CA 1
ATOM 3031 C C . TYR A 1 381 ? 2.392 10.238 15.546 1.00 97.50 381 TYR A C 1
ATOM 3033 O O . TYR A 1 381 ? 1.864 9.832 16.577 1.00 97.50 381 TYR A O 1
ATOM 3041 N N . PHE A 1 382 ? 3.618 10.769 15.571 1.00 96.88 382 PHE A N 1
ATOM 3042 C CA . PHE A 1 382 ? 4.355 11.007 16.815 1.00 96.88 382 PHE A CA 1
ATOM 3043 C C . PHE A 1 382 ? 3.604 11.997 17.720 1.00 96.88 382 PHE A C 1
ATOM 3045 O O . PHE A 1 382 ? 3.385 11.711 18.900 1.00 96.88 382 PHE A O 1
ATOM 3052 N N . ILE A 1 383 ? 3.118 13.114 17.162 1.00 95.06 383 ILE A N 1
ATOM 3053 C CA . ILE A 1 383 ? 2.250 14.058 17.886 1.00 95.06 383 ILE A CA 1
ATOM 3054 C C . ILE A 1 383 ? 0.964 13.351 18.344 1.00 95.06 383 ILE A C 1
ATOM 3056 O O . ILE A 1 383 ? 0.589 13.468 19.512 1.00 95.06 383 ILE A O 1
ATOM 3060 N N . ALA A 1 384 ? 0.328 12.555 17.479 1.00 95.31 384 ALA A N 1
ATOM 3061 C CA . ALA A 1 384 ? -0.852 11.762 17.823 1.00 95.31 384 ALA A CA 1
ATOM 3062 C C . ALA A 1 384 ? -0.596 10.798 19.000 1.00 95.31 384 ALA A C 1
ATOM 3064 O O . ALA A 1 384 ? -1.402 10.747 19.927 1.00 95.31 384 ALA A O 1
ATOM 3065 N N . LEU A 1 385 ? 0.539 10.091 19.026 1.00 94.12 385 LEU A N 1
ATOM 3066 C CA . LEU A 1 385 ? 0.935 9.194 20.119 1.00 94.12 385 LEU A CA 1
ATOM 3067 C C . LEU A 1 385 ? 1.144 9.948 21.437 1.00 94.12 385 LEU A C 1
ATOM 3069 O O . LEU A 1 385 ? 0.626 9.518 22.470 1.00 94.12 385 LEU A O 1
ATOM 3073 N N . LEU A 1 386 ? 1.817 11.104 21.420 1.00 91.88 386 LEU A N 1
ATOM 3074 C CA . LEU A 1 386 ? 1.923 11.973 22.602 1.00 91.88 386 LEU A CA 1
ATOM 3075 C C . LEU A 1 386 ? 0.539 12.461 23.079 1.00 91.88 386 LEU A C 1
ATOM 3077 O O . LEU A 1 386 ? 0.274 12.524 24.284 1.00 91.88 386 LEU A O 1
ATOM 3081 N N . VAL A 1 387 ? -0.369 12.742 22.139 1.00 91.62 387 VAL A N 1
ATOM 3082 C CA . VAL A 1 387 ? -1.759 13.157 22.388 1.00 91.62 387 VAL A CA 1
ATOM 3083 C C . VAL A 1 387 ? -2.689 11.977 22.723 1.00 91.62 387 VAL A C 1
ATOM 3085 O O . VAL A 1 387 ? -3.801 12.223 23.185 1.00 91.62 387 VAL A O 1
ATOM 3088 N N . MET A 1 388 ? -2.244 10.717 22.638 1.00 90.56 388 MET A N 1
ATOM 3089 C CA . MET A 1 388 ? -2.998 9.524 23.066 1.00 90.56 388 MET A CA 1
ATOM 3090 C C . MET A 1 388 ? -2.497 8.915 24.381 1.00 90.56 388 MET A C 1
ATOM 3092 O O . MET A 1 388 ? -3.323 8.572 25.232 1.00 90.56 388 MET A O 1
ATOM 3096 N N . ASP A 1 389 ? -1.181 8.814 24.585 1.00 84.31 389 ASP A N 1
ATOM 3097 C CA . ASP A 1 389 ? -0.590 8.035 25.683 1.00 84.31 389 ASP A CA 1
ATOM 3098 C C . ASP A 1 389 ? -0.898 8.604 27.082 1.00 84.31 389 ASP A C 1
ATOM 3100 O O . ASP A 1 389 ? -1.120 7.837 28.014 1.00 84.31 389 ASP A O 1
ATOM 3104 N N . GLY A 1 390 ? -0.945 9.930 27.272 1.00 76.12 390 GLY A N 1
ATOM 3105 C CA . GLY A 1 390 ? -1.189 10.496 28.610 1.00 76.12 390 GLY A CA 1
ATOM 3106 C C . GLY A 1 390 ? -0.578 11.869 28.842 1.00 76.12 390 GLY A C 1
ATOM 3107 O O . GLY A 1 390 ? -0.071 12.485 27.909 1.00 76.12 390 GLY A O 1
ATOM 3108 N N . LYS A 1 391 ? -0.627 12.316 30.101 1.00 72.19 391 LYS A N 1
ATOM 3109 C CA . LYS A 1 391 ? 0.328 13.280 30.655 1.00 72.19 391 LYS A CA 1
ATOM 3110 C C . LYS A 1 391 ? 1.552 12.473 31.103 1.00 72.19 391 LYS A C 1
ATOM 3112 O O . LYS A 1 391 ? 1.440 11.732 32.075 1.00 72.19 391 LYS A O 1
ATOM 3117 N N . LYS A 1 392 ? 2.671 12.571 30.385 1.00 79.88 392 LYS A N 1
ATOM 3118 C CA . LYS A 1 392 ? 3.974 12.048 30.845 1.00 79.88 392 LYS A CA 1
ATOM 3119 C C . LYS A 1 392 ? 4.742 13.159 31.586 1.00 79.88 392 LYS A C 1
ATOM 3121 O O . LYS A 1 392 ? 4.266 14.298 31.623 1.00 79.88 392 LYS A O 1
ATOM 3126 N N . SER A 1 393 ? 5.894 12.865 32.191 1.00 85.50 393 SER A N 1
ATOM 3127 C CA . SER A 1 393 ? 6.749 13.920 32.756 1.00 85.50 393 SER A CA 1
ATOM 3128 C C . SER A 1 393 ? 7.281 14.830 31.643 1.00 85.50 393 SER A C 1
ATOM 3130 O O . SER A 1 393 ? 7.442 14.396 30.502 1.00 85.50 393 SER A O 1
ATOM 3132 N N . TRP A 1 394 ? 7.613 16.088 31.951 1.00 86.38 394 TRP A N 1
ATOM 3133 C CA . TRP A 1 394 ? 8.272 16.970 30.976 1.00 86.38 394 TRP A CA 1
ATOM 3134 C C . TRP A 1 394 ? 9.608 16.379 30.488 1.00 86.38 394 TRP A C 1
ATOM 3136 O O . TRP A 1 394 ? 9.930 16.473 29.304 1.00 86.38 394 TRP A O 1
ATOM 3146 N N . SER A 1 395 ? 10.313 15.656 31.369 1.00 87.19 395 SER A N 1
ATOM 3147 C CA . SER A 1 395 ? 11.500 14.868 31.013 1.00 87.19 395 SER A CA 1
ATOM 3148 C C . SER A 1 395 ? 11.186 13.774 29.978 1.00 87.19 395 SER A C 1
ATOM 3150 O O . SER A 1 395 ? 11.886 13.656 28.977 1.00 87.19 395 SER A O 1
ATOM 3152 N N . ASP A 1 396 ? 10.082 13.031 30.134 1.00 87.06 396 ASP A N 1
ATOM 3153 C CA . ASP A 1 396 ? 9.679 11.996 29.169 1.00 87.06 396 ASP A CA 1
ATOM 3154 C C . ASP A 1 396 ? 9.365 12.570 27.788 1.00 87.06 396 ASP A C 1
ATOM 3156 O O . ASP A 1 396 ? 9.694 11.944 26.778 1.00 87.06 396 ASP A O 1
ATOM 3160 N N . TYR A 1 397 ? 8.724 13.744 27.735 1.00 88.69 397 TYR A N 1
ATOM 3161 C CA . TYR A 1 397 ? 8.475 14.447 26.477 1.00 88.69 397 TYR A CA 1
ATOM 3162 C C . TYR A 1 397 ? 9.792 14.862 25.818 1.00 88.69 397 TYR A C 1
ATOM 3164 O O . TYR A 1 397 ? 9.975 14.575 24.638 1.00 88.69 397 TYR A O 1
ATOM 3172 N N . MET A 1 398 ? 10.728 15.453 26.568 1.00 90.25 398 MET A N 1
ATOM 3173 C CA . MET A 1 398 ? 12.061 15.804 26.062 1.00 90.25 398 MET A CA 1
ATOM 3174 C C . MET A 1 398 ? 12.823 14.577 25.541 1.00 90.25 398 MET A C 1
ATOM 3176 O O . MET A 1 398 ? 13.317 14.616 24.417 1.00 90.25 398 MET A O 1
ATOM 3180 N N . VAL A 1 399 ? 12.841 13.463 26.284 1.00 90.94 399 VAL A N 1
ATOM 3181 C CA . VAL A 1 399 ? 13.477 12.201 25.856 1.00 90.94 399 VAL A CA 1
ATOM 3182 C C . VAL A 1 399 ? 12.796 11.607 24.620 1.00 90.94 399 VAL A C 1
ATOM 3184 O O . VAL A 1 399 ? 13.475 11.086 23.738 1.00 90.94 399 VAL A O 1
ATOM 3187 N N . ASN A 1 400 ? 11.465 11.671 24.521 1.00 91.75 400 ASN A N 1
ATOM 3188 C CA . ASN A 1 400 ? 10.746 11.180 23.344 1.00 91.75 400 ASN A CA 1
ATOM 3189 C C . ASN A 1 400 ? 11.018 12.048 22.108 1.00 91.75 400 ASN A C 1
ATOM 3191 O O . ASN A 1 400 ? 11.212 11.500 21.027 1.00 91.75 400 ASN A O 1
ATOM 3195 N N . ILE A 1 401 ? 11.056 13.375 22.264 1.00 94.00 401 ILE A N 1
ATOM 3196 C CA . ILE A 1 401 ? 11.339 14.327 21.180 1.00 94.00 401 ILE A CA 1
ATOM 3197 C C . ILE A 1 401 ? 12.787 14.180 20.702 1.00 94.00 401 ILE A C 1
ATOM 3199 O O . ILE A 1 401 ? 13.011 14.081 19.497 1.00 94.00 401 ILE A O 1
ATOM 3203 N N . SER A 1 402 ? 13.763 14.096 21.614 1.00 94.00 402 SER A N 1
ATOM 3204 C CA . SER A 1 402 ? 15.168 13.900 21.240 1.00 94.00 402 SER A CA 1
ATOM 3205 C C . SER A 1 402 ? 15.401 12.534 20.594 1.00 94.00 402 SER A C 1
ATOM 3207 O O . SER A 1 402 ? 16.063 12.467 19.563 1.00 94.00 402 SER A O 1
ATOM 3209 N N . SER A 1 403 ? 14.792 11.461 21.116 1.00 93.50 403 SER A N 1
ATOM 3210 C CA . SER A 1 403 ? 14.861 10.128 20.498 1.00 93.50 403 SER A CA 1
ATOM 3211 C C . SER A 1 403 ? 14.245 10.129 19.099 1.00 93.50 403 SER A C 1
ATOM 3213 O O . SER A 1 403 ? 14.857 9.631 18.159 1.00 93.50 403 SER A O 1
ATOM 3215 N N . PHE A 1 404 ? 13.058 10.716 18.929 1.00 96.12 404 PHE A N 1
ATOM 3216 C CA . PHE A 1 404 ? 12.405 10.801 17.623 1.00 96.12 404 PHE A CA 1
ATOM 3217 C C . PHE A 1 404 ? 13.240 11.605 16.618 1.00 96.12 404 PHE A C 1
ATOM 3219 O O . PHE A 1 404 ? 13.445 11.139 15.499 1.00 96.12 404 PHE A O 1
ATOM 3226 N N . ALA A 1 405 ? 13.780 12.759 17.019 1.00 95.81 405 ALA A N 1
ATOM 3227 C CA . ALA A 1 405 ? 14.639 13.574 16.165 1.00 95.81 405 ALA A CA 1
ATOM 3228 C C . ALA A 1 405 ? 15.936 12.838 15.784 1.00 95.81 405 ALA A C 1
ATOM 3230 O O . ALA A 1 405 ? 16.214 12.671 14.598 1.00 95.81 405 ALA A O 1
ATOM 3231 N N . VAL A 1 406 ? 16.693 12.335 16.766 1.00 96.44 406 VAL A N 1
ATOM 3232 C CA . VAL A 1 406 ? 17.978 11.653 16.535 1.00 96.44 406 VAL A CA 1
ATOM 3233 C C . VAL A 1 406 ? 17.797 10.403 15.677 1.00 96.44 406 VAL A C 1
ATOM 3235 O O . VAL A 1 406 ? 18.506 10.250 14.688 1.00 96.44 406 VAL A O 1
ATOM 3238 N N . PHE A 1 407 ? 16.831 9.532 15.979 1.00 95.75 407 PHE A N 1
ATOM 3239 C CA . PHE A 1 407 ? 16.652 8.302 15.201 1.00 95.75 407 PHE A CA 1
ATOM 3240 C C . PHE A 1 407 ? 15.982 8.521 13.833 1.00 95.75 407 PHE A C 1
ATOM 3242 O O . PHE A 1 407 ? 16.190 7.703 12.942 1.00 95.75 407 PHE A O 1
ATOM 3249 N N . SER A 1 408 ? 15.264 9.631 13.613 1.00 96.06 408 SER A N 1
ATOM 3250 C CA . SER A 1 408 ? 14.826 10.023 12.258 1.00 96.06 408 SER A CA 1
ATOM 3251 C C . SER A 1 408 ? 15.985 10.588 11.428 1.00 96.06 408 SER A C 1
ATOM 3253 O O . SER A 1 408 ? 16.110 10.265 10.249 1.00 96.06 408 SER A O 1
ATOM 3255 N N . LEU A 1 409 ? 16.875 11.378 12.042 1.00 94.81 409 LEU A N 1
ATOM 3256 C CA . LEU A 1 409 ? 18.093 11.873 11.389 1.00 94.81 409 LEU A CA 1
ATOM 3257 C C . LEU A 1 409 ? 19.073 10.734 11.073 1.00 94.81 409 LEU A C 1
ATOM 3259 O O . LEU A 1 409 ? 19.638 10.714 9.984 1.00 94.81 409 LEU A O 1
ATOM 3263 N N . LEU A 1 410 ? 19.224 9.751 11.967 1.00 95.00 410 LEU A N 1
ATOM 3264 C CA . LEU A 1 410 ? 19.999 8.535 11.697 1.00 95.00 410 LEU A CA 1
ATOM 3265 C C . LEU A 1 410 ? 19.372 7.698 10.572 1.00 95.00 410 LEU A C 1
ATOM 3267 O O . LEU A 1 410 ? 20.104 7.228 9.708 1.00 95.00 410 LEU A O 1
ATOM 3271 N N . ALA A 1 411 ? 18.041 7.560 10.521 1.00 94.62 411 ALA A N 1
ATOM 3272 C CA . ALA A 1 411 ? 17.358 6.873 9.422 1.00 94.62 411 ALA A CA 1
ATOM 3273 C C . ALA A 1 411 ? 17.625 7.537 8.057 1.00 94.62 411 ALA A C 1
ATOM 3275 O O . ALA A 1 411 ? 17.957 6.844 7.098 1.00 94.62 411 ALA A O 1
ATOM 3276 N N . GLY A 1 412 ? 17.560 8.872 7.977 1.00 92.06 412 GLY A N 1
ATOM 3277 C CA . GLY A 1 412 ? 17.982 9.613 6.780 1.00 92.06 412 GLY A CA 1
ATOM 3278 C C . GLY A 1 412 ? 19.483 9.469 6.489 1.00 92.06 412 GLY A C 1
ATOM 3279 O O . GLY A 1 412 ? 19.877 9.309 5.337 1.00 92.06 412 GLY A O 1
ATOM 3280 N N . GLY A 1 413 ? 20.315 9.444 7.535 1.00 92.38 413 GLY A N 1
ATOM 3281 C CA . GLY A 1 413 ? 21.760 9.217 7.454 1.00 92.38 413 GLY A CA 1
ATOM 3282 C C . GLY A 1 413 ? 22.141 7.866 6.839 1.00 92.38 413 GLY A C 1
ATOM 3283 O O . GLY A 1 413 ? 23.064 7.813 6.031 1.00 92.38 413 GLY A O 1
ATOM 3284 N N . LEU A 1 414 ? 21.396 6.796 7.140 1.00 90.31 414 LEU A N 1
ATOM 3285 C CA . LEU A 1 414 ? 21.592 5.469 6.534 1.00 90.31 414 LEU A CA 1
ATOM 3286 C C . LEU A 1 414 ? 21.385 5.476 5.009 1.00 90.31 414 LEU A C 1
ATOM 3288 O O . LEU A 1 414 ? 22.027 4.701 4.306 1.00 90.31 414 LEU A O 1
ATOM 3292 N N . ALA A 1 415 ? 20.529 6.362 4.493 1.00 87.44 415 ALA A N 1
ATOM 3293 C CA . ALA A 1 415 ? 20.291 6.534 3.060 1.00 87.44 415 ALA A CA 1
ATOM 3294 C C . ALA A 1 415 ? 21.146 7.652 2.421 1.00 87.44 415 ALA A C 1
ATOM 3296 O O . ALA A 1 415 ? 21.121 7.820 1.202 1.00 87.44 415 ALA A O 1
ATOM 3297 N N . ALA A 1 416 ? 21.923 8.415 3.202 1.00 86.19 416 ALA A N 1
ATOM 3298 C CA . ALA A 1 416 ? 22.594 9.635 2.740 1.00 86.19 416 ALA A CA 1
ATOM 3299 C C . ALA A 1 416 ? 23.581 9.417 1.577 1.00 86.19 416 ALA A C 1
ATOM 3301 O O . ALA A 1 416 ? 23.729 10.300 0.736 1.00 86.19 416 ALA A O 1
ATOM 3302 N N . VAL A 1 417 ? 24.205 8.237 1.491 1.00 79.62 417 VAL A N 1
ATOM 3303 C CA . VAL A 1 417 ? 25.108 7.852 0.387 1.00 79.62 417 VAL A CA 1
ATOM 3304 C C . VAL A 1 417 ? 24.395 7.875 -0.973 1.00 79.62 417 VAL A C 1
ATOM 3306 O O . VAL A 1 417 ? 25.010 8.204 -1.981 1.00 79.62 417 VAL A O 1
ATOM 3309 N N . VAL A 1 418 ? 23.095 7.566 -0.990 1.00 78.69 418 VAL A N 1
ATOM 3310 C CA . VAL A 1 418 ? 22.244 7.551 -2.190 1.00 78.69 418 VAL A CA 1
ATOM 3311 C C . VAL A 1 418 ? 21.482 8.874 -2.341 1.00 78.69 418 VAL A C 1
ATOM 3313 O O . VAL A 1 418 ? 21.385 9.405 -3.443 1.00 78.69 418 VAL A O 1
ATOM 3316 N N . LEU A 1 419 ? 21.003 9.459 -1.235 1.00 81.62 419 LEU A N 1
ATOM 3317 C CA . LEU A 1 419 ? 20.249 10.720 -1.252 1.00 81.62 419 LEU A CA 1
ATOM 3318 C C . LEU A 1 419 ? 21.080 11.944 -1.645 1.00 81.62 419 LEU A C 1
ATOM 3320 O O . LEU A 1 419 ? 20.570 12.813 -2.342 1.00 81.62 419 LEU A O 1
ATOM 3324 N N . LEU A 1 420 ? 22.315 12.088 -1.152 1.00 82.19 420 LEU A N 1
ATOM 3325 C CA . LEU A 1 420 ? 23.070 13.335 -1.332 1.00 82.19 420 LEU A CA 1
ATOM 3326 C C . LEU A 1 420 ? 23.479 13.590 -2.798 1.00 82.19 420 LEU A C 1
ATOM 3328 O O . LEU A 1 420 ? 23.304 14.725 -3.247 1.00 82.19 420 LEU A O 1
ATOM 3332 N N . PRO A 1 421 ? 23.944 12.586 -3.575 1.00 78.00 421 PRO A N 1
ATOM 3333 C CA . PRO A 1 421 ? 24.144 12.747 -5.017 1.00 78.00 421 PRO A CA 1
ATOM 3334 C C . PRO A 1 421 ? 22.843 13.066 -5.764 1.00 78.00 421 PRO A C 1
ATOM 3336 O O . PRO A 1 421 ? 22.855 13.887 -6.677 1.00 78.00 421 PRO A O 1
ATOM 3339 N N . GLU A 1 422 ? 21.725 12.459 -5.355 1.00 77.19 422 GLU A N 1
ATOM 3340 C CA . GLU A 1 422 ? 20.416 12.654 -5.987 1.00 77.19 422 GLU A CA 1
ATOM 3341 C C . GLU A 1 422 ? 19.840 14.051 -5.714 1.00 77.19 422 GLU A C 1
ATOM 3343 O O . GLU A 1 422 ? 19.396 14.728 -6.635 1.00 77.19 422 GLU A O 1
ATOM 3348 N N . ILE A 1 423 ? 19.926 14.555 -4.478 1.00 81.12 423 ILE A N 1
ATOM 3349 C CA . ILE A 1 423 ? 19.525 15.931 -4.136 1.00 81.12 423 ILE A CA 1
ATOM 3350 C C . ILE A 1 423 ? 20.330 16.947 -4.958 1.00 81.12 423 ILE A C 1
ATOM 3352 O O . ILE A 1 423 ? 19.758 17.918 -5.456 1.00 81.12 423 ILE A O 1
ATOM 3356 N N . TYR A 1 424 ? 21.634 16.714 -5.138 1.00 79.81 424 TYR A N 1
ATOM 3357 C CA . TYR A 1 424 ? 22.475 17.556 -5.990 1.00 79.81 424 TYR A CA 1
ATOM 3358 C C . TYR A 1 424 ? 22.074 17.467 -7.472 1.00 79.81 424 TYR A C 1
ATOM 3360 O O . TYR A 1 424 ? 21.984 18.496 -8.139 1.00 79.81 424 TYR A O 1
ATOM 3368 N N . ALA A 1 425 ? 21.771 16.269 -7.982 1.00 75.31 425 ALA A N 1
ATOM 3369 C CA . ALA A 1 425 ? 21.292 16.086 -9.352 1.00 75.31 425 ALA A CA 1
ATOM 3370 C C . ALA A 1 425 ? 19.947 16.797 -9.591 1.00 75.31 425 ALA A C 1
ATOM 3372 O O . ALA A 1 425 ? 19.822 17.558 -10.548 1.00 75.31 425 ALA A O 1
ATOM 3373 N N . LEU A 1 426 ? 18.969 16.623 -8.695 1.00 74.94 426 LEU A N 1
ATOM 3374 C CA . LEU A 1 426 ? 17.640 17.240 -8.782 1.00 74.94 426 LEU A CA 1
ATOM 3375 C C . LEU A 1 426 ? 17.696 18.773 -8.755 1.00 74.94 426 LEU A C 1
ATOM 3377 O O . LEU A 1 426 ? 16.964 19.414 -9.510 1.00 74.94 426 LEU A O 1
ATOM 3381 N N . GLN A 1 427 ? 18.584 19.364 -7.946 1.00 74.69 427 GLN A N 1
ATOM 3382 C CA . GLN A 1 427 ? 18.810 20.818 -7.903 1.00 74.69 427 GLN A CA 1
ATOM 3383 C C . GLN A 1 427 ? 19.334 21.400 -9.225 1.00 74.69 427 GLN A C 1
ATOM 3385 O O . GLN A 1 427 ? 19.188 22.597 -9.457 1.00 74.69 427 GLN A O 1
ATOM 3390 N N . MET A 1 428 ? 19.903 20.568 -10.102 1.00 73.31 428 MET A N 1
ATOM 3391 C CA . MET A 1 428 ? 20.353 20.950 -11.446 1.00 73.31 428 MET A CA 1
ATOM 3392 C C . MET A 1 428 ? 19.272 20.720 -12.526 1.00 73.31 428 MET A C 1
ATOM 3394 O O . MET A 1 428 ? 19.564 20.826 -13.717 1.00 73.31 428 MET A O 1
ATOM 3398 N N . THR A 1 429 ? 18.030 20.403 -12.135 1.00 69.81 429 THR A N 1
ATOM 3399 C CA . THR A 1 429 ? 16.880 20.192 -13.037 1.00 69.81 429 THR A CA 1
ATOM 3400 C C . THR A 1 429 ? 15.761 21.209 -12.792 1.00 69.81 429 THR A C 1
ATOM 3402 O O . THR A 1 429 ? 15.758 21.919 -11.788 1.00 69.81 429 THR A O 1
ATOM 3405 N N . ALA A 1 430 ? 14.749 21.226 -13.668 1.00 59.03 430 ALA A N 1
ATOM 3406 C CA . ALA A 1 430 ? 13.540 22.043 -13.507 1.00 59.03 430 ALA A CA 1
ATOM 3407 C C . ALA A 1 430 ? 12.790 21.813 -12.173 1.00 59.03 430 ALA A C 1
ATOM 3409 O O . ALA A 1 430 ? 12.053 22.687 -11.728 1.00 59.03 430 ALA A O 1
ATOM 3410 N N . SER A 1 431 ? 13.018 20.679 -11.498 1.00 59.31 431 SER A N 1
ATOM 3411 C CA . SER A 1 431 ? 12.460 20.367 -10.173 1.00 59.31 431 SER A CA 1
ATOM 3412 C C . SER A 1 431 ? 13.037 21.219 -9.027 1.00 59.31 431 SER A C 1
ATOM 3414 O O . SER A 1 431 ? 12.586 21.082 -7.891 1.00 59.31 431 SER A O 1
ATOM 3416 N N . GLY A 1 432 ? 14.046 22.062 -9.284 1.00 58.62 432 GLY A N 1
ATOM 3417 C CA . GLY A 1 432 ? 14.655 22.944 -8.281 1.00 58.62 432 GLY A CA 1
ATOM 3418 C C . GLY A 1 432 ? 13.851 24.211 -7.937 1.00 58.62 432 GLY A C 1
ATOM 3419 O O . GLY A 1 432 ? 14.086 24.799 -6.880 1.00 58.62 432 GLY A O 1
ATOM 3420 N N . ASP A 1 433 ? 12.907 24.634 -8.789 1.00 63.59 433 ASP A N 1
ATOM 3421 C CA . ASP A 1 433 ? 12.184 25.911 -8.648 1.00 63.59 433 ASP A CA 1
ATOM 3422 C C . ASP A 1 433 ? 10.847 25.780 -7.885 1.00 63.59 433 ASP A C 1
ATOM 3424 O O . ASP A 1 433 ? 9.790 25.447 -8.430 1.00 63.59 433 ASP A O 1
ATOM 3428 N N . PHE A 1 434 ? 10.866 26.122 -6.594 1.00 67.75 434 PHE A N 1
ATOM 3429 C CA . PHE A 1 434 ? 9.715 25.984 -5.692 1.00 67.75 434 PHE A CA 1
ATOM 3430 C C . PHE A 1 434 ? 8.686 27.127 -5.802 1.00 67.75 434 PHE A C 1
ATOM 3432 O O . PHE A 1 434 ? 8.708 28.098 -5.041 1.00 67.75 434 PHE A O 1
ATOM 3439 N N . ASN A 1 435 ? 7.706 26.977 -6.697 1.00 76.19 435 ASN A N 1
ATOM 3440 C CA . ASN A 1 435 ? 6.567 27.894 -6.814 1.00 76.19 435 ASN A CA 1
ATOM 3441 C C . ASN A 1 435 ? 5.377 27.461 -5.935 1.00 76.19 435 ASN A C 1
ATOM 3443 O O . ASN A 1 435 ? 4.528 26.676 -6.354 1.00 76.19 435 ASN A O 1
ATOM 3447 N N . PHE A 1 436 ? 5.286 28.001 -4.713 1.00 82.06 436 PHE A N 1
ATOM 3448 C CA . PHE A 1 436 ? 4.181 27.695 -3.793 1.00 82.06 436 PHE A CA 1
ATOM 3449 C C . PHE A 1 436 ? 2.811 28.152 -4.356 1.00 82.06 436 PHE A C 1
ATOM 3451 O O . PHE A 1 436 ? 2.704 29.285 -4.843 1.00 82.06 436 PHE A O 1
ATOM 3458 N N . PRO A 1 437 ? 1.745 27.326 -4.276 1.00 80.06 437 PRO A N 1
ATOM 3459 C CA . PRO A 1 437 ? 0.428 27.652 -4.827 1.00 80.06 437 PRO A CA 1
ATOM 3460 C C . PRO A 1 437 ? -0.181 28.921 -4.212 1.00 80.06 437 PRO A C 1
ATOM 3462 O O . PRO A 1 437 ? -0.389 29.019 -3.003 1.00 80.06 437 PRO A O 1
ATOM 3465 N N . LYS A 1 438 ? -0.507 29.894 -5.073 1.00 83.19 438 LYS A N 1
ATOM 3466 C CA . LYS A 1 438 ? -1.064 31.209 -4.688 1.00 83.19 438 LYS A CA 1
ATOM 3467 C C . LYS A 1 438 ? -2.577 31.189 -4.438 1.00 83.19 438 LYS A C 1
ATOM 3469 O O . LYS A 1 438 ? -3.115 32.140 -3.879 1.00 83.19 438 LYS A O 1
ATOM 3474 N N . THR A 1 439 ? -3.260 30.127 -4.856 1.00 84.88 439 THR A N 1
ATOM 3475 C CA . THR A 1 439 ? -4.703 29.919 -4.698 1.00 84.88 439 THR A CA 1
ATOM 3476 C C . THR A 1 439 ? -4.966 28.590 -3.998 1.00 84.88 439 THR A C 1
ATOM 3478 O O . THR A 1 439 ? -4.284 27.597 -4.250 1.00 84.88 439 THR A O 1
ATOM 3481 N N . VAL A 1 440 ? -5.974 28.567 -3.123 1.00 85.06 440 VAL A N 1
ATOM 3482 C CA . VAL A 1 440 ? -6.488 27.332 -2.520 1.00 85.06 440 VAL A CA 1
ATOM 3483 C C . VAL A 1 440 ? -7.660 26.851 -3.368 1.00 85.06 440 VAL A C 1
ATOM 3485 O O . VAL A 1 440 ? -8.652 27.566 -3.502 1.00 85.06 440 VAL A O 1
ATOM 3488 N N . THR A 1 441 ? -7.555 25.651 -3.926 1.00 85.25 441 THR A N 1
ATOM 3489 C CA . THR A 1 441 ? -8.629 24.983 -4.669 1.00 85.25 441 THR A CA 1
ATOM 3490 C C . THR A 1 441 ? -8.976 23.652 -4.009 1.00 85.25 441 THR A C 1
ATOM 3492 O O . THR A 1 441 ? -8.123 23.003 -3.398 1.00 85.25 441 THR A O 1
ATOM 3495 N N . SER A 1 442 ? -10.249 23.267 -4.113 1.00 84.94 442 SER A N 1
ATOM 3496 C CA . SER A 1 442 ? -10.750 21.954 -3.706 1.00 84.94 442 SER A CA 1
ATOM 3497 C C . SER A 1 442 ? -11.069 21.156 -4.964 1.00 84.94 442 SER A C 1
ATOM 3499 O O . SER A 1 442 ? -11.844 21.645 -5.781 1.00 84.94 442 SER A O 1
ATOM 3501 N N . TYR A 1 443 ? -10.492 19.965 -5.118 1.00 80.44 443 TYR A N 1
ATOM 3502 C CA . TYR A 1 443 ? -10.682 19.123 -6.303 1.00 80.44 443 TYR A CA 1
ATOM 3503 C C . TYR A 1 443 ? -12.089 18.503 -6.352 1.00 80.44 443 TYR A C 1
ATOM 3505 O O . TYR A 1 443 ? -12.788 18.640 -7.348 1.00 80.44 443 TYR A O 1
ATOM 3513 N N . PHE A 1 444 ? -12.533 17.879 -5.254 1.00 81.31 444 PHE A N 1
ATOM 3514 C CA . PHE A 1 444 ? -13.785 17.110 -5.200 1.00 81.31 444 PHE A CA 1
ATOM 3515 C C . PHE A 1 444 ? -14.500 17.201 -3.837 1.00 81.31 444 PHE A C 1
ATOM 3517 O O . PHE A 1 444 ? -13.850 17.460 -2.812 1.00 81.31 444 PHE A O 1
ATOM 3524 N N . PRO A 1 445 ? -15.829 16.963 -3.789 1.00 84.81 445 PRO A N 1
ATOM 3525 C CA . PRO A 1 445 ? -16.592 16.845 -2.549 1.00 84.81 445 PRO A CA 1
ATOM 3526 C C . PRO A 1 445 ? -16.173 15.653 -1.676 1.00 84.81 445 PRO A C 1
ATOM 3528 O O . PRO A 1 445 ? -15.756 14.597 -2.147 1.00 84.81 445 PRO A O 1
ATOM 3531 N N . ILE A 1 446 ? -16.365 15.797 -0.360 1.00 85.06 446 ILE A N 1
ATOM 3532 C CA . ILE A 1 446 ? -16.040 14.742 0.615 1.00 85.06 446 ILE A CA 1
ATOM 3533 C C . ILE A 1 446 ? -16.943 13.507 0.440 1.00 85.06 446 ILE A C 1
ATOM 3535 O O . ILE A 1 446 ? -16.499 12.394 0.696 1.00 85.06 446 ILE A O 1
ATOM 3539 N N . PHE A 1 447 ? -18.196 13.677 0.003 1.00 86.69 447 PHE A N 1
ATOM 3540 C CA . PHE A 1 447 ? -19.138 12.564 -0.159 1.00 86.69 447 PHE A CA 1
ATOM 3541 C C . PHE A 1 447 ? -18.685 11.575 -1.245 1.00 86.69 447 PHE A C 1
ATOM 3543 O O . PHE A 1 447 ? -18.589 10.377 -0.981 1.00 86.69 447 PHE A O 1
ATOM 3550 N N . ASP A 1 448 ? -18.324 12.088 -2.420 1.00 86.94 448 ASP A N 1
ATOM 3551 C CA . ASP A 1 448 ? -17.915 11.291 -3.583 1.00 86.94 448 ASP A CA 1
ATOM 3552 C C . ASP A 1 448 ? -16.571 10.598 -3.315 1.00 86.94 448 ASP A C 1
ATOM 3554 O O . ASP A 1 448 ? -16.388 9.414 -3.594 1.00 86.94 448 ASP A O 1
ATOM 3558 N N . MET A 1 449 ? -15.662 11.294 -2.625 1.00 89.25 449 MET A N 1
ATOM 3559 C CA . MET A 1 449 ? -14.434 10.703 -2.099 1.00 89.25 449 MET A CA 1
ATOM 3560 C C . MET A 1 449 ? -14.707 9.550 -1.116 1.00 89.25 449 MET A C 1
ATOM 3562 O O . MET A 1 449 ? -14.037 8.524 -1.198 1.00 89.25 449 MET A O 1
ATOM 3566 N N . VAL A 1 450 ? -15.691 9.656 -0.212 1.00 91.12 450 VAL A N 1
ATOM 3567 C CA . VAL A 1 450 ? -16.076 8.531 0.667 1.00 91.12 450 VAL A CA 1
ATOM 3568 C C . VAL A 1 450 ? -16.662 7.368 -0.146 1.00 91.12 450 VAL A C 1
ATOM 3570 O O . VAL A 1 450 ? -16.454 6.214 0.234 1.00 91.12 450 VAL A O 1
ATOM 3573 N N . ALA A 1 451 ? -17.325 7.627 -1.275 1.00 92.25 451 ALA A N 1
ATOM 3574 C CA . ALA A 1 451 ? -17.870 6.583 -2.144 1.00 92.25 451 ALA A CA 1
ATOM 3575 C C . ALA A 1 451 ? -16.802 5.754 -2.881 1.00 92.25 451 ALA A C 1
ATOM 3577 O O . ALA A 1 451 ? -17.079 4.605 -3.218 1.00 92.25 451 ALA A O 1
ATOM 3578 N N . ARG A 1 452 ? -15.548 6.221 -2.974 1.00 92.88 452 ARG A N 1
ATOM 3579 C CA . ARG A 1 452 ? -14.392 5.411 -3.429 1.00 92.88 452 ARG A CA 1
ATOM 3580 C C . ARG A 1 452 ? -13.954 4.310 -2.431 1.00 92.88 452 ARG A C 1
ATOM 3582 O O . ARG A 1 452 ? -12.883 3.726 -2.576 1.00 92.88 452 ARG A O 1
ATOM 3589 N N . HIS A 1 453 ? -14.781 4.011 -1.420 1.00 95.25 453 HIS A N 1
ATOM 3590 C CA . HIS A 1 453 ? -14.749 2.767 -0.627 1.00 95.25 453 HIS A CA 1
ATOM 3591 C C . HIS A 1 453 ? -15.689 1.667 -1.155 1.00 95.25 453 HIS A C 1
ATOM 3593 O O . HIS A 1 453 ? -15.691 0.562 -0.607 1.00 95.25 453 HIS A O 1
ATOM 3599 N N . LEU A 1 454 ? -16.525 1.954 -2.156 1.00 94.00 454 LEU A N 1
ATOM 3600 C CA . LEU A 1 454 ? -17.321 0.936 -2.842 1.00 94.00 454 LEU A CA 1
ATOM 3601 C C . LEU A 1 454 ? -16.396 0.028 -3.685 1.00 94.00 454 LEU A C 1
ATOM 3603 O O . LEU A 1 454 ? -15.323 0.478 -4.089 1.00 94.00 454 LEU A O 1
ATOM 3607 N N . PRO A 1 455 ? -16.766 -1.247 -3.908 1.00 92.69 455 PRO A N 1
ATOM 3608 C CA . PRO A 1 455 ? -15.962 -2.179 -4.690 1.00 92.69 455 PRO A CA 1
ATOM 3609 C C . PRO A 1 455 ? -16.133 -1.893 -6.183 1.00 92.69 455 PRO A C 1
ATOM 3611 O O . PRO A 1 455 ? -17.128 -1.295 -6.586 1.00 92.69 455 PRO A O 1
ATOM 3614 N N . ASP A 1 456 ? -15.200 -2.366 -7.001 1.00 90.75 456 ASP A N 1
ATOM 3615 C CA . ASP A 1 456 ? -15.265 -2.321 -8.470 1.00 90.75 456 ASP A CA 1
ATOM 3616 C C . ASP A 1 456 ? -15.315 -0.898 -9.078 1.00 90.75 456 ASP A C 1
ATOM 3618 O O . ASP A 1 456 ? -15.532 -0.752 -10.277 1.00 90.75 456 ASP A O 1
ATOM 3622 N N . VAL A 1 457 ? -15.084 0.149 -8.272 1.00 89.69 457 VAL A N 1
ATOM 3623 C CA . VAL A 1 457 ? -14.917 1.541 -8.730 1.00 89.69 457 VAL A CA 1
ATOM 3624 C C . VAL A 1 457 ? -13.548 1.693 -9.389 1.00 89.69 457 VAL A C 1
ATOM 3626 O O . VAL A 1 457 ? -12.533 1.300 -8.809 1.00 89.69 457 VAL A O 1
ATOM 3629 N N . GLU A 1 458 ? -13.509 2.291 -10.579 1.00 88.81 458 GLU A N 1
ATOM 3630 C CA . GLU A 1 458 ? -12.281 2.419 -11.366 1.00 88.81 458 GLU A CA 1
ATOM 3631 C C . GLU A 1 458 ? -11.188 3.230 -10.646 1.00 88.81 458 GLU A C 1
ATOM 3633 O O . GLU A 1 458 ? -11.441 4.258 -10.005 1.00 88.81 458 GLU A O 1
ATOM 3638 N N . THR A 1 459 ? -9.948 2.740 -10.717 1.00 90.06 459 THR A N 1
ATOM 3639 C CA . THR A 1 459 ? -8.783 3.340 -10.058 1.00 90.06 459 THR A CA 1
ATOM 3640 C C . THR A 1 459 ? -8.246 4.528 -10.838 1.00 90.06 459 THR A C 1
ATOM 3642 O O . THR A 1 459 ? -7.841 4.384 -11.986 1.00 90.06 459 THR A O 1
ATOM 3645 N N . GLU A 1 460 ? -8.150 5.677 -10.176 1.00 88.62 460 GLU A N 1
ATOM 3646 C CA . GLU A 1 460 ? -7.632 6.897 -10.787 1.00 88.62 460 GLU A CA 1
ATOM 3647 C C . GLU A 1 460 ? -6.110 6.838 -10.934 1.00 88.62 460 GLU A C 1
ATOM 3649 O O . GLU A 1 460 ? -5.399 6.539 -9.971 1.00 88.62 460 GLU A O 1
ATOM 3654 N N . ILE A 1 461 ? -5.611 7.149 -12.127 1.00 86.00 461 ILE A N 1
ATOM 3655 C CA . ILE A 1 461 ? -4.182 7.090 -12.475 1.00 86.00 461 ILE A CA 1
ATOM 3656 C C . ILE A 1 461 ? -3.712 8.309 -13.287 1.00 86.00 461 ILE A C 1
ATOM 3658 O O . ILE A 1 461 ? -2.504 8.535 -13.405 1.00 86.00 461 ILE A O 1
ATOM 3662 N N . GLY A 1 462 ? -4.645 9.097 -13.822 1.00 81.25 462 GLY A N 1
ATOM 3663 C CA . GLY A 1 462 ? -4.419 10.255 -14.673 1.00 81.25 462 GLY A CA 1
ATOM 3664 C C . GLY A 1 462 ? -4.436 11.566 -13.889 1.00 81.25 462 GLY A C 1
ATOM 3665 O O . GLY A 1 462 ? -3.594 11.782 -13.011 1.00 81.25 462 GLY A O 1
ATOM 3666 N N . LEU A 1 463 ? -5.343 12.469 -14.278 1.00 80.44 463 LEU A N 1
ATOM 3667 C CA . LEU A 1 463 ? -5.324 13.893 -13.919 1.00 80.44 463 LEU A CA 1
ATOM 3668 C C . LEU A 1 463 ? -6.520 14.358 -13.070 1.00 80.44 463 LEU A C 1
ATOM 3670 O O . LEU A 1 463 ? -6.433 15.428 -12.469 1.00 80.44 463 LEU A O 1
ATOM 3674 N N . ASP A 1 464 ? -7.592 13.567 -12.948 1.00 77.31 464 ASP A N 1
ATOM 3675 C CA . ASP A 1 464 ? -8.807 13.951 -12.198 1.00 77.31 464 ASP A CA 1
ATOM 3676 C C . ASP A 1 464 ? -8.641 13.852 -10.665 1.00 77.31 464 ASP A C 1
ATOM 3678 O O . ASP A 1 464 ? -9.534 14.149 -9.871 1.00 77.31 464 ASP A O 1
ATOM 3682 N N . HIS A 1 465 ? -7.424 13.516 -10.236 1.00 82.44 465 HIS A N 1
ATOM 3683 C CA . HIS A 1 465 ? -6.875 13.684 -8.889 1.00 82.44 465 HIS A CA 1
ATOM 3684 C C . HIS A 1 465 ? -7.503 12.847 -7.758 1.00 82.44 465 HIS A C 1
ATOM 3686 O O . HIS A 1 465 ? -7.054 12.935 -6.609 1.00 82.44 465 HIS A O 1
ATOM 3692 N N . TRP A 1 466 ? -8.502 12.016 -8.059 1.00 88.25 466 TRP A N 1
ATOM 3693 C CA . TRP A 1 466 ? -9.224 11.176 -7.101 1.00 88.25 466 TRP A CA 1
ATOM 3694 C C . TRP A 1 466 ? -8.322 10.233 -6.269 1.00 88.25 466 TRP A C 1
ATOM 3696 O O . TRP A 1 466 ? -7.349 9.672 -6.774 1.00 88.25 466 TRP A O 1
ATOM 3706 N N . PRO A 1 467 ? -8.653 9.976 -4.987 1.00 92.38 467 PRO A N 1
ATOM 3707 C CA . PRO A 1 467 ? -7.861 9.103 -4.128 1.00 92.38 467 PRO A CA 1
ATOM 3708 C C . PRO A 1 467 ? -8.335 7.638 -4.182 1.00 92.38 467 PRO A C 1
ATOM 3710 O O . PRO A 1 467 ? -9.524 7.332 -4.072 1.00 92.38 467 PRO A O 1
ATOM 3713 N N . ASN A 1 468 ? -7.391 6.701 -4.290 1.00 94.75 468 ASN A N 1
ATOM 3714 C CA . ASN A 1 468 ? -7.669 5.262 -4.377 1.00 94.75 468 ASN A CA 1
ATOM 3715 C C . ASN A 1 468 ? -7.695 4.612 -2.983 1.00 94.75 468 ASN A C 1
ATOM 3717 O O . ASN A 1 468 ? -6.718 4.011 -2.539 1.00 94.75 468 ASN A O 1
ATOM 3721 N N . ILE A 1 469 ? -8.815 4.780 -2.270 1.00 96.12 469 ILE A N 1
ATOM 3722 C CA . ILE A 1 469 ? -8.946 4.456 -0.832 1.00 96.12 469 ILE A CA 1
ATOM 3723 C C . ILE A 1 469 ? -9.720 3.169 -0.506 1.00 96.12 469 ILE A C 1
ATOM 3725 O O . ILE A 1 469 ? -9.894 2.849 0.672 1.00 96.12 469 ILE A O 1
ATOM 3729 N N . TYR A 1 470 ? -10.158 2.409 -1.515 1.00 96.81 470 TYR A N 1
ATOM 3730 C CA . TYR A 1 470 ? -10.824 1.121 -1.310 1.00 96.81 470 TYR A CA 1
ATOM 3731 C C . TYR A 1 470 ? -9.994 0.183 -0.419 1.00 96.81 470 TYR A C 1
ATOM 3733 O O . TYR A 1 470 ? -8.790 0.010 -0.611 1.00 96.81 470 TYR A O 1
ATOM 3741 N N . CYS A 1 471 ? -10.645 -0.438 0.561 1.00 97.00 471 CYS A N 1
ATOM 3742 C CA . CYS A 1 471 ? -10.024 -1.382 1.491 1.00 97.00 471 CYS A CA 1
ATOM 3743 C C . CYS A 1 471 ? -11.046 -2.393 2.042 1.00 97.00 471 CYS A C 1
ATOM 3745 O O . CYS A 1 471 ? -11.014 -2.763 3.215 1.00 97.00 471 CYS A O 1
ATOM 3747 N N . GLY A 1 472 ? -11.963 -2.828 1.173 1.00 96.38 472 GLY A N 1
ATOM 3748 C CA . GLY A 1 472 ? -13.057 -3.739 1.504 1.00 96.38 472 GLY A CA 1
ATOM 3749 C C . GLY A 1 472 ? -14.302 -3.023 2.024 1.00 96.38 472 GLY A C 1
ATOM 3750 O O . GLY A 1 472 ? -14.240 -2.209 2.946 1.00 96.38 472 GLY A O 1
ATOM 3751 N N . VAL A 1 473 ? -15.469 -3.373 1.491 1.00 96.44 473 VAL A N 1
ATOM 3752 C CA . VAL A 1 473 ? -16.779 -2.780 1.824 1.00 96.44 473 VAL A CA 1
ATOM 3753 C C . VAL A 1 473 ? -17.143 -2.990 3.303 1.00 96.44 473 VAL A C 1
ATOM 3755 O O . VAL A 1 473 ? -17.895 -2.209 3.894 1.00 96.44 473 VAL A O 1
ATOM 3758 N N . ALA A 1 474 ? -16.546 -4.002 3.943 1.00 96.25 474 ALA A N 1
ATOM 3759 C CA . ALA A 1 474 ? -16.616 -4.241 5.383 1.00 96.25 474 ALA A CA 1
ATOM 3760 C C . ALA A 1 474 ? -16.311 -2.988 6.233 1.00 96.25 474 ALA A C 1
ATOM 3762 O O . ALA A 1 474 ? -16.920 -2.821 7.299 1.00 96.25 474 ALA A O 1
ATOM 3763 N N . VAL A 1 475 ? -15.419 -2.090 5.782 1.00 96.75 475 VAL A N 1
ATOM 3764 C CA . VAL A 1 475 ? -15.049 -0.885 6.550 1.00 96.75 475 VAL A CA 1
ATOM 3765 C C . VAL A 1 475 ? -16.221 0.077 6.738 1.00 96.75 475 VAL A C 1
ATOM 3767 O O . VAL A 1 475 ? -16.330 0.677 7.805 1.00 96.75 475 VAL A O 1
ATOM 3770 N N . LEU A 1 476 ? -17.165 0.152 5.789 1.00 96.44 476 LEU A N 1
ATOM 3771 C CA . LEU A 1 476 ? -18.353 1.015 5.900 1.00 96.44 476 LEU A CA 1
ATOM 3772 C C . LEU A 1 476 ? -19.204 0.667 7.132 1.00 96.44 476 LEU A C 1
ATOM 3774 O O . LEU A 1 476 ? -19.747 1.551 7.790 1.00 96.44 476 LEU A O 1
ATOM 3778 N N . MET A 1 477 ? -19.290 -0.620 7.481 1.00 96.00 477 MET A N 1
ATOM 3779 C CA . MET A 1 477 ? -19.991 -1.080 8.682 1.00 96.00 477 MET A CA 1
ATOM 3780 C C . MET A 1 477 ? -19.073 -1.084 9.915 1.00 96.00 477 MET A C 1
ATOM 3782 O O . MET A 1 477 ? -19.479 -0.634 10.989 1.00 96.00 477 MET A O 1
ATOM 3786 N N . LEU A 1 478 ? -17.833 -1.570 9.785 1.00 97.06 478 LEU A N 1
ATOM 3787 C CA . LEU A 1 478 ? -16.899 -1.691 10.911 1.00 97.06 478 LEU A CA 1
ATOM 3788 C C . LEU A 1 478 ? -16.455 -0.331 11.469 1.00 97.06 478 LEU A C 1
ATOM 3790 O O . LEU A 1 478 ? -16.306 -0.210 12.684 1.00 97.06 478 LEU A O 1
ATOM 3794 N N . PHE A 1 479 ? -16.325 0.706 10.640 1.00 97.25 479 PHE A N 1
ATOM 3795 C CA . PHE A 1 479 ? -16.023 2.066 11.092 1.00 97.25 479 PHE A CA 1
ATOM 3796 C C . PHE A 1 479 ? -17.186 2.682 11.889 1.00 97.25 479 PHE A C 1
ATOM 3798 O O . PHE A 1 479 ? -16.975 3.311 12.927 1.00 97.25 479 PHE A O 1
ATOM 3805 N N . LEU A 1 480 ? -18.438 2.428 11.499 1.00 96.38 480 LEU A N 1
ATOM 3806 C CA . LEU A 1 480 ? -19.599 2.849 12.294 1.00 96.38 480 LEU A CA 1
ATOM 3807 C C . LEU A 1 480 ? -19.646 2.125 13.652 1.00 96.38 480 LEU A C 1
ATOM 3809 O O . LEU A 1 480 ? -19.934 2.747 14.679 1.00 96.38 480 LEU A O 1
ATOM 3813 N N . LEU A 1 481 ? -19.284 0.838 13.692 1.00 96.25 481 LEU A N 1
ATOM 3814 C CA . LEU A 1 481 ? -19.120 0.103 14.951 1.00 96.25 481 LEU A CA 1
ATOM 3815 C C . LEU A 1 481 ? -17.942 0.638 15.784 1.00 96.25 481 LEU A C 1
ATOM 3817 O O . LEU A 1 481 ? -18.093 0.791 16.999 1.00 96.25 481 LEU A O 1
ATOM 3821 N N . TYR A 1 482 ? -16.822 1.014 15.153 1.00 96.75 482 TYR A N 1
ATOM 3822 C CA . TYR A 1 482 ? -15.699 1.692 15.810 1.00 96.75 482 TYR A CA 1
ATOM 3823 C C . TYR A 1 482 ? -16.166 2.965 16.519 1.00 96.75 482 TYR A C 1
ATOM 3825 O O . TYR A 1 482 ? -15.885 3.139 17.706 1.00 96.75 482 TYR A O 1
ATOM 3833 N N . LEU A 1 483 ? -16.936 3.827 15.846 1.00 95.81 483 LEU A N 1
ATOM 3834 C CA . LEU A 1 483 ? -17.449 5.077 16.417 1.00 95.81 483 LEU A CA 1
ATOM 3835 C C . LEU A 1 483 ? -18.380 4.844 17.621 1.00 95.81 483 LEU A C 1
ATOM 3837 O O . LEU A 1 483 ? -18.257 5.548 18.630 1.00 95.81 483 LEU A O 1
ATOM 3841 N N . VAL A 1 484 ? -19.245 3.827 17.575 1.00 94.00 484 VAL A N 1
ATOM 3842 C CA . VAL A 1 484 ? -20.244 3.553 18.630 1.00 94.00 484 VAL A CA 1
ATOM 3843 C C . VAL A 1 484 ? -19.685 2.753 19.823 1.00 94.00 484 VAL A C 1
ATOM 3845 O O . VAL A 1 484 ? -20.133 2.963 20.952 1.00 94.00 484 VAL A O 1
ATOM 3848 N N . ASN A 1 485 ? -18.689 1.880 19.621 1.00 92.06 485 ASN A N 1
ATOM 3849 C CA . ASN A 1 485 ? -18.136 0.993 20.659 1.00 92.06 485 ASN A CA 1
ATOM 3850 C C . ASN A 1 485 ? -17.655 1.762 21.912 1.00 92.06 485 ASN A C 1
ATOM 3852 O O . ASN A 1 485 ? -16.768 2.610 21.828 1.00 92.06 485 ASN A O 1
ATOM 3856 N N . ARG A 1 486 ? -18.200 1.465 23.096 1.00 88.94 486 ARG A N 1
ATOM 3857 C CA . ARG A 1 486 ? -17.876 2.197 24.337 1.00 88.94 486 ARG A CA 1
ATOM 3858 C C . ARG A 1 486 ? -16.528 1.826 24.962 1.00 88.94 486 ARG A C 1
ATOM 3860 O O . ARG A 1 486 ? -16.031 2.606 25.770 1.00 88.94 486 ARG A O 1
ATOM 3867 N N . ASN A 1 487 ? -15.946 0.693 24.577 1.00 88.94 487 ASN A N 1
ATOM 3868 C CA . ASN A 1 487 ? -14.750 0.134 25.214 1.00 88.94 487 ASN A CA 1
ATOM 3869 C C . ASN A 1 487 ? -13.458 0.765 24.650 1.00 88.94 487 ASN A C 1
ATOM 3871 O O . ASN A 1 487 ? -12.432 0.815 25.324 1.00 88.94 487 ASN A O 1
ATOM 3875 N N . ILE A 1 488 ? -13.538 1.359 23.453 1.00 90.19 488 ILE A N 1
ATOM 3876 C CA . ILE A 1 488 ? -12.461 2.143 22.833 1.00 90.19 488 ILE A CA 1
ATOM 3877 C C . ILE A 1 488 ? -12.474 3.578 23.382 1.00 90.19 488 ILE A C 1
ATOM 3879 O O . ILE A 1 488 ? -13.498 4.272 23.365 1.00 90.19 488 ILE A O 1
ATOM 3883 N N . LYS A 1 489 ? -11.311 4.054 23.843 1.00 92.38 489 LYS A N 1
ATOM 3884 C CA . LYS A 1 489 ? -11.149 5.349 24.523 1.00 92.38 489 LYS A CA 1
ATOM 3885 C C . LYS A 1 489 ? -11.543 6.512 23.604 1.00 92.38 489 LYS A C 1
ATOM 3887 O O . LYS A 1 489 ? -10.970 6.687 22.535 1.00 92.38 489 LYS A O 1
ATOM 3892 N N . ARG A 1 490 ? -12.446 7.398 24.055 1.00 92.19 490 ARG A N 1
ATOM 3893 C CA . ARG A 1 490 ? -12.894 8.581 23.274 1.00 92.19 490 ARG A CA 1
ATOM 3894 C C . ARG A 1 490 ? -11.739 9.429 22.717 1.00 92.19 490 ARG A C 1
ATOM 3896 O O . ARG A 1 490 ? -11.845 9.936 21.609 1.00 92.19 490 ARG A O 1
ATOM 3903 N N . ARG A 1 491 ? -10.648 9.564 23.479 1.00 92.19 491 ARG A N 1
ATOM 3904 C CA . ARG A 1 491 ? -9.433 10.310 23.105 1.00 92.19 491 ARG A CA 1
ATOM 3905 C C . ARG A 1 491 ? -8.754 9.733 21.858 1.00 92.19 491 ARG A C 1
ATOM 3907 O O . ARG A 1 491 ? -8.392 10.489 20.970 1.00 92.19 491 ARG A O 1
ATOM 3914 N N . GLU A 1 492 ? -8.646 8.410 21.785 1.00 93.19 492 GLU A N 1
ATOM 3915 C CA . GLU A 1 492 ? -8.091 7.675 20.643 1.00 93.19 492 GLU A CA 1
ATOM 3916 C C . GLU A 1 492 ? -8.970 7.856 19.401 1.00 93.19 492 GLU A C 1
ATOM 3918 O O . GLU A 1 492 ? -8.467 8.242 18.349 1.00 93.19 492 GLU A O 1
ATOM 3923 N N . LYS A 1 493 ? -10.300 7.749 19.554 1.00 95.38 493 LYS A N 1
ATOM 3924 C CA . LYS A 1 493 ? -11.242 8.022 18.454 1.00 95.38 493 LYS A CA 1
ATOM 3925 C C . LYS A 1 493 ? -11.110 9.433 17.897 1.00 95.38 493 LYS A C 1
ATOM 3927 O O . LYS A 1 493 ? -11.068 9.598 16.686 1.00 95.38 493 LYS A O 1
ATOM 3932 N N . VAL A 1 494 ? -11.058 10.447 18.767 1.00 95.94 494 VAL A N 1
ATOM 3933 C CA . VAL A 1 494 ? -10.921 11.854 18.350 1.00 95.94 494 VAL A CA 1
ATOM 3934 C C . VAL A 1 494 ? -9.606 12.073 17.601 1.00 95.94 494 VAL A C 1
ATOM 3936 O O . VAL A 1 494 ? -9.605 12.764 16.586 1.00 95.94 494 VAL A O 1
ATOM 3939 N N . VAL A 1 495 ? -8.512 11.447 18.045 1.00 96.50 495 VAL A N 1
ATOM 3940 C CA . VAL A 1 495 ? -7.213 11.522 17.364 1.00 96.50 495 VAL A CA 1
ATOM 3941 C C . VAL A 1 495 ? -7.255 10.835 15.996 1.00 96.50 495 VAL A C 1
ATOM 3943 O O . VAL A 1 495 ? -6.965 11.489 14.997 1.00 96.50 495 VAL A O 1
ATOM 3946 N N . TYR A 1 496 ? -7.660 9.564 15.904 1.00 96.69 496 TYR A N 1
ATOM 3947 C CA . TYR A 1 496 ? -7.666 8.860 14.616 1.00 96.69 496 TYR A CA 1
ATOM 3948 C C . TYR A 1 496 ? -8.708 9.416 13.633 1.00 96.69 496 TYR A C 1
ATOM 3950 O O . TYR A 1 496 ? -8.398 9.572 12.455 1.00 96.69 496 TYR A O 1
ATOM 3958 N N . CYS A 1 497 ? -9.905 9.803 14.088 1.00 97.00 497 CYS A N 1
ATOM 3959 C CA . CYS A 1 497 ? -10.885 10.469 13.220 1.00 97.00 497 CYS A CA 1
ATOM 3960 C C . CYS A 1 497 ? -10.389 11.852 12.769 1.00 97.00 497 CYS A C 1
ATOM 3962 O O . CYS A 1 497 ? -10.634 12.241 11.631 1.00 97.00 497 CYS A O 1
ATOM 3964 N N 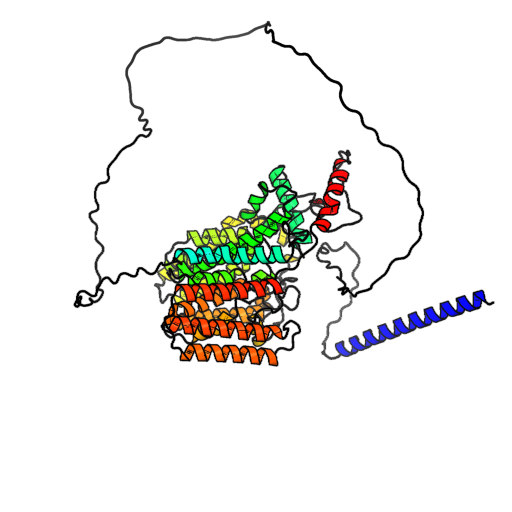. GLY A 1 498 ? -9.644 12.571 13.618 1.00 97.25 498 GLY A N 1
ATOM 3965 C CA . GLY A 1 498 ? -8.945 13.798 13.234 1.00 97.25 498 GLY A CA 1
ATOM 3966 C C . GLY A 1 498 ? -7.909 13.565 12.130 1.00 97.25 498 GLY A C 1
ATOM 3967 O O . GLY A 1 498 ? -7.859 14.338 11.177 1.00 97.25 498 GLY A O 1
ATOM 3968 N N . LEU A 1 499 ? -7.144 12.468 12.201 1.00 97.50 499 LEU A N 1
ATOM 3969 C CA . LEU A 1 499 ? -6.218 12.071 11.134 1.00 97.50 499 LEU A CA 1
ATOM 3970 C C . LEU A 1 499 ? -6.952 11.691 9.835 1.00 97.50 499 LEU A C 1
ATOM 3972 O O . LEU A 1 499 ? -6.520 12.120 8.770 1.00 97.50 499 LEU A O 1
ATOM 3976 N N . LEU A 1 500 ? -8.080 10.966 9.889 1.00 96.38 500 LEU A N 1
ATOM 3977 C CA . LEU A 1 500 ? -8.888 10.677 8.688 1.00 96.38 500 LEU A CA 1
ATOM 3978 C C . LEU A 1 500 ? -9.429 11.956 8.035 1.00 96.38 500 LEU A C 1
ATOM 3980 O O . LEU A 1 500 ? -9.362 12.094 6.817 1.00 96.38 500 LEU A O 1
ATOM 3984 N N . LEU A 1 501 ? -9.937 12.901 8.833 1.00 95.06 501 LEU A N 1
ATOM 3985 C CA . LEU A 1 501 ? -10.414 14.196 8.336 1.00 95.06 501 LEU A CA 1
ATOM 3986 C C . LEU A 1 501 ? -9.270 15.030 7.741 1.00 95.06 501 LEU A C 1
ATOM 3988 O O . LEU A 1 501 ? -9.465 15.681 6.716 1.00 95.06 501 LEU A O 1
ATOM 3992 N N . PHE A 1 502 ? -8.071 14.968 8.328 1.00 95.25 502 PHE A N 1
ATOM 3993 C CA . PHE A 1 502 ? -6.873 15.581 7.753 1.00 95.25 502 PHE A CA 1
ATOM 3994 C C . PHE A 1 502 ? -6.456 14.922 6.429 1.00 95.25 502 PHE A C 1
ATOM 3996 O O . PHE A 1 502 ? -6.060 15.632 5.507 1.00 95.25 502 PHE A O 1
ATOM 4003 N N . PHE A 1 503 ? -6.588 13.600 6.288 1.00 95.31 503 PHE A N 1
ATOM 4004 C CA . PHE A 1 503 ? -6.356 12.914 5.014 1.00 95.31 503 PHE A CA 1
ATOM 4005 C C . PHE A 1 503 ? -7.396 13.277 3.954 1.00 95.31 503 PHE A C 1
ATOM 4007 O O . PHE A 1 503 ? -7.006 13.619 2.844 1.00 95.31 503 PHE A O 1
ATOM 4014 N N . PHE A 1 504 ? -8.689 13.304 4.290 1.00 93.00 504 PHE A N 1
ATOM 4015 C CA . PHE A 1 504 ? -9.728 13.779 3.371 1.00 93.00 504 PHE A CA 1
ATOM 4016 C C . PHE A 1 504 ? -9.459 15.221 2.911 1.00 93.00 504 PHE A C 1
ATOM 4018 O O . PHE A 1 504 ? -9.451 15.487 1.713 1.00 93.00 504 PHE A O 1
ATOM 4025 N N . ALA A 1 505 ? -9.121 16.133 3.828 1.00 92.19 505 ALA A N 1
ATOM 4026 C CA . ALA A 1 505 ? -8.672 17.477 3.460 1.00 92.19 505 ALA A CA 1
ATOM 4027 C C . ALA A 1 505 ? -7.400 17.452 2.586 1.00 92.19 505 ALA A C 1
ATOM 4029 O O . ALA A 1 505 ? -7.276 18.241 1.655 1.00 92.19 505 ALA A O 1
ATOM 4030 N N . SER A 1 506 ? -6.466 16.535 2.852 1.00 92.50 506 SER A N 1
ATOM 4031 C CA . SER A 1 506 ? -5.212 16.401 2.102 1.00 92.50 506 SER A CA 1
ATOM 4032 C C . SER A 1 506 ? -5.371 15.873 0.681 1.00 92.50 506 SER A C 1
ATOM 4034 O O . SER A 1 506 ? -4.542 16.195 -0.165 1.00 92.50 506 SER A O 1
ATOM 4036 N N . PHE A 1 507 ? -6.394 15.057 0.429 1.00 91.50 507 PHE A N 1
ATOM 4037 C CA . PHE A 1 507 ? -6.775 14.643 -0.918 1.00 91.50 507 PHE A CA 1
ATOM 4038 C C . PHE A 1 507 ? -7.523 15.778 -1.629 1.00 91.50 507 PHE A C 1
ATOM 4040 O O . PHE A 1 507 ? -7.194 16.100 -2.763 1.00 91.50 507 PHE A O 1
ATOM 4047 N N . SER A 1 508 ? -8.476 16.433 -0.952 1.00 89.75 508 SER A N 1
ATOM 4048 C CA . SER A 1 508 ? -9.298 17.489 -1.558 1.00 89.75 508 SER A CA 1
ATOM 4049 C C . SER A 1 508 ? -8.551 18.796 -1.853 1.00 89.75 508 SER A C 1
ATOM 4051 O O . SER A 1 508 ? -8.893 19.434 -2.841 1.00 89.75 508 SER A O 1
ATOM 4053 N N . PHE A 1 509 ? -7.582 19.240 -1.040 1.00 89.75 509 PHE A N 1
ATOM 4054 C CA . PHE A 1 509 ? -6.967 20.572 -1.192 1.00 89.75 509 PHE A CA 1
ATOM 4055 C C . PHE A 1 509 ? -5.598 20.560 -1.883 1.00 89.75 509 PHE A C 1
ATOM 4057 O O . PHE A 1 509 ? -4.641 19.940 -1.409 1.00 89.75 509 PHE A O 1
ATOM 4064 N N . ASN A 1 510 ? -5.465 21.375 -2.934 1.00 88.44 510 ASN A N 1
ATOM 4065 C CA . ASN A 1 510 ? -4.247 21.497 -3.742 1.00 88.44 510 ASN A CA 1
ATOM 4066 C C . ASN A 1 510 ? -2.982 21.863 -2.940 1.00 88.44 510 ASN A C 1
ATOM 4068 O O . ASN A 1 510 ? -1.901 21.367 -3.258 1.00 88.44 510 ASN A O 1
ATOM 4072 N N . VAL A 1 511 ? -3.092 22.712 -1.911 1.00 89.50 511 VAL A N 1
ATOM 4073 C CA . VAL A 1 511 ? -1.951 23.129 -1.070 1.00 89.50 511 VAL A CA 1
ATOM 4074 C C . VAL A 1 511 ? -1.446 21.981 -0.195 1.00 89.50 511 VAL A C 1
ATOM 4076 O O . VAL A 1 511 ? -0.240 21.807 -0.038 1.00 89.50 511 VAL A O 1
ATOM 4079 N N . LEU A 1 512 ? -2.350 21.165 0.354 1.00 90.06 512 LEU A N 1
ATOM 4080 C CA . LEU A 1 512 ? -1.952 19.997 1.138 1.00 90.06 512 LEU A CA 1
ATOM 4081 C C . LEU A 1 512 ? -1.345 18.928 0.227 1.00 90.06 512 LEU A C 1
ATOM 4083 O O . LEU A 1 512 ? -0.289 18.395 0.561 1.00 90.06 512 LEU A O 1
ATOM 4087 N N . ASN A 1 513 ? -1.935 18.680 -0.948 1.00 88.88 513 ASN A N 1
ATOM 4088 C CA . ASN A 1 513 ? -1.357 17.773 -1.939 1.00 88.88 513 ASN A CA 1
ATOM 4089 C C . ASN A 1 513 ? 0.086 18.174 -2.312 1.00 88.88 513 ASN A C 1
ATOM 4091 O O . ASN A 1 513 ? 0.975 17.327 -2.275 1.00 88.88 513 ASN A O 1
ATOM 4095 N N . PHE A 1 514 ? 0.334 19.462 -2.577 1.00 88.50 514 PHE A N 1
ATOM 4096 C CA . PHE A 1 514 ? 1.669 20.016 -2.852 1.00 88.50 514 PHE A CA 1
ATOM 4097 C C . PHE A 1 514 ? 2.678 19.745 -1.721 1.00 88.50 514 PHE A C 1
ATOM 4099 O O . PHE A 1 514 ? 3.807 19.337 -1.983 1.00 88.50 514 PHE A O 1
ATOM 4106 N N . ILE A 1 515 ? 2.268 19.901 -0.456 1.00 91.50 515 ILE A N 1
ATOM 4107 C CA . ILE A 1 515 ? 3.115 19.602 0.714 1.00 91.50 515 ILE A CA 1
ATOM 4108 C C . ILE A 1 515 ? 3.433 18.099 0.799 1.00 91.50 515 ILE A C 1
ATOM 4110 O O . ILE A 1 515 ? 4.595 17.736 0.975 1.00 91.50 515 ILE A O 1
ATOM 4114 N N . TRP A 1 516 ? 2.437 17.220 0.629 1.00 92.25 516 TRP A N 1
ATOM 4115 C CA . TRP A 1 516 ? 2.649 15.762 0.636 1.00 92.25 516 TRP A CA 1
ATOM 4116 C C . TRP A 1 516 ? 3.617 15.294 -0.458 1.00 92.25 516 TRP A C 1
ATOM 4118 O O . TRP A 1 516 ? 4.378 14.358 -0.234 1.00 92.25 516 TRP A O 1
ATOM 4128 N N . HIS A 1 517 ? 3.615 15.954 -1.616 1.00 88.50 517 HIS A N 1
ATOM 4129 C CA . HIS A 1 517 ? 4.440 15.601 -2.776 1.00 88.50 517 HIS A CA 1
ATOM 4130 C C . HIS A 1 517 ? 5.813 16.312 -2.778 1.00 88.50 517 HIS A C 1
ATOM 4132 O O . HIS A 1 517 ? 6.487 16.341 -3.806 1.00 88.50 517 HIS A O 1
ATOM 4138 N N . GLY A 1 518 ? 6.252 16.848 -1.629 1.00 88.00 518 GLY A N 1
ATOM 4139 C CA . GLY A 1 518 ? 7.597 17.410 -1.444 1.00 88.00 518 GLY A CA 1
ATOM 4140 C C . GLY A 1 518 ? 7.763 18.857 -1.915 1.00 88.00 518 GLY A C 1
ATOM 4141 O O . GLY A 1 518 ? 8.864 19.242 -2.291 1.00 88.00 518 GLY A O 1
ATOM 4142 N N . PHE A 1 519 ? 6.686 19.650 -1.895 1.00 87.44 519 PHE A N 1
ATOM 4143 C CA . PHE A 1 519 ? 6.604 20.995 -2.486 1.00 87.44 519 PHE A CA 1
ATOM 4144 C C . PHE A 1 519 ? 6.722 21.008 -4.021 1.00 87.44 519 PHE A C 1
ATOM 4146 O O . PHE A 1 519 ? 7.207 21.970 -4.611 1.00 87.44 519 PHE A O 1
ATOM 4153 N N . HIS A 1 520 ? 6.225 19.956 -4.674 1.00 84.00 520 HIS A N 1
ATOM 4154 C CA . HIS A 1 520 ? 6.050 19.886 -6.125 1.00 84.00 520 HIS A CA 1
ATOM 4155 C C . HIS A 1 520 ? 4.675 19.279 -6.448 1.00 84.00 520 HIS A C 1
ATOM 4157 O O . HIS A 1 520 ? 4.145 18.489 -5.665 1.00 84.00 520 HIS A O 1
ATOM 4163 N N . TYR A 1 521 ? 4.077 19.622 -7.591 1.00 82.12 521 TYR A N 1
ATOM 4164 C CA . TYR A 1 521 ? 2.876 18.926 -8.075 1.00 82.12 521 TYR A CA 1
ATOM 4165 C C . TYR A 1 521 ? 3.267 17.670 -8.875 1.00 82.12 521 TYR A C 1
ATOM 4167 O O . TYR A 1 521 ? 4.223 17.728 -9.645 1.00 82.12 521 TYR A O 1
ATOM 4175 N N . PRO A 1 522 ? 2.582 16.525 -8.711 1.00 79.56 522 PRO A N 1
ATOM 4176 C CA . PRO A 1 522 ? 2.782 15.377 -9.590 1.00 79.56 522 PRO A CA 1
ATOM 4177 C C . PRO A 1 522 ? 2.111 15.615 -10.952 1.00 79.56 522 PRO A C 1
ATOM 4179 O O . PRO A 1 522 ? 1.057 16.243 -11.013 1.00 79.56 522 PRO A O 1
ATOM 4182 N N . ASN A 1 523 ? 2.676 15.048 -12.020 1.00 72.19 523 ASN A N 1
ATOM 4183 C CA . ASN A 1 523 ? 2.095 15.114 -13.370 1.00 72.19 523 ASN A CA 1
ATOM 4184 C C . ASN A 1 523 ? 0.987 14.065 -13.619 1.00 72.19 523 ASN A C 1
ATOM 4186 O O . ASN A 1 523 ? 0.343 14.110 -14.657 1.00 72.19 523 ASN A O 1
ATOM 4190 N N . SER A 1 524 ? 0.814 13.093 -12.717 1.00 80.81 524 SER A N 1
ATOM 4191 C CA . SER A 1 524 ? -0.117 11.952 -12.819 1.00 80.81 524 SER A CA 1
ATOM 4192 C C . SER A 1 524 ? -0.137 11.158 -11.499 1.00 80.81 524 SER A C 1
ATOM 4194 O O . SER A 1 524 ? 0.593 11.510 -10.562 1.00 80.81 524 SER A O 1
ATOM 4196 N N . LEU A 1 525 ? -0.886 10.049 -11.419 1.00 86.38 525 LEU A N 1
ATOM 4197 C CA . LEU A 1 525 ? -0.898 9.108 -10.281 1.00 86.38 525 LEU A CA 1
ATOM 4198 C C . LEU A 1 525 ? -1.164 9.830 -8.938 1.00 86.38 525 LEU A C 1
ATOM 4200 O O . LEU A 1 525 ? -0.250 9.967 -8.116 1.00 86.38 525 LEU A O 1
ATOM 4204 N N . PRO A 1 526 ? -2.369 10.377 -8.716 1.00 86.75 526 PRO A N 1
ATOM 4205 C CA . PRO A 1 526 ? -2.646 11.306 -7.622 1.00 86.75 526 PRO A CA 1
ATOM 4206 C C . PRO A 1 526 ? -2.734 10.661 -6.230 1.00 86.75 526 PRO A C 1
ATOM 4208 O O . PRO A 1 526 ? -2.806 9.441 -6.062 1.00 86.75 526 PRO A O 1
ATOM 4211 N N . CYS A 1 527 ? -2.774 11.512 -5.197 1.00 89.06 527 CYS A N 1
ATOM 4212 C CA . CYS A 1 527 ? -3.108 11.122 -3.822 1.00 89.06 527 CYS A CA 1
ATOM 4213 C C . CYS A 1 527 ? -2.294 9.923 -3.284 1.00 89.06 527 CYS A C 1
ATOM 4215 O O . CYS A 1 527 ? -2.820 9.060 -2.571 1.00 89.06 527 CYS A O 1
ATOM 4217 N N . ARG A 1 528 ? -0.995 9.867 -3.616 1.00 94.06 528 ARG A N 1
ATOM 4218 C CA . ARG A 1 528 ? -0.068 8.744 -3.353 1.00 94.06 528 ARG A CA 1
ATOM 4219 C C . ARG A 1 528 ? 0.087 8.399 -1.864 1.00 94.06 528 ARG A C 1
ATOM 4221 O O . ARG A 1 528 ? 0.467 7.286 -1.526 1.00 94.06 528 ARG A O 1
ATOM 4228 N N . GLN A 1 529 ? -0.290 9.303 -0.963 1.00 94.81 529 GLN A N 1
ATOM 4229 C CA . GLN A 1 529 ? -0.365 9.090 0.486 1.00 94.81 529 GLN A CA 1
ATOM 4230 C C . GLN A 1 529 ? -1.576 8.237 0.950 1.00 94.81 529 GLN A C 1
ATOM 4232 O O . GLN A 1 529 ? -1.762 8.022 2.149 1.00 94.81 529 GLN A O 1
ATOM 4237 N N . SER A 1 530 ? -2.415 7.736 0.035 1.00 96.06 530 SER A N 1
ATOM 4238 C CA . SER A 1 530 ? -3.655 6.999 0.351 1.00 96.06 530 SER A CA 1
ATOM 4239 C C . SER A 1 530 ? -3.463 5.632 1.024 1.00 96.06 530 SER A C 1
ATOM 4241 O O . SER A 1 530 ? -4.323 5.241 1.816 1.00 96.06 530 SER A O 1
ATOM 4243 N N . PHE A 1 531 ? -2.323 4.949 0.855 1.00 97.56 531 PHE A N 1
ATOM 4244 C CA . PHE A 1 531 ? -2.022 3.727 1.626 1.00 97.56 531 PHE A CA 1
ATOM 4245 C C . PHE A 1 531 ? -1.971 3.979 3.148 1.00 97.56 531 PHE A C 1
ATOM 4247 O O . PHE A 1 531 ? -2.342 3.110 3.938 1.00 97.56 531 PHE A O 1
ATOM 4254 N N . ILE A 1 532 ? -1.584 5.190 3.572 1.00 98.38 532 ILE A N 1
ATOM 4255 C CA . ILE A 1 532 ? -1.547 5.593 4.987 1.00 98.38 532 ILE A CA 1
ATOM 4256 C C . ILE A 1 532 ? -2.969 5.783 5.538 1.00 98.38 532 ILE A C 1
ATOM 4258 O O . ILE A 1 532 ? -3.272 5.377 6.662 1.00 98.38 532 ILE A O 1
ATOM 4262 N N . TYR A 1 533 ? -3.866 6.354 4.731 1.00 98.00 533 TYR A N 1
ATOM 4263 C CA . TYR A 1 533 ? -5.288 6.445 5.059 1.00 98.00 533 TYR A CA 1
ATOM 4264 C C . TYR A 1 533 ? -5.913 5.049 5.210 1.00 98.00 533 TYR A C 1
ATOM 4266 O O . TYR A 1 533 ? -6.565 4.771 6.219 1.00 98.00 533 TYR A O 1
ATOM 4274 N N . ILE A 1 534 ? -5.651 4.152 4.251 1.00 98.38 534 ILE A N 1
ATOM 4275 C CA . ILE A 1 534 ? -6.117 2.756 4.266 1.00 98.38 534 ILE A CA 1
ATOM 4276 C C . ILE A 1 534 ? -5.625 2.022 5.525 1.00 98.38 534 ILE A C 1
ATOM 4278 O O . ILE A 1 534 ? -6.418 1.373 6.208 1.00 98.38 534 ILE A O 1
ATOM 4282 N N . PHE A 1 535 ? -4.347 2.179 5.891 1.00 98.62 535 PHE A N 1
ATOM 4283 C CA . PHE A 1 535 ? -3.783 1.632 7.131 1.00 98.62 535 PHE A CA 1
ATOM 4284 C C . PHE A 1 535 ? -4.568 2.083 8.376 1.00 98.62 535 PHE A C 1
ATOM 4286 O O . PHE A 1 535 ? -4.944 1.254 9.209 1.00 98.62 535 PHE A O 1
ATOM 4293 N N . LEU A 1 536 ? -4.843 3.389 8.505 1.00 98.31 536 LEU A N 1
ATOM 4294 C CA . LEU A 1 536 ? -5.593 3.938 9.640 1.00 98.31 536 LEU A CA 1
ATOM 4295 C C . LEU A 1 536 ? -7.038 3.421 9.670 1.00 98.31 536 LEU A C 1
ATOM 4297 O O . LEU A 1 536 ? -7.531 3.043 10.737 1.00 98.31 536 LEU A O 1
ATOM 4301 N N . MET A 1 537 ? -7.704 3.378 8.514 1.00 98.31 537 MET A N 1
ATOM 4302 C CA . MET A 1 537 ? -9.073 2.876 8.388 1.00 98.31 537 MET A CA 1
ATOM 4303 C C . MET A 1 537 ? -9.171 1.408 8.821 1.00 98.31 537 MET A C 1
ATOM 4305 O O . MET A 1 537 ? -9.996 1.059 9.672 1.00 98.31 537 MET A O 1
ATOM 4309 N N . LEU A 1 538 ? -8.278 0.557 8.310 1.00 98.50 538 LEU A N 1
ATOM 4310 C CA . LEU A 1 538 ? -8.236 -0.863 8.655 1.00 98.50 538 LEU A CA 1
ATOM 4311 C C . LEU A 1 538 ? -7.846 -1.102 10.123 1.00 98.50 538 LEU A C 1
ATOM 4313 O O . LEU A 1 538 ? -8.411 -1.999 10.748 1.00 98.50 538 LEU A O 1
ATOM 4317 N N . LEU A 1 539 ? -6.965 -0.283 10.712 1.00 98.00 539 LEU A N 1
ATOM 4318 C CA . LEU A 1 539 ? -6.649 -0.336 12.146 1.00 98.00 539 LEU A CA 1
ATOM 4319 C C . LEU A 1 539 ? -7.893 -0.065 13.010 1.00 98.00 539 LEU A C 1
ATOM 4321 O O . LEU A 1 539 ? -8.202 -0.845 13.913 1.00 98.00 539 LEU A O 1
ATOM 4325 N N . MET A 1 540 ? -8.649 0.998 12.721 1.00 97.81 540 MET A N 1
ATOM 4326 C CA . MET A 1 540 ? -9.894 1.295 13.444 1.00 97.81 540 MET A CA 1
ATOM 4327 C C . MET A 1 540 ? -10.948 0.199 13.255 1.00 97.81 540 MET A C 1
ATOM 4329 O O . MET A 1 540 ? -11.590 -0.222 14.222 1.00 97.81 540 MET A O 1
ATOM 4333 N N . CYS A 1 541 ? -11.087 -0.327 12.040 1.00 97.88 541 CYS A N 1
ATOM 4334 C CA . CYS A 1 541 ? -12.007 -1.428 11.768 1.00 97.88 541 CYS A CA 1
ATOM 4335 C C . CYS A 1 541 ? -11.583 -2.731 12.477 1.00 97.88 541 CYS A C 1
ATOM 4337 O O . CYS A 1 541 ? -12.449 -3.457 12.973 1.00 97.88 541 CYS A O 1
ATOM 4339 N N . TYR A 1 542 ? -10.278 -2.989 12.638 1.00 97.44 542 TYR A N 1
ATOM 4340 C CA . TYR A 1 542 ? -9.777 -4.099 13.453 1.00 97.44 542 TYR A CA 1
ATOM 4341 C C . TYR A 1 542 ? -10.070 -3.901 14.950 1.00 97.44 542 TYR A C 1
ATOM 4343 O O . TYR A 1 542 ? -10.511 -4.839 15.617 1.00 97.44 542 TYR A O 1
ATOM 4351 N N . GLN A 1 543 ? -9.909 -2.682 15.481 1.00 95.56 543 GLN A N 1
ATOM 4352 C CA . GLN A 1 543 ? -10.292 -2.371 16.865 1.00 95.56 543 GLN A CA 1
ATOM 4353 C C . GLN A 1 543 ? -11.810 -2.515 17.106 1.00 95.56 543 GLN A C 1
ATOM 4355 O O . GLN A 1 543 ? -12.225 -2.856 18.214 1.00 95.56 543 GLN A O 1
ATOM 4360 N N . ALA A 1 544 ? -12.662 -2.293 16.098 1.00 95.94 544 ALA A N 1
ATOM 4361 C CA . ALA A 1 544 ? -14.088 -2.621 16.191 1.00 95.94 544 ALA A CA 1
ATOM 4362 C C . ALA A 1 544 ? -14.327 -4.140 16.195 1.00 95.94 544 ALA A C 1
ATOM 4364 O O . ALA A 1 544 ? -15.066 -4.649 17.041 1.00 95.94 544 ALA A O 1
ATOM 4365 N N . TYR A 1 545 ? -13.666 -4.864 15.287 1.00 95.56 545 TYR A N 1
ATOM 4366 C CA . TYR A 1 545 ? -13.744 -6.321 15.168 1.00 95.56 545 TYR A CA 1
ATOM 4367 C C . TYR A 1 545 ? -13.299 -7.053 16.450 1.00 95.56 545 TYR A C 1
ATOM 4369 O O . TYR A 1 545 ? -13.959 -8.005 16.868 1.00 95.56 545 TYR A O 1
ATOM 4377 N N . SER A 1 546 ? -12.245 -6.599 17.136 1.00 93.81 546 SER A N 1
ATOM 4378 C CA . SER A 1 546 ? -11.767 -7.258 18.365 1.00 93.81 546 SER A CA 1
ATOM 4379 C C . SER A 1 546 ? -12.779 -7.225 19.524 1.00 93.81 546 SER A C 1
ATOM 4381 O O . SER A 1 546 ? -12.793 -8.139 20.346 1.00 93.81 546 SER A O 1
ATOM 4383 N N . HIS A 1 547 ? -13.686 -6.241 19.543 1.00 92.69 547 HIS A N 1
ATOM 4384 C CA . HIS A 1 547 ? -14.761 -6.090 20.538 1.00 92.69 547 HIS A CA 1
ATOM 4385 C C . HIS A 1 547 ? -16.146 -6.516 19.995 1.00 92.69 547 HIS A C 1
ATOM 4387 O O . HIS A 1 547 ? -17.198 -6.189 20.559 1.00 92.69 547 HIS A O 1
ATOM 4393 N N . LEU A 1 548 ? -16.189 -7.255 18.881 1.00 90.81 548 LEU A N 1
ATOM 4394 C CA . LEU A 1 548 ? -17.432 -7.613 18.186 1.00 90.81 548 LEU A CA 1
ATOM 4395 C C . LEU A 1 548 ? -18.375 -8.501 19.021 1.00 90.81 548 LEU A C 1
ATOM 4397 O O . LEU A 1 548 ? -19.587 -8.464 18.815 1.00 90.81 548 LEU A O 1
ATOM 4401 N N . LYS A 1 549 ? -17.851 -9.270 19.987 1.00 87.44 549 LYS A N 1
ATOM 4402 C CA . LYS A 1 549 ? -18.665 -10.059 20.938 1.00 87.44 549 LYS A CA 1
ATOM 4403 C C . LYS A 1 549 ? -19.445 -9.189 21.926 1.00 87.44 549 LYS A C 1
ATOM 4405 O O . LYS A 1 549 ? -20.543 -9.549 22.330 1.00 87.44 549 LYS A O 1
ATOM 4410 N N . GLU A 1 550 ? -18.856 -8.067 22.325 1.00 89.12 550 GLU A N 1
ATOM 4411 C CA . GLU A 1 550 ? -19.381 -7.144 23.341 1.00 89.12 550 GLU A CA 1
ATOM 4412 C C . GLU A 1 550 ? -20.340 -6.116 22.723 1.00 89.12 550 GLU A C 1
ATOM 4414 O O . GLU A 1 550 ? -21.158 -5.501 23.408 1.00 89.12 550 GLU A O 1
ATOM 4419 N N . THR A 1 551 ? -20.250 -5.941 21.404 1.00 91.00 551 THR A N 1
ATOM 4420 C CA . THR A 1 551 ? -21.076 -5.029 20.616 1.00 91.00 551 THR A CA 1
ATOM 4421 C C . THR A 1 551 ? -22.507 -5.573 20.499 1.00 91.00 551 THR A C 1
ATOM 4423 O O . THR A 1 551 ? -22.720 -6.577 19.820 1.00 91.00 551 THR A O 1
ATOM 4426 N N . PRO A 1 552 ? -23.534 -4.940 21.098 1.00 92.00 552 PRO A N 1
ATOM 4427 C CA . PRO A 1 552 ? -24.892 -5.472 21.059 1.00 92.00 552 PRO A CA 1
ATOM 4428 C C . PRO A 1 552 ? -25.454 -5.463 19.631 1.00 92.00 552 PRO A C 1
ATOM 4430 O O . PRO A 1 552 ? -25.314 -4.475 18.910 1.00 92.00 552 PRO A O 1
ATOM 4433 N N . TRP A 1 553 ? -26.179 -6.523 19.258 1.00 90.50 553 TRP A N 1
ATOM 4434 C CA . TRP A 1 553 ? -26.772 -6.734 17.924 1.00 90.50 553 TRP A CA 1
ATOM 4435 C C . TRP A 1 553 ? -27.507 -5.507 17.345 1.00 90.50 553 TRP A C 1
ATOM 4437 O O . TRP A 1 553 ? -27.437 -5.246 16.147 1.00 90.50 553 TRP A O 1
ATOM 4447 N N . LYS A 1 554 ? -28.146 -4.683 18.191 1.00 93.19 554 LYS A N 1
ATOM 4448 C CA . LYS A 1 554 ? -28.796 -3.422 17.778 1.00 93.19 554 LYS A CA 1
ATOM 4449 C C . LYS A 1 554 ? -27.840 -2.437 17.086 1.00 93.19 554 LYS A C 1
ATOM 4451 O O . LYS A 1 554 ? -28.275 -1.714 16.197 1.00 93.19 554 LYS A O 1
ATOM 4456 N N . HIS A 1 555 ? -26.563 -2.395 17.473 1.00 94.69 555 HIS A N 1
ATOM 4457 C CA . HIS A 1 555 ? -25.554 -1.558 16.817 1.00 94.69 555 HIS A CA 1
ATOM 4458 C C . HIS A 1 555 ? -25.068 -2.169 15.498 1.00 94.69 555 HIS A C 1
ATOM 4460 O O . HIS A 1 555 ? -24.861 -1.418 14.553 1.00 94.69 555 HIS A O 1
ATOM 4466 N N . VAL A 1 556 ? -24.979 -3.502 15.393 1.00 94.19 556 VAL A N 1
ATOM 4467 C CA . VAL A 1 556 ? -24.681 -4.201 14.126 1.00 94.19 556 VAL A CA 1
ATOM 4468 C C . VAL A 1 556 ? -25.771 -3.918 13.090 1.00 94.19 556 VAL A C 1
ATOM 4470 O O . VAL A 1 556 ? -25.470 -3.481 11.985 1.00 94.19 556 VAL A O 1
ATOM 4473 N N . VAL A 1 557 ? -27.042 -4.072 13.473 1.00 95.06 557 VAL A N 1
ATOM 4474 C CA . VAL A 1 557 ? -28.195 -3.773 12.605 1.00 95.06 557 VAL A CA 1
ATOM 4475 C C . VAL A 1 557 ? -28.229 -2.297 12.195 1.00 95.06 557 VAL A C 1
ATOM 4477 O O . VAL A 1 557 ? -28.474 -1.996 11.030 1.00 95.06 557 VAL A O 1
ATOM 4480 N N . LEU A 1 558 ? -27.949 -1.373 13.122 1.00 95.94 558 LEU A N 1
ATOM 4481 C CA . LEU A 1 558 ? -27.888 0.059 12.816 1.00 95.94 558 LEU A CA 1
ATOM 4482 C C . LEU A 1 558 ? -26.740 0.398 11.853 1.00 95.94 558 LEU A C 1
ATOM 4484 O O . LEU A 1 558 ? -26.956 1.150 10.909 1.00 95.94 558 LEU A O 1
ATOM 4488 N N . ALA A 1 559 ? -25.546 -0.164 12.064 1.00 96.50 559 ALA A N 1
ATOM 4489 C CA . ALA A 1 559 ? -24.391 0.050 11.194 1.00 96.50 559 ALA A CA 1
ATOM 4490 C C . ALA A 1 559 ? -24.613 -0.541 9.792 1.00 96.50 559 ALA A C 1
ATOM 4492 O O . ALA A 1 559 ? -24.283 0.110 8.805 1.00 96.50 559 ALA A O 1
ATOM 4493 N N . PHE A 1 560 ? -25.244 -1.717 9.693 1.00 96.69 560 PHE A N 1
ATOM 4494 C CA . PHE A 1 560 ? -25.663 -2.301 8.418 1.00 96.69 560 PHE A CA 1
ATOM 4495 C C . PHE A 1 560 ? -26.647 -1.387 7.674 1.00 96.69 560 PHE A C 1
ATOM 4497 O O . PHE A 1 560 ? -26.366 -0.985 6.549 1.00 96.69 560 PHE A O 1
ATOM 4504 N N . PHE A 1 561 ? -27.765 -0.987 8.293 1.00 96.94 561 PHE A N 1
ATOM 4505 C CA . PHE A 1 561 ? -28.741 -0.121 7.616 1.00 96.94 561 PHE A CA 1
ATOM 4506 C C . PHE A 1 561 ? -28.193 1.275 7.293 1.00 96.94 561 PHE A C 1
ATOM 4508 O O . PHE A 1 561 ? -28.571 1.839 6.270 1.00 96.94 561 PHE A O 1
ATOM 4515 N N . ALA A 1 562 ? -27.281 1.819 8.104 1.00 96.62 562 ALA A N 1
ATOM 4516 C CA . ALA A 1 562 ? -26.591 3.070 7.797 1.00 96.62 562 ALA A CA 1
ATOM 4517 C C . ALA A 1 562 ? -25.627 2.930 6.604 1.00 96.62 562 ALA A C 1
ATOM 4519 O O . ALA A 1 562 ? -25.606 3.810 5.745 1.00 96.62 562 ALA A O 1
ATOM 4520 N N . ALA A 1 563 ? -24.892 1.816 6.499 1.00 96.25 563 ALA A N 1
ATOM 4521 C CA . ALA A 1 563 ? -24.064 1.520 5.330 1.00 96.25 563 ALA A CA 1
ATOM 4522 C C . ALA A 1 563 ? -24.924 1.338 4.066 1.00 96.25 563 ALA A C 1
ATOM 4524 O O . ALA A 1 563 ? -24.654 1.976 3.055 1.00 96.25 563 ALA A O 1
ATOM 4525 N N . ILE A 1 564 ? -26.015 0.564 4.129 1.00 96.38 564 ILE A N 1
ATOM 4526 C CA . ILE A 1 564 ? -26.960 0.404 3.007 1.00 96.38 564 ILE A CA 1
ATOM 4527 C C . ILE A 1 564 ? -27.572 1.753 2.593 1.00 96.38 564 ILE A C 1
ATOM 4529 O O . ILE A 1 564 ? -27.643 2.053 1.404 1.00 96.38 564 ILE A O 1
ATOM 4533 N N . ALA A 1 565 ? -27.966 2.600 3.551 1.00 95.94 565 ALA A N 1
ATOM 4534 C CA . ALA A 1 565 ? -28.461 3.944 3.258 1.00 95.94 565 ALA A CA 1
ATOM 4535 C C . ALA A 1 565 ? -27.396 4.820 2.577 1.00 95.94 565 ALA A C 1
ATOM 4537 O O . ALA A 1 565 ? -27.732 5.574 1.668 1.00 95.94 565 ALA A O 1
ATOM 4538 N N . PHE A 1 566 ? -26.120 4.697 2.960 1.00 95.19 566 PHE A N 1
ATOM 4539 C CA . PHE A 1 566 ? -25.017 5.357 2.260 1.00 95.19 566 PHE A CA 1
ATOM 4540 C C . PHE A 1 566 ? -24.868 4.856 0.813 1.00 95.19 566 PHE A C 1
ATOM 4542 O O . PHE A 1 566 ? -24.838 5.690 -0.088 1.00 95.19 566 PHE A O 1
ATOM 4549 N N . VAL A 1 567 ? -24.868 3.538 0.564 1.00 94.06 567 VAL A N 1
ATOM 4550 C CA . VAL A 1 567 ? -24.780 2.982 -0.806 1.00 94.06 567 VAL A CA 1
ATOM 4551 C C . VAL A 1 567 ? -25.943 3.472 -1.684 1.00 94.06 567 VAL A C 1
ATOM 4553 O O . VAL A 1 567 ? -25.725 3.881 -2.822 1.00 94.06 567 VAL A O 1
ATOM 4556 N N . LEU A 1 568 ? -27.169 3.505 -1.151 1.00 93.38 568 LEU A N 1
ATOM 4557 C CA . LEU A 1 568 ? -28.355 3.988 -1.875 1.00 93.38 568 LEU A CA 1
ATOM 4558 C C . LEU A 1 568 ? -28.363 5.514 -2.091 1.00 93.38 568 LEU A C 1
ATOM 4560 O O . LEU A 1 568 ? -28.946 5.990 -3.064 1.00 93.38 568 LEU A O 1
ATOM 4564 N N . MET A 1 569 ? -27.726 6.294 -1.210 1.00 91.88 569 MET A N 1
ATOM 4565 C CA . MET A 1 569 ? -27.487 7.721 -1.458 1.00 91.88 569 MET A CA 1
ATOM 4566 C C . MET A 1 569 ? -26.407 7.922 -2.523 1.00 91.88 569 MET A C 1
ATOM 4568 O O . MET A 1 569 ? -26.605 8.743 -3.413 1.00 91.88 569 MET A O 1
ATOM 4572 N N . ALA A 1 570 ? -25.317 7.151 -2.482 1.00 90.19 570 ALA A N 1
ATOM 4573 C CA . ALA A 1 570 ? -24.258 7.186 -3.489 1.00 90.19 570 ALA A CA 1
ATOM 4574 C C . ALA A 1 570 ? -24.818 6.893 -4.891 1.00 90.19 570 ALA A C 1
ATOM 4576 O O . ALA A 1 570 ? -24.643 7.712 -5.788 1.00 90.19 570 ALA A O 1
ATOM 4577 N N . GLN A 1 571 ? -25.630 5.838 -5.035 1.00 89.12 571 GLN A N 1
ATOM 4578 C CA . GLN A 1 571 ? -26.324 5.477 -6.283 1.00 89.12 571 GLN A CA 1
ATOM 4579 C C . GLN A 1 571 ? -27.213 6.599 -6.862 1.00 89.12 571 GLN A C 1
ATOM 4581 O O . GLN A 1 571 ? -27.529 6.586 -8.049 1.00 89.12 571 GLN A O 1
ATOM 4586 N N . LYS A 1 572 ? -27.669 7.548 -6.034 1.00 87.19 572 LYS A N 1
ATOM 4587 C CA . LYS A 1 572 ? -28.562 8.641 -6.452 1.00 87.19 572 LYS A CA 1
ATOM 4588 C C . LYS A 1 572 ? -27.855 9.990 -6.629 1.00 87.19 572 LYS A C 1
ATOM 4590 O O . LYS A 1 572 ? -28.378 10.849 -7.335 1.00 87.19 572 LYS A O 1
ATOM 4595 N N . LEU A 1 573 ? -26.742 10.208 -5.932 1.00 85.38 573 LEU A N 1
ATOM 4596 C CA . LEU A 1 573 ? -26.026 11.487 -5.909 1.00 85.38 573 LEU A CA 1
ATOM 4597 C C . LEU A 1 573 ? -24.827 11.510 -6.860 1.00 85.38 573 LEU A C 1
ATOM 4599 O O . LEU A 1 573 ? -24.474 12.581 -7.341 1.00 85.38 573 LEU A O 1
ATOM 4603 N N . ILE A 1 574 ? -24.232 10.349 -7.136 1.00 83.06 574 ILE A N 1
ATOM 4604 C CA . ILE A 1 574 ? -23.084 10.215 -8.028 1.00 83.06 574 ILE A CA 1
ATOM 4605 C C . ILE A 1 574 ? -23.597 9.972 -9.447 1.00 83.06 574 ILE A C 1
ATOM 4607 O O . ILE A 1 574 ? -24.376 9.051 -9.687 1.00 83.06 574 ILE A O 1
ATOM 4611 N N . THR A 1 575 ? -23.154 10.812 -10.378 1.00 71.69 575 THR A N 1
ATOM 4612 C CA . THR A 1 575 ? -23.453 10.726 -11.819 1.00 71.69 575 THR A CA 1
ATOM 4613 C C . THR A 1 575 ? -22.181 10.548 -12.653 1.00 71.69 575 THR A C 1
ATOM 4615 O O . THR A 1 575 ? -22.156 10.902 -13.826 1.00 71.69 575 THR A O 1
ATOM 4618 N N . ASP A 1 576 ? -21.115 10.080 -12.009 1.00 74.50 576 ASP A N 1
ATOM 4619 C CA . ASP A 1 576 ? -19.795 9.809 -12.575 1.00 74.50 576 ASP A CA 1
ATOM 4620 C C . ASP A 1 576 ? -19.803 8.435 -13.274 1.00 74.50 576 ASP A C 1
ATOM 4622 O O . ASP A 1 576 ? -20.325 7.458 -12.726 1.00 74.50 576 ASP A O 1
ATOM 4626 N N . GLU A 1 577 ? -19.256 8.364 -14.489 1.00 73.12 577 GLU A N 1
ATOM 4627 C CA . GLU A 1 577 ? -19.285 7.162 -15.333 1.00 73.12 577 GLU A CA 1
ATOM 4628 C C . GLU A 1 577 ? -18.440 6.008 -14.757 1.00 73.12 577 GLU A C 1
ATOM 4630 O O . GLU A 1 577 ? -18.754 4.843 -15.014 1.00 73.12 577 GLU A O 1
ATOM 4635 N N . ALA A 1 578 ? -17.476 6.296 -13.870 1.00 70.06 578 ALA A N 1
ATOM 4636 C CA . ALA A 1 578 ? -16.684 5.290 -13.149 1.00 70.06 578 ALA A CA 1
ATOM 4637 C C . ALA A 1 578 ? -17.506 4.417 -12.169 1.00 70.06 578 ALA A C 1
ATOM 4639 O O . ALA A 1 578 ? -16.986 3.453 -11.598 1.00 70.06 578 ALA A O 1
ATOM 4640 N N . TYR A 1 579 ? -18.789 4.735 -11.947 1.00 81.69 579 TYR A N 1
ATOM 4641 C CA . TYR A 1 579 ? -19.695 4.013 -11.047 1.00 81.69 579 TYR A CA 1
ATOM 4642 C C . TYR A 1 579 ? -20.754 3.208 -11.815 1.00 81.69 579 TYR A C 1
ATOM 4644 O O . TYR A 1 579 ? -21.960 3.471 -11.734 1.00 81.69 579 TYR A O 1
ATOM 4652 N N . HIS A 1 580 ? -20.315 2.166 -12.526 1.00 82.81 580 HIS A N 1
ATOM 4653 C CA . HIS A 1 580 ? -21.225 1.219 -13.174 1.00 82.81 580 HIS A CA 1
ATOM 4654 C C . HIS A 1 580 ? -22.232 0.621 -12.169 1.00 82.81 580 HIS A C 1
ATOM 4656 O O . HIS A 1 580 ? -21.890 0.306 -11.029 1.00 82.81 580 HIS A O 1
ATOM 4662 N N . PHE A 1 581 ? -23.490 0.413 -12.585 1.00 83.75 581 PHE A N 1
ATOM 4663 C CA . PHE A 1 581 ? -24.594 0.105 -11.660 1.00 83.75 581 PHE A CA 1
ATOM 4664 C C . PHE A 1 581 ? -24.363 -1.139 -10.779 1.00 83.75 581 PHE A C 1
ATOM 4666 O O . PHE A 1 581 ? -24.925 -1.228 -9.685 1.00 83.75 581 PHE A O 1
ATOM 4673 N N . SER A 1 582 ? -23.536 -2.090 -11.230 1.00 87.19 582 SER A N 1
ATOM 4674 C CA . SER A 1 582 ? -23.153 -3.289 -10.475 1.00 87.19 582 SER A CA 1
ATOM 4675 C C . SER A 1 582 ? -22.473 -2.971 -9.141 1.00 87.19 582 SER A C 1
ATOM 4677 O O . SER A 1 582 ? -22.765 -3.662 -8.166 1.00 87.19 582 SER A O 1
ATOM 4679 N N . VAL A 1 583 ? -21.656 -1.910 -9.073 1.00 90.56 583 VAL A N 1
ATOM 4680 C CA . VAL A 1 583 ? -20.913 -1.451 -7.879 1.00 90.56 583 VAL A CA 1
ATOM 4681 C C . VAL A 1 583 ? -21.808 -1.430 -6.635 1.00 90.56 583 VAL A C 1
ATOM 4683 O O . VAL A 1 583 ? -21.487 -2.007 -5.594 1.00 90.56 583 VAL A O 1
ATOM 4686 N N . PHE A 1 584 ? -22.989 -0.820 -6.757 1.00 92.44 584 PHE A N 1
ATOM 4687 C CA . PHE A 1 584 ? -23.929 -0.651 -5.649 1.00 92.44 584 PHE A CA 1
ATOM 4688 C C . PHE A 1 584 ? -24.559 -1.983 -5.208 1.00 92.44 584 PHE A C 1
ATOM 4690 O O . PHE A 1 584 ? -24.704 -2.234 -4.010 1.00 92.44 584 PHE A O 1
ATOM 4697 N N . TYR A 1 585 ? -24.889 -2.874 -6.149 1.00 92.50 585 TYR A N 1
ATOM 4698 C CA . TYR A 1 585 ? -25.450 -4.194 -5.835 1.00 92.50 585 TYR A CA 1
ATOM 4699 C C . TYR A 1 585 ? -24.406 -5.145 -5.234 1.00 92.50 585 TYR A C 1
ATOM 4701 O O . TYR A 1 585 ? -24.720 -5.864 -4.283 1.00 92.50 585 TYR A O 1
ATOM 4709 N N . VAL A 1 586 ? -23.165 -5.112 -5.729 1.00 94.06 586 VAL A N 1
ATOM 4710 C CA . VAL A 1 586 ? -22.032 -5.879 -5.186 1.00 94.06 586 VAL A CA 1
ATOM 4711 C C . VAL A 1 586 ? -21.696 -5.404 -3.767 1.00 94.06 586 VAL A C 1
ATOM 4713 O O . VAL A 1 586 ? -21.578 -6.227 -2.855 1.00 94.06 586 VAL A O 1
ATOM 4716 N N . ALA A 1 587 ? -21.674 -4.088 -3.525 1.00 95.31 587 ALA A N 1
ATOM 4717 C CA . ALA A 1 587 ? -21.521 -3.525 -2.182 1.00 95.31 587 ALA A CA 1
ATOM 4718 C C . ALA A 1 587 ? -22.626 -3.994 -1.215 1.00 95.31 587 ALA A C 1
ATOM 4720 O O . ALA A 1 587 ? -22.335 -4.428 -0.099 1.00 95.31 587 ALA A O 1
ATOM 4721 N N . ILE A 1 588 ? -23.896 -3.954 -1.639 1.00 96.06 588 ILE A N 1
ATOM 4722 C CA . ILE A 1 588 ? -25.042 -4.425 -0.839 1.00 96.06 588 ILE A CA 1
ATOM 4723 C C . ILE A 1 588 ? -24.937 -5.931 -0.541 1.00 96.06 588 ILE A C 1
ATOM 4725 O O . ILE A 1 588 ? -25.243 -6.355 0.581 1.00 96.06 588 ILE A O 1
ATOM 4729 N N . LEU A 1 589 ? -24.477 -6.737 -1.503 1.00 97.00 589 LEU A N 1
ATOM 4730 C CA . LEU A 1 589 ? -24.271 -8.177 -1.339 1.00 97.00 589 LEU A CA 1
ATOM 4731 C C . LEU A 1 589 ? -23.192 -8.478 -0.287 1.00 97.00 589 LEU A C 1
ATOM 4733 O O . LEU A 1 589 ? -23.462 -9.224 0.659 1.00 97.00 589 LEU A O 1
ATOM 4737 N N . PHE A 1 590 ? -22.012 -7.857 -0.388 1.00 97.31 590 PHE A N 1
ATOM 4738 C CA . PHE A 1 590 ? -20.933 -8.060 0.584 1.00 97.31 590 PHE A CA 1
ATOM 4739 C C . PHE A 1 590 ? -21.282 -7.505 1.975 1.00 97.31 590 PHE A C 1
ATOM 4741 O O . PHE A 1 590 ? -21.090 -8.205 2.972 1.00 97.31 590 PHE A O 1
ATOM 4748 N N . LEU A 1 591 ? -21.913 -6.326 2.078 1.00 97.25 591 LEU A N 1
ATOM 4749 C CA . LEU A 1 591 ? -22.439 -5.812 3.356 1.00 97.25 591 LEU A CA 1
ATOM 4750 C C . LEU A 1 591 ? -23.416 -6.796 4.018 1.00 97.25 591 LEU A C 1
ATOM 4752 O O . LEU A 1 591 ? -23.357 -7.009 5.233 1.00 97.25 591 LEU A O 1
ATOM 4756 N N . SER A 1 592 ? -24.289 -7.424 3.225 1.00 97.25 592 SER A N 1
ATOM 4757 C CA . SER A 1 592 ? -25.243 -8.430 3.709 1.00 97.25 592 SER A CA 1
ATOM 4758 C C . SER A 1 592 ? -24.538 -9.710 4.168 1.00 97.25 592 SER A C 1
ATOM 4760 O O . SER A 1 592 ? -24.893 -10.266 5.212 1.00 97.25 592 SER A O 1
ATOM 4762 N N . ALA A 1 593 ? -23.495 -10.143 3.452 1.00 97.38 593 ALA A N 1
ATOM 4763 C CA . ALA A 1 593 ? -22.653 -11.266 3.853 1.00 97.38 593 ALA A CA 1
ATOM 4764 C C . ALA A 1 593 ? -21.943 -10.994 5.193 1.00 97.38 593 ALA A C 1
ATOM 4766 O O . ALA A 1 593 ? -22.023 -11.826 6.100 1.00 97.38 593 ALA A O 1
ATOM 4767 N N . TYR A 1 594 ? -21.336 -9.815 5.385 1.00 97.19 594 TYR A N 1
ATOM 4768 C CA . TYR A 1 594 ? -20.708 -9.454 6.664 1.00 97.19 594 TYR A CA 1
ATOM 4769 C C . TYR A 1 594 ? -21.708 -9.338 7.812 1.00 97.19 594 TYR A C 1
ATOM 4771 O O . TYR A 1 594 ? -21.437 -9.848 8.900 1.00 97.19 594 TYR A O 1
ATOM 4779 N N . ALA A 1 595 ? -22.880 -8.735 7.595 1.00 95.44 595 ALA A N 1
ATOM 4780 C CA . ALA A 1 595 ? -23.925 -8.692 8.617 1.00 95.44 595 ALA A CA 1
ATOM 4781 C C . ALA A 1 595 ? -24.375 -10.113 9.022 1.00 95.44 595 ALA A C 1
ATOM 4783 O O . ALA A 1 595 ? -24.565 -10.392 10.211 1.00 95.44 595 ALA A O 1
ATOM 4784 N N . GLY A 1 596 ? -24.460 -11.037 8.056 1.00 95.12 596 GLY A N 1
ATOM 4785 C CA . GLY A 1 596 ? -24.692 -12.464 8.289 1.00 95.12 596 GLY A CA 1
ATOM 4786 C C . GLY A 1 596 ? -23.577 -13.141 9.096 1.00 95.12 596 GLY A C 1
ATOM 4787 O O . GLY A 1 596 ? -23.863 -13.804 10.095 1.00 95.12 596 GLY A O 1
ATOM 4788 N N . LEU A 1 597 ? -22.311 -12.931 8.725 1.00 95.50 597 LEU A N 1
ATOM 4789 C CA . LEU A 1 597 ? -21.135 -13.467 9.426 1.00 95.50 597 LEU A CA 1
ATOM 4790 C C . LEU A 1 597 ? -21.057 -12.981 10.881 1.00 95.50 597 LEU A C 1
ATOM 4792 O O . LEU A 1 597 ? -20.871 -13.792 11.791 1.00 95.50 597 LEU A O 1
ATOM 4796 N N . ILE A 1 598 ? -21.278 -11.684 11.119 1.00 94.50 598 ILE A N 1
ATOM 4797 C CA . ILE A 1 598 ? -21.346 -11.106 12.469 1.00 94.50 598 ILE A CA 1
ATOM 4798 C C . ILE A 1 598 ? -22.512 -11.726 13.255 1.00 94.50 598 ILE A C 1
ATOM 4800 O O . ILE A 1 598 ? -22.351 -12.068 14.428 1.00 94.50 598 ILE A O 1
ATOM 4804 N N . CYS A 1 599 ? -23.669 -11.939 12.619 1.00 93.12 599 CYS A N 1
ATOM 4805 C CA . CYS A 1 599 ? -24.813 -12.595 13.254 1.00 93.12 599 CYS A CA 1
ATOM 4806 C C . CYS A 1 599 ? -24.492 -14.039 13.679 1.00 93.12 599 CYS A C 1
ATOM 4808 O O . CYS A 1 599 ? -24.830 -14.439 14.794 1.00 93.12 599 CYS A O 1
ATOM 4810 N N . LEU A 1 600 ? -23.820 -14.818 12.824 1.00 93.69 600 LEU A N 1
ATOM 4811 C CA . LEU A 1 600 ? -23.384 -16.186 13.133 1.00 93.69 600 LEU A CA 1
ATOM 4812 C C . LEU A 1 600 ? -22.354 -16.210 14.273 1.00 93.69 600 LEU A C 1
ATOM 4814 O O . LEU A 1 600 ? -22.476 -17.023 15.191 1.00 93.69 600 LEU A O 1
ATOM 4818 N N . TYR A 1 601 ? -21.392 -15.284 14.253 1.00 92.38 601 TYR A N 1
ATOM 4819 C CA . TYR A 1 601 ? -20.397 -15.107 15.313 1.00 92.38 601 TYR A CA 1
ATOM 4820 C C . TYR A 1 601 ? -21.050 -14.809 16.672 1.00 92.38 601 TYR A C 1
ATOM 4822 O O . TYR A 1 601 ? -20.780 -15.498 17.657 1.00 92.38 601 TYR A O 1
ATOM 4830 N N . GLN A 1 602 ? -21.966 -13.835 16.724 1.00 90.06 602 GLN A N 1
ATOM 4831 C CA . GLN A 1 602 ? -22.672 -13.455 17.956 1.00 90.06 602 GLN A CA 1
ATOM 4832 C C . GLN A 1 602 ? -23.661 -14.525 18.447 1.00 90.06 602 GLN A C 1
ATOM 4834 O O . GLN A 1 602 ? -23.887 -14.638 19.650 1.00 90.06 602 GLN A O 1
ATOM 4839 N N . LYS A 1 603 ? -24.211 -15.354 17.550 1.00 89.31 603 LYS A N 1
ATOM 4840 C CA . LYS A 1 603 ? -25.046 -16.520 17.900 1.00 89.31 603 LYS A CA 1
ATOM 4841 C C . LYS A 1 603 ? -24.249 -17.727 18.419 1.00 89.31 603 LYS A C 1
ATOM 4843 O O . LYS A 1 603 ? -24.854 -18.749 18.728 1.00 89.31 603 LYS A O 1
ATOM 4848 N N . GLY A 1 604 ? -22.920 -17.635 18.515 1.00 87.06 604 GLY A N 1
ATOM 4849 C CA . GLY A 1 604 ? -22.078 -18.720 19.023 1.00 87.06 604 GLY A CA 1
ATOM 4850 C C . GLY A 1 604 ? -21.888 -19.881 18.041 1.00 87.06 604 GLY A C 1
ATOM 4851 O O . GLY A 1 604 ? -21.633 -21.005 18.473 1.00 87.06 604 GLY A O 1
ATOM 4852 N N . ALA A 1 605 ? -22.004 -19.636 16.729 1.00 90.19 605 ALA A N 1
ATOM 4853 C CA . ALA A 1 605 ? -21.670 -20.639 15.721 1.00 90.19 605 ALA A CA 1
ATOM 4854 C C . ALA A 1 605 ? -20.196 -21.082 15.839 1.00 90.19 605 ALA A C 1
ATOM 4856 O O . ALA A 1 605 ? -19.329 -20.328 16.289 1.00 90.19 605 ALA A O 1
ATOM 4857 N N . SER A 1 606 ? -19.892 -22.314 15.420 1.00 89.38 606 SER A N 1
ATOM 4858 C CA . SER A 1 606 ? -18.557 -22.905 15.570 1.00 89.38 606 SER A CA 1
ATOM 4859 C C . SER A 1 606 ? -17.468 -22.038 14.926 1.00 89.38 606 SER A C 1
ATOM 4861 O O . SER A 1 606 ? -17.490 -21.829 13.710 1.00 89.38 606 SER A O 1
ATOM 4863 N N . ARG A 1 607 ? -16.492 -21.591 15.733 1.00 86.81 607 ARG A N 1
ATOM 4864 C CA . ARG A 1 607 ? -15.435 -20.632 15.350 1.00 86.81 607 ARG A CA 1
ATOM 4865 C C . ARG A 1 607 ? -14.807 -20.925 13.986 1.00 86.81 607 ARG A C 1
ATOM 4867 O O . ARG A 1 607 ? -14.689 -20.017 13.175 1.00 86.81 607 ARG A O 1
ATOM 4874 N N . ASN A 1 608 ? -14.442 -22.181 13.726 1.00 89.44 608 ASN A N 1
ATOM 4875 C CA . ASN A 1 608 ? -13.764 -22.574 12.488 1.00 89.44 608 ASN A CA 1
ATOM 4876 C C . ASN A 1 608 ? -14.638 -22.310 11.247 1.00 89.44 608 ASN A C 1
ATOM 4878 O O . ASN A 1 608 ? -14.133 -21.799 10.258 1.00 89.44 608 ASN A O 1
ATOM 4882 N N . VAL A 1 609 ? -15.949 -22.580 11.311 1.00 91.81 609 VAL A N 1
ATOM 4883 C CA . VAL A 1 609 ? -16.885 -22.306 10.202 1.00 91.81 609 VAL A CA 1
ATOM 4884 C C . VAL A 1 609 ? -17.030 -20.804 9.970 1.00 91.81 609 VAL A C 1
ATOM 4886 O O . VAL A 1 609 ? -16.977 -20.363 8.829 1.00 91.81 609 VAL A O 1
ATOM 4889 N N . VAL A 1 610 ? -17.152 -20.003 11.035 1.00 93.44 610 VAL A N 1
ATOM 4890 C CA . VAL A 1 610 ? -17.241 -18.539 10.900 1.00 93.44 610 VAL A CA 1
ATOM 4891 C C . VAL A 1 610 ? -15.956 -17.961 10.298 1.00 93.44 610 VAL A C 1
ATOM 4893 O O . VAL A 1 610 ? -16.041 -17.117 9.413 1.00 93.44 610 VAL A O 1
ATOM 4896 N N . ILE A 1 611 ? -14.781 -18.447 10.717 1.00 93.56 611 ILE A N 1
ATOM 4897 C CA . ILE A 1 611 ? -13.493 -18.025 10.146 1.00 93.56 611 ILE A CA 1
ATOM 4898 C C . ILE A 1 611 ? -13.378 -18.430 8.671 1.00 93.56 611 ILE A C 1
ATOM 4900 O O . ILE A 1 611 ? -12.993 -17.592 7.865 1.00 93.56 611 ILE A O 1
ATOM 4904 N N . LEU A 1 612 ? -13.722 -19.668 8.300 1.00 94.50 612 LEU A N 1
ATOM 4905 C CA . LEU A 1 612 ? -13.626 -20.132 6.908 1.00 94.50 612 LEU A CA 1
ATOM 4906 C C . LEU A 1 612 ? -14.598 -19.393 5.981 1.00 94.50 612 LEU A C 1
ATOM 4908 O O . LEU A 1 612 ? -14.207 -19.006 4.883 1.00 94.50 612 LEU A O 1
ATOM 4912 N N . LEU A 1 613 ? -15.834 -19.144 6.425 1.00 96.31 613 LEU A N 1
ATOM 4913 C CA . LEU A 1 613 ? -16.798 -18.356 5.654 1.00 96.31 613 LEU A CA 1
ATOM 4914 C C . LEU A 1 613 ? -16.360 -16.888 5.536 1.00 96.31 613 LEU A C 1
ATOM 4916 O O . LEU A 1 613 ? -16.449 -16.324 4.451 1.00 96.31 613 LEU A O 1
ATOM 4920 N N . ALA A 1 614 ? -15.841 -16.281 6.608 1.00 96.44 614 ALA A N 1
ATOM 4921 C CA . ALA A 1 614 ? -15.302 -14.921 6.555 1.00 96.44 614 ALA A CA 1
ATOM 4922 C C . ALA A 1 614 ? -14.072 -14.824 5.642 1.00 96.44 614 ALA A C 1
ATOM 4924 O O . ALA A 1 614 ? -13.993 -13.904 4.834 1.00 96.44 614 ALA A O 1
ATOM 4925 N N . LEU A 1 615 ? -13.158 -15.799 5.705 1.00 96.88 615 LEU A N 1
ATOM 4926 C CA . LEU A 1 615 ? -12.004 -15.872 4.811 1.00 96.88 615 LEU A CA 1
ATOM 4927 C C . LEU A 1 615 ? -12.448 -16.013 3.353 1.00 96.88 615 LEU A C 1
ATOM 4929 O O . LEU A 1 615 ? -11.912 -15.317 2.498 1.00 96.88 615 LEU A O 1
ATOM 4933 N N . GLY A 1 616 ? -13.447 -16.856 3.078 1.00 97.50 616 GLY A N 1
ATOM 4934 C CA . GLY A 1 616 ? -14.031 -17.014 1.747 1.00 97.50 616 GLY A CA 1
ATOM 4935 C C . GLY A 1 616 ? -14.627 -15.713 1.207 1.00 97.50 616 GLY A C 1
ATOM 4936 O O . GLY A 1 616 ? -14.272 -15.307 0.106 1.00 97.50 616 GLY A O 1
ATOM 4937 N N . VAL A 1 617 ? -15.466 -15.024 1.989 1.00 98.06 617 VAL A N 1
ATOM 4938 C CA . VAL A 1 617 ? -16.078 -13.745 1.578 1.00 98.06 617 VAL A CA 1
ATOM 4939 C C . VAL A 1 617 ? -15.013 -12.673 1.325 1.00 98.06 617 VAL A C 1
ATOM 4941 O O . VAL A 1 617 ? -15.013 -12.082 0.250 1.00 98.06 617 VAL A O 1
ATOM 4944 N N . VAL A 1 618 ? -14.057 -12.490 2.244 1.00 98.00 618 VAL A N 1
ATOM 4945 C CA . VAL A 1 618 ? -12.954 -11.518 2.092 1.00 98.00 618 VAL A CA 1
ATOM 4946 C C . VAL A 1 618 ? -12.077 -11.842 0.878 1.00 98.00 618 VAL A C 1
ATOM 4948 O O . VAL A 1 618 ? -11.678 -10.937 0.150 1.00 98.00 618 VAL A O 1
ATOM 4951 N N . SER A 1 619 ? -11.796 -13.126 0.628 1.00 97.75 619 SER A N 1
ATOM 4952 C CA . SER A 1 619 ? -10.992 -13.553 -0.527 1.00 97.75 619 SER A CA 1
ATOM 4953 C C . SER A 1 619 ? -11.718 -13.312 -1.849 1.00 97.75 619 SER A C 1
ATOM 4955 O O . SER A 1 619 ? -11.097 -12.847 -2.796 1.00 97.75 619 SER A O 1
ATOM 4957 N N . VAL A 1 620 ? -13.022 -13.606 -1.919 1.00 97.75 620 VAL A N 1
ATOM 4958 C CA . VAL A 1 620 ? -13.838 -13.385 -3.124 1.00 97.75 620 VAL A CA 1
ATOM 4959 C C . VAL A 1 620 ? -14.004 -11.892 -3.402 1.00 97.75 620 VAL A C 1
ATOM 4961 O O . VAL A 1 620 ? -13.822 -11.475 -4.538 1.00 97.75 620 VAL A O 1
ATOM 4964 N N . GLU A 1 621 ? -14.285 -11.079 -2.385 1.00 97.50 621 GLU A N 1
ATOM 4965 C CA . GLU A 1 621 ? -14.407 -9.622 -2.520 1.00 97.50 621 GLU A CA 1
ATOM 4966 C C . GLU A 1 621 ? -13.107 -8.968 -2.997 1.00 97.50 621 GLU A C 1
ATOM 4968 O O . GLU A 1 621 ? -13.117 -8.176 -3.941 1.00 97.50 621 GLU A O 1
ATOM 4973 N N . ALA A 1 622 ? -11.977 -9.327 -2.383 1.00 96.69 622 ALA A N 1
ATOM 4974 C CA . ALA A 1 622 ? -10.678 -8.819 -2.797 1.00 96.69 622 ALA A CA 1
ATOM 4975 C C . ALA A 1 622 ? -10.308 -9.298 -4.212 1.00 96.69 622 ALA A C 1
ATOM 4977 O O . ALA A 1 622 ? -9.860 -8.497 -5.028 1.00 96.69 622 ALA A O 1
ATOM 4978 N N . ALA A 1 623 ? -10.555 -10.574 -4.537 1.00 96.44 623 ALA A N 1
ATOM 4979 C CA . ALA A 1 623 ? -10.296 -11.116 -5.868 1.00 96.44 623 ALA A CA 1
ATOM 4980 C C . ALA A 1 623 ? -11.141 -10.441 -6.955 1.00 96.44 623 ALA A C 1
ATOM 4982 O O . ALA A 1 623 ? -10.581 -10.054 -7.978 1.00 96.44 623 ALA A O 1
ATOM 4983 N N . VAL A 1 624 ? -12.451 -10.260 -6.746 1.00 95.25 624 VAL A N 1
ATOM 4984 C CA . VAL A 1 624 ? -13.339 -9.582 -7.709 1.00 95.25 624 VAL A CA 1
ATOM 4985 C C . VAL A 1 624 ? -12.857 -8.151 -7.944 1.00 95.25 624 VAL A C 1
ATOM 4987 O O . VAL A 1 624 ? -12.518 -7.818 -9.080 1.00 95.25 624 VAL A O 1
ATOM 4990 N N . ASN A 1 625 ? -12.676 -7.367 -6.874 1.00 95.19 625 ASN A N 1
ATOM 4991 C CA . ASN A 1 625 ? -12.230 -5.981 -6.991 1.00 95.19 625 ASN A CA 1
ATOM 4992 C C . ASN A 1 625 ? -10.881 -5.869 -7.717 1.00 95.19 625 ASN A C 1
ATOM 4994 O O . ASN A 1 625 ? -10.736 -5.061 -8.631 1.00 95.19 625 ASN A O 1
ATOM 4998 N N . THR A 1 626 ? -9.882 -6.680 -7.353 1.00 94.69 626 THR A N 1
ATOM 4999 C CA . THR A 1 626 ? -8.570 -6.677 -8.024 1.00 94.69 626 THR A CA 1
ATOM 5000 C C . THR A 1 626 ? -8.659 -7.170 -9.476 1.00 94.69 626 THR A C 1
ATOM 5002 O O . THR A 1 626 ? -7.948 -6.644 -10.330 1.00 94.69 626 THR A O 1
ATOM 5005 N N . THR A 1 627 ? -9.545 -8.114 -9.803 1.00 93.50 627 THR A N 1
ATOM 5006 C CA . THR A 1 627 ? -9.726 -8.597 -11.188 1.00 93.50 627 THR A CA 1
ATOM 5007 C C . THR A 1 627 ? -10.300 -7.515 -12.098 1.00 93.50 627 THR A C 1
ATOM 5009 O O . THR A 1 627 ? -9.859 -7.405 -13.244 1.00 93.50 627 THR A O 1
ATOM 5012 N N . VAL A 1 628 ? -11.257 -6.728 -11.590 1.00 91.62 628 VAL A N 1
ATOM 5013 C CA . VAL A 1 628 ? -11.892 -5.615 -12.314 1.00 91.62 628 VAL A CA 1
ATOM 5014 C C . VAL A 1 628 ? -10.949 -4.414 -12.409 1.00 91.62 628 VAL A C 1
ATOM 5016 O O . VAL A 1 628 ? -10.659 -3.955 -13.507 1.00 91.62 628 VAL A O 1
ATOM 5019 N N . THR A 1 629 ? -10.442 -3.932 -11.270 1.00 90.31 629 THR A N 1
ATOM 5020 C CA . THR A 1 629 ? -9.754 -2.629 -11.180 1.00 90.31 629 THR A CA 1
ATOM 5021 C C . THR A 1 629 ? -8.247 -2.682 -11.425 1.00 90.31 629 THR A C 1
ATOM 5023 O O . THR A 1 629 ? -7.671 -1.693 -11.858 1.00 90.31 629 THR A O 1
ATOM 5026 N N . SER A 1 630 ? -7.575 -3.806 -11.136 1.00 83.62 630 SER A N 1
ATOM 5027 C CA . SER A 1 630 ? -6.105 -3.836 -11.104 1.00 83.62 630 SER A CA 1
ATOM 5028 C C . SER A 1 630 ? -5.463 -4.366 -12.377 1.00 83.62 630 SER A C 1
ATOM 5030 O O . SER A 1 630 ? -4.454 -3.813 -12.791 1.00 83.62 630 SER A O 1
ATOM 5032 N N . VAL A 1 631 ? -5.948 -5.454 -12.987 1.00 74.25 631 VAL A N 1
ATOM 5033 C CA . VAL A 1 631 ? -5.109 -6.242 -13.918 1.00 74.25 631 VAL A CA 1
ATOM 5034 C C . VAL A 1 631 ? -5.437 -5.994 -15.393 1.00 74.25 631 VAL A C 1
ATOM 5036 O O . VAL A 1 631 ? -6.317 -6.636 -15.960 1.00 74.25 631 VAL A O 1
ATOM 5039 N N . THR A 1 632 ? -4.661 -5.113 -16.029 1.00 83.31 632 THR A N 1
ATOM 5040 C CA . THR A 1 632 ? -4.506 -5.041 -17.494 1.00 83.31 632 THR A CA 1
ATOM 5041 C C . THR A 1 632 ? -3.241 -5.787 -17.939 1.00 83.31 632 THR A C 1
ATOM 5043 O O . THR A 1 632 ? -2.360 -6.049 -17.116 1.00 83.31 632 THR A O 1
ATOM 5046 N N . THR A 1 633 ? -3.163 -6.162 -19.219 1.00 86.69 633 THR A N 1
ATOM 5047 C CA . THR A 1 633 ? -2.054 -6.943 -19.795 1.00 86.69 633 THR A CA 1
ATOM 5048 C C . THR A 1 633 ? -1.537 -6.348 -21.104 1.00 86.69 633 THR A C 1
ATOM 5050 O O . THR A 1 633 ? -2.155 -5.449 -21.675 1.00 86.69 633 THR A O 1
ATOM 5053 N N . THR A 1 634 ? -0.396 -6.855 -21.572 1.00 89.69 634 THR A N 1
ATOM 5054 C CA . THR A 1 634 ? 0.106 -6.644 -22.935 1.00 89.69 634 THR A CA 1
ATOM 5055 C C . THR A 1 634 ? 0.858 -7.879 -23.439 1.00 89.69 634 THR A C 1
ATOM 5057 O O . THR A 1 634 ? 1.395 -8.649 -22.640 1.00 89.69 634 THR A O 1
ATOM 5060 N N . SER A 1 635 ? 0.969 -8.042 -24.759 1.00 90.38 635 SER A N 1
ATOM 5061 C CA . SER A 1 635 ? 1.612 -9.206 -25.381 1.00 90.38 635 SER A CA 1
ATOM 5062 C C . SER A 1 635 ? 3.110 -9.284 -25.061 1.00 90.38 635 SER A C 1
ATOM 5064 O O . SER A 1 635 ? 3.916 -8.475 -25.538 1.00 90.38 635 SER A O 1
ATOM 5066 N N . ARG A 1 636 ? 3.506 -10.321 -24.308 1.00 89.94 636 ARG A N 1
ATOM 5067 C CA . ARG A 1 636 ? 4.909 -10.638 -24.000 1.00 89.94 636 ARG A CA 1
ATOM 5068 C C . ARG A 1 636 ? 5.687 -10.917 -25.279 1.00 89.94 636 ARG A C 1
ATOM 5070 O O . ARG A 1 636 ? 6.774 -10.372 -25.465 1.00 89.94 636 ARG A O 1
ATOM 5077 N N . THR A 1 637 ? 5.117 -11.736 -26.165 1.00 87.88 637 THR A N 1
ATOM 5078 C CA . THR A 1 637 ? 5.721 -12.123 -27.447 1.00 87.88 637 THR A CA 1
ATOM 5079 C C . THR A 1 637 ? 6.053 -10.890 -28.282 1.00 87.88 637 THR A C 1
ATOM 5081 O O . THR A 1 637 ? 7.153 -10.789 -28.818 1.00 87.88 637 THR A O 1
ATOM 5084 N N . SER A 1 638 ? 5.139 -9.915 -28.337 1.00 87.31 638 SER A N 1
ATOM 5085 C CA . SER A 1 638 ? 5.341 -8.658 -29.068 1.00 87.31 638 SER A CA 1
ATOM 5086 C C . SER A 1 638 ? 6.426 -7.779 -28.441 1.00 87.31 638 SER A C 1
ATOM 5088 O O . SER A 1 638 ? 7.183 -7.146 -29.173 1.00 87.31 638 SER A O 1
ATOM 5090 N N . TYR A 1 639 ? 6.546 -7.771 -27.109 1.00 86.81 639 TYR A N 1
ATOM 5091 C CA . TYR A 1 639 ? 7.560 -6.981 -26.405 1.00 86.81 639 TYR A CA 1
ATOM 5092 C C . TYR A 1 639 ? 8.993 -7.486 -26.615 1.00 86.81 639 TYR A C 1
ATOM 5094 O O . TYR A 1 639 ? 9.916 -6.674 -26.641 1.00 86.81 639 TYR A O 1
ATOM 5102 N N . VAL A 1 640 ? 9.203 -8.800 -26.768 1.00 87.50 640 VAL A N 1
ATOM 5103 C CA . VAL A 1 640 ? 10.551 -9.393 -26.920 1.00 87.50 640 VAL A CA 1
ATOM 5104 C C . VAL A 1 640 ? 10.957 -9.679 -28.373 1.00 87.50 640 VAL A C 1
ATOM 5106 O O . VAL A 1 640 ? 12.136 -9.903 -28.631 1.00 87.50 640 VAL A O 1
ATOM 5109 N N . LYS A 1 641 ? 10.006 -9.642 -29.318 1.00 86.19 641 LYS A N 1
ATOM 5110 C CA . LYS A 1 641 ? 10.119 -10.104 -30.720 1.00 86.19 641 LYS A CA 1
ATOM 5111 C C . LYS A 1 641 ? 11.383 -9.683 -31.483 1.00 86.19 641 LYS A C 1
ATOM 5113 O O . LYS A 1 641 ? 11.860 -10.423 -32.337 1.00 86.19 641 LYS A O 1
ATOM 5118 N N . ASP A 1 642 ? 11.864 -8.471 -31.245 1.00 82.31 642 ASP A N 1
ATOM 5119 C CA . ASP A 1 642 ? 12.974 -7.817 -31.946 1.00 82.31 642 ASP A CA 1
ATOM 5120 C C . ASP A 1 642 ? 14.269 -7.748 -31.116 1.00 82.31 642 ASP A C 1
ATOM 5122 O O . ASP A 1 642 ? 15.276 -7.238 -31.612 1.00 82.31 642 ASP A O 1
ATOM 5126 N N . ASN A 1 643 ? 14.277 -8.244 -29.873 1.00 84.44 643 ASN A N 1
ATOM 5127 C CA . ASN A 1 643 ? 15.464 -8.200 -29.012 1.00 84.44 643 ASN A CA 1
ATOM 5128 C C . ASN A 1 643 ? 16.618 -9.001 -29.635 1.00 84.44 643 ASN A C 1
ATOM 5130 O O . ASN A 1 643 ? 17.690 -8.443 -29.848 1.00 84.44 643 ASN A O 1
ATOM 5134 N N . ASP A 1 644 ? 16.378 -10.246 -30.055 1.00 82.12 644 ASP A N 1
ATOM 5135 C CA . ASP A 1 644 ? 17.396 -11.108 -30.679 1.00 82.12 644 ASP A CA 1
ATOM 5136 C C . ASP A 1 644 ? 18.012 -10.464 -31.936 1.00 82.12 644 ASP A C 1
ATOM 5138 O O . ASP A 1 644 ? 19.227 -10.476 -32.125 1.00 82.12 644 ASP A O 1
ATOM 5142 N N . ALA A 1 645 ? 17.187 -9.806 -32.759 1.00 81.31 645 ALA A N 1
ATOM 5143 C CA . ALA A 1 645 ? 17.644 -9.064 -33.935 1.00 81.31 645 ALA A CA 1
ATOM 5144 C C . ALA A 1 645 ? 18.494 -7.829 -33.573 1.00 81.31 645 ALA A C 1
ATOM 5146 O O . ALA A 1 645 ? 19.356 -7.423 -34.352 1.00 81.31 645 ALA A O 1
ATOM 5147 N N . SER A 1 646 ? 18.275 -7.246 -32.391 1.00 80.12 646 SER A N 1
ATOM 5148 C CA . SER A 1 646 ? 19.063 -6.126 -31.852 1.00 80.12 646 SER A CA 1
ATOM 5149 C C . SER A 1 646 ? 20.444 -6.593 -31.407 1.00 80.12 646 SER A C 1
ATOM 5151 O O . SER A 1 646 ? 21.449 -5.966 -31.745 1.00 80.12 646 SER A O 1
ATOM 5153 N N . VAL A 1 647 ? 20.486 -7.723 -30.694 1.00 80.94 647 VAL A N 1
ATOM 5154 C CA . VAL A 1 647 ? 21.721 -8.379 -30.252 1.00 80.94 647 VAL A CA 1
ATOM 5155 C C . VAL A 1 647 ? 22.548 -8.786 -31.472 1.00 80.94 647 VAL A C 1
ATOM 5157 O O . VAL A 1 647 ? 23.671 -8.313 -31.616 1.00 80.94 647 VAL A O 1
ATOM 5160 N N . SER A 1 648 ? 21.961 -9.527 -32.421 1.00 83.00 648 SER A N 1
ATOM 5161 C CA . SER A 1 648 ? 22.647 -9.946 -33.656 1.00 83.00 648 SER A CA 1
ATOM 5162 C C . SER A 1 648 ? 23.155 -8.776 -34.510 1.00 83.00 648 SER A C 1
ATOM 5164 O O . SER A 1 648 ? 24.217 -8.880 -35.120 1.00 83.00 648 SER A O 1
ATOM 5166 N N . LEU A 1 649 ? 22.424 -7.654 -34.566 1.00 81.12 649 LEU A N 1
ATOM 5167 C CA . LEU A 1 649 ? 22.889 -6.447 -35.258 1.00 81.12 649 LEU A CA 1
ATOM 5168 C C . LEU A 1 649 ? 24.091 -5.814 -34.544 1.00 81.12 649 LEU A C 1
ATOM 5170 O O . LEU A 1 649 ? 25.024 -5.375 -35.209 1.00 81.12 649 LEU A O 1
ATOM 5174 N N . THR A 1 650 ? 24.069 -5.770 -33.211 1.00 79.19 650 THR A N 1
ATOM 5175 C CA . THR A 1 650 ? 25.106 -5.120 -32.394 1.00 79.19 650 THR A CA 1
ATOM 5176 C C . THR A 1 650 ? 26.391 -5.950 -32.356 1.00 79.19 650 THR A C 1
ATOM 5178 O O . THR A 1 650 ? 27.472 -5.407 -32.568 1.00 79.19 650 THR A O 1
ATOM 5181 N N . GLU A 1 651 ? 26.282 -7.273 -32.202 1.00 82.50 651 GLU A N 1
ATOM 5182 C CA . GLU A 1 651 ? 27.406 -8.220 -32.310 1.00 82.50 651 GLU A CA 1
ATOM 5183 C C . GLU A 1 651 ? 28.084 -8.181 -33.693 1.00 82.50 651 GLU A C 1
ATOM 5185 O O . GLU A 1 651 ? 29.276 -8.463 -33.815 1.00 82.50 651 GLU A O 1
ATOM 5190 N N . GLY A 1 652 ? 27.345 -7.792 -34.739 1.00 81.19 652 GLY A N 1
ATOM 5191 C CA . GLY A 1 652 ? 27.865 -7.626 -36.095 1.00 81.19 652 GLY A CA 1
ATOM 5192 C C . GLY A 1 652 ? 28.708 -6.363 -36.332 1.00 81.19 652 GLY A C 1
ATOM 5193 O O . GLY A 1 652 ? 29.312 -6.248 -37.402 1.00 81.19 652 GLY A O 1
ATOM 5194 N N . ILE A 1 653 ? 28.769 -5.409 -35.392 1.00 82.75 653 ILE A N 1
ATOM 5195 C CA . ILE A 1 653 ? 29.482 -4.134 -35.583 1.00 82.75 653 ILE A CA 1
ATOM 5196 C C . ILE A 1 653 ? 30.893 -4.216 -34.994 1.00 82.75 653 ILE A C 1
ATOM 5198 O O . ILE A 1 653 ? 31.116 -4.039 -33.798 1.00 82.75 653 ILE A O 1
ATOM 5202 N N . THR A 1 654 ? 31.875 -4.426 -35.871 1.00 78.81 654 THR A N 1
ATOM 5203 C CA . THR A 1 654 ? 33.294 -4.595 -35.510 1.00 78.81 654 THR A CA 1
ATOM 5204 C C . THR A 1 654 ? 34.105 -3.288 -35.490 1.00 78.81 654 THR A C 1
ATOM 5206 O O . THR A 1 654 ? 35.332 -3.337 -35.586 1.00 78.81 654 THR A O 1
ATOM 5209 N N . ASP A 1 655 ? 33.459 -2.119 -35.448 1.00 80.25 655 ASP A N 1
ATOM 5210 C CA . ASP A 1 655 ? 34.150 -0.822 -35.393 1.00 80.25 655 ASP A CA 1
ATOM 5211 C C . ASP A 1 655 ? 34.626 -0.535 -33.951 1.00 80.25 655 ASP A C 1
ATOM 5213 O O . ASP A 1 655 ? 33.800 -0.538 -33.038 1.00 80.25 655 ASP A O 1
ATOM 5217 N N . PRO A 1 656 ? 35.931 -0.301 -33.698 1.00 76.50 656 PRO A N 1
ATOM 5218 C CA . PRO A 1 656 ? 36.441 0.022 -32.364 1.00 76.50 656 PRO A CA 1
ATOM 5219 C C . PRO A 1 656 ? 36.181 1.477 -31.922 1.00 76.50 656 PRO A C 1
ATOM 5221 O O . PRO A 1 656 ? 36.568 1.847 -30.810 1.00 76.50 656 PRO A O 1
ATOM 5224 N N . ALA A 1 657 ? 35.592 2.331 -32.766 1.00 84.94 657 ALA A N 1
ATOM 5225 C CA . ALA A 1 657 ? 35.195 3.686 -32.391 1.00 84.94 657 ALA A CA 1
ATOM 5226 C C . ALA A 1 657 ? 33.935 3.704 -31.500 1.00 84.94 657 ALA A C 1
ATOM 5228 O O . ALA A 1 657 ? 33.146 2.765 -31.473 1.00 84.94 657 ALA A O 1
ATOM 5229 N N . PHE A 1 658 ? 33.697 4.815 -30.794 1.00 83.94 658 PHE A N 1
ATOM 5230 C CA . PHE A 1 658 ? 32.416 5.025 -30.113 1.00 83.94 658 PHE A CA 1
ATOM 5231 C C . PHE A 1 658 ? 31.324 5.361 -31.139 1.00 83.94 658 PHE A C 1
ATOM 5233 O O . PHE A 1 658 ? 31.340 6.440 -31.738 1.00 83.94 658 PHE A O 1
ATOM 5240 N N . TYR A 1 659 ? 30.365 4.454 -31.309 1.00 81.00 659 TYR A N 1
ATOM 5241 C CA . TYR A 1 659 ? 29.183 4.622 -32.155 1.00 81.00 659 TYR A CA 1
ATOM 5242 C C . TYR A 1 659 ? 27.887 4.518 -31.335 1.00 81.00 659 TYR A C 1
ATOM 5244 O O . TYR A 1 659 ? 27.891 4.167 -30.156 1.00 81.00 659 TYR A O 1
ATOM 5252 N N . ARG A 1 660 ? 26.751 4.824 -31.969 1.00 81.69 660 ARG A N 1
ATOM 5253 C CA . ARG A 1 660 ? 25.411 4.504 -31.458 1.00 81.69 660 ARG A CA 1
ATOM 5254 C C . ARG A 1 660 ? 24.579 3.886 -32.571 1.00 81.69 660 ARG A C 1
ATOM 5256 O O . ARG A 1 660 ? 24.668 4.323 -33.715 1.00 81.69 660 ARG A O 1
ATOM 5263 N N . VAL A 1 661 ? 23.757 2.906 -32.213 1.00 79.38 661 VAL A N 1
ATOM 5264 C CA . VAL A 1 661 ? 22.791 2.264 -33.111 1.00 79.38 661 VAL A CA 1
ATOM 5265 C C . VAL A 1 661 ? 21.392 2.733 -32.729 1.00 79.38 661 VAL A C 1
ATOM 5267 O O . VAL A 1 661 ? 21.066 2.817 -31.547 1.00 79.38 661 VAL A O 1
ATOM 5270 N N . GLU A 1 662 ? 20.557 3.028 -33.722 1.00 77.88 662 GLU A N 1
ATOM 5271 C CA . GLU A 1 662 ? 19.143 3.340 -33.523 1.00 77.88 662 GLU A CA 1
ATOM 5272 C C . GLU A 1 662 ? 18.262 2.344 -34.288 1.00 77.88 662 GLU A C 1
ATOM 5274 O O . GLU A 1 662 ? 18.518 2.029 -35.451 1.00 77.88 662 GLU A O 1
ATOM 5279 N N . LYS A 1 663 ? 17.175 1.893 -33.651 1.00 77.12 663 LYS A N 1
ATOM 5280 C CA . LYS A 1 663 ? 16.090 1.180 -34.332 1.00 77.12 663 LYS A CA 1
ATOM 5281 C C . LYS A 1 663 ? 15.196 2.172 -35.071 1.00 77.12 663 LYS A C 1
ATOM 5283 O O . LYS A 1 663 ? 14.561 3.009 -34.439 1.00 77.12 663 LYS A O 1
ATOM 5288 N N . VAL A 1 664 ? 15.057 2.005 -36.386 1.00 80.75 664 VAL A N 1
ATOM 5289 C CA . VAL A 1 664 ? 14.099 2.778 -37.207 1.00 80.75 664 VAL A CA 1
ATOM 5290 C C . VAL A 1 664 ? 12.652 2.564 -36.733 1.00 80.75 664 VAL A C 1
ATOM 5292 O O . VAL A 1 664 ? 11.847 3.488 -36.756 1.00 80.75 664 VAL A O 1
ATOM 5295 N N . SER A 1 665 ? 12.332 1.358 -36.252 1.00 80.69 665 SER A N 1
ATOM 5296 C CA . SER A 1 665 ? 11.081 1.045 -35.555 1.00 80.69 665 SER A CA 1
ATOM 5297 C C . SER A 1 665 ? 11.368 0.862 -34.065 1.00 80.69 665 SER A C 1
ATOM 5299 O O . SER A 1 665 ? 11.819 -0.206 -33.652 1.00 80.69 665 SER A O 1
ATOM 5301 N N . ARG A 1 666 ? 11.126 1.903 -33.261 1.00 75.56 666 ARG A N 1
ATOM 5302 C CA . ARG A 1 666 ? 11.311 1.882 -31.800 1.00 75.56 666 ARG A CA 1
ATOM 5303 C C . ARG A 1 666 ? 10.043 1.385 -31.088 1.00 75.56 666 ARG A C 1
ATOM 5305 O O . ARG A 1 666 ? 8.951 1.845 -31.411 1.00 75.56 666 ARG A O 1
ATOM 5312 N N . LYS A 1 667 ? 10.185 0.530 -30.072 1.00 82.19 667 LYS A N 1
ATOM 5313 C CA . LYS A 1 667 ? 9.138 0.218 -29.075 1.00 82.19 667 LYS A CA 1
ATOM 5314 C C . LYS A 1 667 ? 9.103 1.270 -27.965 1.00 82.19 667 LYS A C 1
ATOM 5316 O O . LYS A 1 667 ? 8.040 1.614 -27.452 1.00 82.19 667 LYS A O 1
ATOM 5321 N N . THR A 1 668 ? 10.277 1.753 -27.557 1.00 81.00 668 THR A N 1
ATOM 5322 C CA . THR A 1 668 ? 10.463 2.720 -26.466 1.00 81.00 668 THR A CA 1
ATOM 5323 C C . THR A 1 668 ? 11.654 3.649 -26.753 1.00 81.00 668 THR A C 1
ATOM 5325 O O . THR A 1 668 ? 12.460 3.405 -27.651 1.00 81.00 668 THR A O 1
ATOM 5328 N N . LYS A 1 669 ? 11.831 4.710 -25.951 1.00 81.19 669 LYS A N 1
ATOM 5329 C CA . LYS A 1 669 ? 13.065 5.526 -25.968 1.00 81.19 669 LYS A CA 1
ATOM 5330 C C . LYS A 1 669 ? 14.278 4.813 -25.321 1.00 81.19 669 LYS A C 1
ATOM 5332 O O . LYS A 1 669 ? 15.371 5.364 -25.356 1.00 81.19 669 LYS A O 1
ATOM 5337 N N . ASN A 1 670 ? 14.096 3.612 -24.758 1.00 83.88 670 ASN A N 1
ATOM 5338 C CA . ASN A 1 670 ? 15.072 2.868 -23.948 1.00 83.88 670 ASN A CA 1
ATOM 5339 C C . ASN A 1 670 ? 15.425 1.476 -24.525 1.00 83.88 670 ASN A C 1
ATOM 5341 O O . ASN A 1 670 ? 15.979 0.640 -23.816 1.00 83.88 670 ASN A O 1
ATOM 5345 N N . ASP A 1 671 ? 15.119 1.214 -25.800 1.00 79.00 671 ASP A N 1
ATOM 5346 C CA . ASP A 1 671 ? 15.273 -0.111 -26.431 1.00 79.00 671 ASP A CA 1
ATOM 5347 C C . ASP A 1 671 ? 16.719 -0.640 -26.498 1.00 79.00 671 ASP A C 1
ATOM 5349 O O . ASP A 1 671 ? 16.901 -1.824 -26.762 1.00 79.00 671 ASP A O 1
ATOM 5353 N N . GLY A 1 672 ? 17.728 0.212 -26.278 1.00 77.88 672 GLY A N 1
ATOM 5354 C CA . GLY A 1 672 ? 19.147 -0.168 -26.237 1.00 77.88 672 GLY A CA 1
ATOM 5355 C C . GLY A 1 672 ? 19.579 -0.916 -24.970 1.00 77.88 672 GLY A C 1
ATOM 5356 O O . GLY A 1 672 ? 20.681 -1.446 -24.928 1.00 77.88 672 GLY A O 1
ATOM 5357 N N . ALA A 1 673 ? 18.717 -1.001 -23.951 1.00 82.69 673 ALA A N 1
ATOM 5358 C CA . ALA A 1 673 ? 19.005 -1.729 -22.713 1.00 82.69 673 ALA A CA 1
ATOM 5359 C C . ALA A 1 673 ? 18.717 -3.247 -22.793 1.00 82.69 673 ALA A C 1
ATOM 5361 O O . ALA A 1 673 ? 18.865 -3.950 -21.789 1.00 82.69 673 ALA A O 1
ATOM 5362 N N . TRP A 1 674 ? 18.252 -3.754 -23.941 1.00 78.62 674 TRP A N 1
ATOM 5363 C CA . TRP A 1 674 ? 17.719 -5.113 -24.135 1.00 78.62 674 TRP A CA 1
ATOM 5364 C C . TRP A 1 674 ? 18.628 -6.033 -24.948 1.00 78.62 674 TRP A C 1
ATOM 5366 O O . TRP A 1 674 ? 19.323 -5.547 -25.856 1.00 78.62 674 TRP A O 1
#

Radius of gyration: 35.06 Å; chains: 1; bounding box: 105×92×119 Å

Sequence (674 aa):
MERDDEIEKISKELEDILRMTSEKKRSSEETETEKKKLIPSENGTDKKTPSASLEDFSLILDLGDGDVVSSDSAEVSPAGGDREEEPGTVQSPAEGGPVSSEGGQVPDAAEPLSGLDSVQEDPPDLFLEPVESEEYDYEEDLEFPDQEALEFSDQEEPAYDERDGKRRRDGRESICLIRPSDGLVAAFFVPVIIMIIIFAQRGIFPFGEESFLRTDMYHQYAPFFSEFQHKLTHGGSFLYSWDVGMGVNFAALYAYYLASPLNWLLALCPKAYIIEFMTYMIVFKIGLSGLSFAYYLRKHCRTSDFGIAFFGIFYALSGYMAAYSWNIMWLDCILLFPLIMLGLERLVREKKCFLYCITLGLSILSNYYISIMICIFMVLYFIALLVMDGKKSWSDYMVNISSFAVFSLLAGGLAAVVLLPEIYALQMTASGDFNFPKTVTSYFPIFDMVARHLPDVETEIGLDHWPNIYCGVAVLMLFLLYLVNRNIKRREKVVYCGLLLFFFASFSFNVLNFIWHGFHYPNSLPCRQSFIYIFLMLLMCYQAYSHLKETPWKHVVLAFFAAIAFVLMAQKLITDEAYHFSVFYVAILFLSAYAGLICLYQKGASRNVVILLALGVVSVEAAVNTTVTSVTTTSRTSYVKDNDASVSLTEGITDPAFYRVEKVSRKTKNDGAW

Organism: NCBI:txid566550

InterPro domains:
  IPR018580 Uncharacterised protein family YfhO [PF09586] (187-672)
  IPR018580 Uncharacterised protein family YfhO [PTHR38454] (187-671)

Foldseek 3Di:
DVVVVVVVVVVVVVVVVVVVVVVVVVVVVVVVVVVVVPDDDDDDDDDDDDDDDDDDPPPPPDDPDDPPDDDDDDDDDDDDDDDDDDDDDDDDDDDDDDDDDDDDDDDDDDDDDDDDDDDDDDDDDDDDDDDDDDDDDDDDDDDDDDDDDDDDDDDDDDDDDPDDDDDDPDPDDPPCVDFLVCLLVLLQVLLLVLLVVLCLVQQDPPNHQWAQQDDCSQFPQLLLLLLVLCCLQVVDDCQKDCLFFNIDRNLLVCQAQPQQPLSNCSVVPDSLCSRVVLSVLLSNLLSLLLSLLLVLLCVVVVDSDSCSNLLSLLLSLALLCQQCSSSSLQSLLSSLLSQLVVQLLCCLPVVRNPSNLQSLLSNCRSHVQLSLLSVVVSVLVNVLCVLPVDDDDPVSVVSSVVSSVVSNVSSVVSNCVSVVVNVVVCCVDPNVDQDQDPDKFFLDDLLVLVVLLFFLQARFWADSQRARQHRHLLLLLLVLLLVPDPVDDPSNVVSLVVVLVVLSCLSGIPNSQCSSRPSDHDRTGHSSSNSVSNSSSSSSSVVSVVCLLVRDLVSSVVSLVSSLVSLVVCVVVDPDPSCDVVRSVVSNVLSVLVSVLSVCVNVVHDPVVSVVSSSVSSSVRSSVRSSNHHGDIDRNCVSCVCVVVVVVVVVPDPDPDDDDDDDPDDPHSGSSSD

pLDDT: mean 75.93, std 26.77, range [21.55, 98.69]